Protein AF-A0A350RI62-F1 (afdb_monomer_lite)

Radius of gyration: 26.05 Å; chains: 1; bounding box: 74×53×75 Å

Secondary structure (DSSP, 8-state):
-PPPPPPPEEEEEESS---SS--HHHHHHHHHHHHHHHSSSEEEEEESSSPPS-SEETTEEEEE--S-TTSGGGT---SEEEEESSGGGHHHHHHHHHH-TTSEEEEE-S--STTT-TTS-S-SS-HHHHTTSSHHHHHHHHHHHHHHHT-SEEEESSHHHHHHHHTTT-SSEEEE-PPP----------EEEEE-PPPTTS-S--HHHHHHIIIIIGGGS--SS---EEEESS--GGGGGG-TTSEEEETTS-HHHHHHTEEEEEE---SSSSHHHHHHHHHHTT--EEE-HHHHTT-S-GGGTTEEE--GGGHHHHHHHHHT-S-PPPPPPPPP-SHHHHHHTTT----SSPPPS-GGGG-TTTT------GGGTS--HHHHHT-S-SSTTSS-S--PPEEEEEEESS--HHHHHHHHHHHHT-S---EEEEEEE---SSSHHHHHHHHHHHH-TTEEEEE-SS--HHHHHHHHHHHT---SEEEE--TT----TT--

Structure (mmCIF, N/CA/C/O backbone):
data_AF-A0A350RI62-F1
#
_entry.id   AF-A0A350RI62-F1
#
loop_
_atom_site.group_PDB
_atom_site.id
_atom_site.type_symbol
_atom_site.label_atom_id
_atom_site.label_alt_id
_atom_site.label_comp_id
_atom_site.label_asym_id
_atom_site.label_entity_id
_atom_site.label_seq_id
_atom_site.pdbx_PDB_ins_code
_atom_site.Cartn_x
_atom_site.Cartn_y
_atom_site.Cartn_z
_atom_site.occupancy
_atom_site.B_iso_or_equiv
_atom_site.auth_seq_id
_atom_site.auth_comp_id
_atom_site.auth_asym_id
_atom_site.auth_atom_id
_atom_site.pdbx_PDB_model_num
ATOM 1 N N . MET A 1 1 ? -40.902 -0.404 29.987 1.00 43.38 1 MET A N 1
ATOM 2 C CA . MET A 1 1 ? -39.547 -0.801 29.553 1.00 43.38 1 MET A CA 1
ATOM 3 C C . MET A 1 1 ? -39.194 0.066 28.359 1.00 43.38 1 MET A C 1
ATOM 5 O O . MET A 1 1 ? -39.909 -0.013 27.371 1.00 43.38 1 MET A O 1
ATOM 9 N N . LYS A 1 2 ? -38.207 0.967 28.465 1.00 44.22 2 LYS A N 1
ATOM 10 C CA . LYS A 1 2 ? -37.702 1.674 27.276 1.00 44.22 2 LYS A CA 1
ATOM 11 C C . LYS A 1 2 ? -37.053 0.614 26.380 1.00 44.22 2 LYS A C 1
ATOM 13 O O . LYS A 1 2 ? -36.238 -0.154 26.888 1.00 44.22 2 LYS A O 1
ATOM 18 N N . GLN A 1 3 ? -37.478 0.512 25.119 1.00 44.66 3 GLN A N 1
ATOM 19 C CA . GLN A 1 3 ? -36.797 -0.325 24.130 1.00 44.66 3 GLN A CA 1
ATOM 20 C C . GLN A 1 3 ? -35.326 0.090 24.118 1.00 44.66 3 GLN A C 1
ATOM 22 O O . GLN A 1 3 ? -35.023 1.276 23.991 1.00 44.66 3 GLN A O 1
ATOM 27 N N . LYS A 1 4 ? -34.430 -0.877 24.336 1.00 56.59 4 LYS A N 1
ATOM 28 C CA . LYS A 1 4 ? -32.999 -0.665 24.124 1.00 56.59 4 LYS A CA 1
ATOM 29 C C . LYS A 1 4 ? -32.844 -0.287 22.639 1.00 56.59 4 LYS A C 1
ATOM 31 O O . LYS A 1 4 ? -33.477 -0.963 21.823 1.00 56.59 4 LYS A O 1
ATOM 36 N N . PRO A 1 5 ? -32.130 0.797 22.290 1.00 63.69 5 PRO A N 1
ATOM 37 C CA . PRO A 1 5 ? -31.902 1.139 20.890 1.00 63.69 5 PRO A CA 1
ATOM 38 C C . PRO A 1 5 ? -31.286 -0.060 20.162 1.00 63.69 5 PRO A C 1
ATOM 40 O O . PRO A 1 5 ? -30.570 -0.857 20.775 1.00 63.69 5 PRO A O 1
ATOM 43 N N . SER A 1 6 ? -31.633 -0.221 18.883 1.00 74.06 6 SER A N 1
ATOM 44 C CA . SER A 1 6 ? -31.012 -1.262 18.057 1.00 74.06 6 SER A CA 1
ATOM 45 C C . SER A 1 6 ? -29.513 -0.964 17.950 1.00 74.06 6 SER A C 1
ATOM 47 O O . SER A 1 6 ? -29.160 0.215 17.886 1.00 74.06 6 SER A O 1
ATOM 49 N N . PRO A 1 7 ? -28.643 -1.986 17.994 1.00 83.25 7 PRO A N 1
ATOM 50 C CA . PRO A 1 7 ? -27.206 -1.773 17.872 1.00 83.25 7 PRO A CA 1
ATOM 51 C C . PRO A 1 7 ? -26.883 -1.140 16.513 1.00 83.25 7 PRO A C 1
ATOM 53 O O . PRO A 1 7 ? -27.514 -1.479 15.513 1.00 83.25 7 PRO A O 1
ATOM 56 N N . ILE A 1 8 ? -25.915 -0.221 16.493 1.00 93.00 8 ILE A N 1
ATOM 57 C CA . ILE A 1 8 ? -25.417 0.404 15.260 1.00 93.00 8 ILE A CA 1
ATOM 58 C C . ILE A 1 8 ? -24.718 -0.674 14.432 1.00 93.00 8 ILE A C 1
ATOM 60 O O . ILE A 1 8 ? -23.841 -1.378 14.939 1.00 93.00 8 ILE A O 1
ATOM 64 N N . GLY A 1 9 ? -25.106 -0.818 13.167 1.00 94.38 9 GLY A N 1
ATOM 65 C CA . GLY A 1 9 ? -24.475 -1.749 12.243 1.00 94.38 9 GLY A CA 1
ATOM 66 C C . GLY A 1 9 ? -23.185 -1.166 11.678 1.00 94.38 9 GLY A C 1
ATOM 67 O O . GLY A 1 9 ? -23.210 -0.119 11.031 1.00 94.38 9 GLY A O 1
ATOM 68 N N . VAL A 1 10 ? -22.069 -1.876 11.850 1.00 95.25 10 VAL A N 1
ATOM 69 C CA . VAL A 1 10 ? -20.741 -1.448 11.384 1.00 95.25 10 VAL A CA 1
ATOM 70 C C . VAL A 1 10 ? -20.152 -2.488 10.432 1.00 95.25 10 VAL A C 1
ATOM 72 O O . VAL A 1 10 ? -20.121 -3.681 10.739 1.00 95.25 10 VAL A O 1
ATOM 75 N N . ALA A 1 11 ? -19.651 -2.044 9.280 1.00 93.50 11 ALA A N 1
ATOM 76 C CA . ALA A 1 11 ? -18.796 -2.846 8.405 1.00 93.50 11 ALA A CA 1
ATOM 77 C C . ALA A 1 11 ? -17.351 -2.354 8.498 1.00 93.50 11 ALA A C 1
ATOM 79 O O . ALA A 1 11 ? -17.054 -1.224 8.116 1.00 93.50 11 ALA A O 1
ATOM 80 N N . VAL A 1 12 ? -16.449 -3.220 8.955 1.00 93.06 12 VAL A N 1
ATOM 81 C CA . VAL A 1 12 ? -15.005 -2.984 8.873 1.00 93.06 12 VAL A CA 1
ATOM 82 C C . VAL A 1 12 ? -14.502 -3.624 7.583 1.00 93.06 12 VAL A C 1
ATOM 84 O O . VAL A 1 12 ? -14.560 -4.844 7.425 1.00 93.06 12 VAL A O 1
ATOM 87 N N . VAL A 1 13 ? -14.049 -2.792 6.649 1.00 89.88 13 VAL A N 1
ATOM 88 C CA . VAL A 1 13 ? -13.582 -3.197 5.322 1.00 89.88 13 VAL A CA 1
ATOM 89 C C . VAL A 1 13 ? -12.058 -3.189 5.303 1.00 89.88 13 VAL A C 1
ATOM 91 O O . VAL A 1 13 ? -11.425 -2.147 5.439 1.00 89.88 13 VAL A O 1
ATOM 94 N N . LEU A 1 14 ? -11.473 -4.363 5.114 1.00 84.19 14 LEU A N 1
ATOM 95 C CA . LEU A 1 14 ? -10.046 -4.639 5.140 1.00 84.19 14 LEU A CA 1
ATOM 96 C C . LEU A 1 14 ? -9.532 -4.789 3.708 1.00 84.19 14 LEU A C 1
ATOM 98 O O . LEU A 1 14 ? -10.102 -5.537 2.922 1.00 84.19 14 LEU A O 1
ATOM 102 N N . THR A 1 15 ? -8.446 -4.115 3.351 1.00 76.12 15 THR A N 1
ATOM 103 C CA . THR A 1 15 ? -7.758 -4.327 2.055 1.00 76.12 15 THR A CA 1
ATOM 104 C C . THR A 1 15 ? -6.896 -5.587 2.053 1.00 76.12 15 THR A C 1
ATOM 106 O O . THR A 1 15 ? -6.727 -6.247 1.030 1.00 76.12 15 THR A O 1
ATOM 109 N N . THR A 1 16 ? -6.403 -5.964 3.228 1.00 70.88 16 THR A N 1
ATOM 110 C CA . THR A 1 16 ? -5.644 -7.185 3.471 1.00 70.88 16 THR A CA 1
ATOM 111 C C . THR A 1 16 ? -6.107 -7.800 4.782 1.00 70.88 16 THR A C 1
ATOM 113 O O . THR A 1 16 ? -6.466 -7.085 5.718 1.00 70.88 16 THR A O 1
ATOM 116 N N . ILE A 1 17 ? -6.113 -9.133 4.873 1.00 70.75 17 ILE A N 1
ATOM 117 C CA . ILE A 1 17 ? -6.322 -9.783 6.169 1.00 70.75 17 ILE A CA 1
ATOM 118 C C . ILE A 1 17 ? -5.132 -9.420 7.063 1.00 70.75 17 ILE A C 1
ATOM 120 O O . ILE A 1 17 ? -3.993 -9.674 6.655 1.00 70.75 17 ILE A O 1
ATOM 124 N N . PRO A 1 18 ? -5.359 -8.890 8.279 1.00 62.97 18 PRO A N 1
ATOM 125 C CA . PRO A 1 18 ? -4.322 -8.790 9.291 1.00 62.97 18 PRO A CA 1
ATOM 126 C C . PRO A 1 18 ? -3.806 -10.200 9.597 1.00 62.97 18 PRO A C 1
ATOM 128 O O . PRO A 1 18 ? -4.453 -10.994 10.280 1.00 62.97 18 PRO A O 1
ATOM 131 N N . ARG A 1 19 ? -2.672 -10.563 8.996 1.00 56.66 19 ARG A N 1
ATOM 132 C CA . ARG A 1 19 ? -2.064 -11.885 9.156 1.00 56.66 19 ARG A CA 1
ATOM 133 C C . ARG A 1 19 ? -0.994 -11.854 10.242 1.00 56.66 19 ARG A C 1
ATOM 135 O O . ARG A 1 19 ? -0.380 -10.808 10.459 1.00 56.66 19 ARG A O 1
ATOM 142 N N . PRO A 1 20 ? -0.699 -13.005 10.868 1.00 43.06 20 PRO A N 1
ATOM 143 C CA . PRO A 1 20 ? 0.367 -13.063 11.842 1.00 43.06 20 PRO A CA 1
ATOM 144 C C . PRO A 1 20 ? 1.743 -12.814 11.215 1.00 43.06 20 PRO A C 1
ATOM 146 O O . PRO A 1 20 ? 2.054 -13.322 10.138 1.00 43.06 20 PRO A O 1
ATOM 149 N N . GLY A 1 21 ? 2.555 -11.997 11.887 1.00 49.38 21 GLY A N 1
ATOM 150 C CA . GLY A 1 21 ? 3.813 -11.454 11.371 1.00 49.38 21 GLY A CA 1
ATOM 151 C C . GLY A 1 21 ? 3.848 -9.929 11.479 1.00 49.38 21 GLY A C 1
ATOM 152 O O . GLY A 1 21 ? 2.842 -9.285 11.767 1.00 49.38 21 GLY A O 1
ATOM 153 N N . ILE A 1 22 ? 5.021 -9.323 11.288 1.00 50.91 22 ILE A N 1
ATOM 154 C CA . ILE A 1 22 ? 5.149 -7.865 11.411 1.00 50.91 22 ILE A CA 1
ATOM 155 C C . ILE A 1 22 ? 4.744 -7.230 10.092 1.00 50.91 22 ILE A C 1
ATOM 157 O O . ILE A 1 22 ? 5.572 -6.996 9.212 1.00 50.91 22 ILE A O 1
ATOM 161 N N . ASP A 1 23 ? 3.447 -6.992 9.945 1.00 60.94 23 ASP A N 1
ATOM 162 C CA . ASP A 1 23 ? 2.947 -5.887 9.150 1.00 60.94 23 ASP A CA 1
ATOM 163 C C . ASP A 1 23 ? 2.322 -4.832 10.067 1.00 60.94 23 ASP A C 1
ATOM 165 O O . ASP A 1 23 ? 1.217 -5.036 10.563 1.00 60.94 23 ASP A O 1
ATOM 169 N N . PRO A 1 24 ? 3.024 -3.721 10.354 1.00 61.19 24 PRO A N 1
ATOM 170 C CA . PRO A 1 24 ? 2.532 -2.729 11.308 1.00 61.19 24 PRO A CA 1
ATOM 171 C C . PRO A 1 24 ? 1.213 -2.069 10.879 1.00 61.19 24 PRO A C 1
ATOM 173 O O . PRO A 1 24 ? 0.459 -1.609 11.735 1.00 61.19 24 PRO A O 1
ATOM 176 N N . THR A 1 25 ? 0.905 -2.072 9.578 1.00 64.44 25 THR A N 1
ATOM 177 C CA . THR A 1 25 ? -0.415 -1.712 9.037 1.00 64.44 25 THR A CA 1
ATOM 178 C C . THR A 1 25 ? -1.489 -2.724 9.458 1.00 64.44 25 THR A C 1
ATOM 180 O O . THR A 1 25 ? -2.553 -2.341 9.954 1.00 64.44 25 THR A O 1
ATOM 183 N N . GLY A 1 26 ? -1.182 -4.019 9.362 1.00 71.31 26 GLY A N 1
ATOM 184 C CA . GLY A 1 26 ? -1.998 -5.102 9.912 1.00 71.31 26 GLY A CA 1
ATOM 185 C C . GLY A 1 26 ? -2.267 -4.972 11.416 1.00 71.31 26 GLY A C 1
ATOM 186 O O . GLY A 1 26 ? -3.402 -5.168 11.833 1.00 71.31 26 GLY A O 1
ATOM 187 N N . TRP A 1 27 ? -1.288 -4.564 12.234 1.00 73.62 27 TRP A N 1
ATOM 188 C CA . TRP A 1 27 ? -1.491 -4.371 13.684 1.00 73.62 27 TRP A CA 1
ATOM 189 C C . TRP A 1 27 ? -2.542 -3.315 14.012 1.00 73.62 27 TRP A C 1
ATOM 191 O O . TRP A 1 27 ? -3.352 -3.487 14.922 1.00 73.62 27 TRP A O 1
ATOM 201 N N . ARG A 1 28 ? -2.534 -2.214 13.263 1.00 79.38 28 ARG A N 1
ATOM 202 C CA . ARG A 1 28 ? -3.539 -1.166 13.413 1.00 79.38 28 ARG A CA 1
ATOM 203 C C . ARG A 1 28 ? -4.922 -1.673 13.012 1.00 79.38 28 ARG A C 1
ATOM 205 O O . ARG A 1 28 ? -5.877 -1.486 13.758 1.00 79.38 28 ARG A O 1
ATOM 212 N N . SER A 1 29 ? -5.007 -2.374 11.884 1.00 81.69 29 SER A N 1
ATOM 213 C CA . SER A 1 29 ? -6.257 -2.981 11.418 1.00 81.69 29 SER A CA 1
ATOM 214 C C . SER A 1 29 ? -6.795 -4.024 12.409 1.00 81.69 29 SER A C 1
ATOM 216 O O . SER A 1 29 ? -7.999 -4.063 12.654 1.00 81.69 29 SER A O 1
ATOM 218 N N . GLU A 1 30 ? -5.918 -4.823 13.030 1.00 81.62 30 GLU A N 1
ATOM 219 C CA . GLU A 1 30 ? -6.263 -5.754 14.114 1.00 81.62 30 GLU A CA 1
ATOM 220 C C . GLU A 1 30 ? -6.849 -5.014 15.316 1.00 81.62 30 GLU A C 1
ATOM 222 O O . GLU A 1 30 ? -7.907 -5.410 15.806 1.00 81.62 30 GLU A O 1
ATOM 227 N N . GLN A 1 31 ? -6.198 -3.936 15.772 1.00 83.62 31 GLN A N 1
ATOM 228 C CA . GLN A 1 31 ? -6.711 -3.136 16.883 1.00 83.62 31 GLN A CA 1
ATOM 229 C C . GLN A 1 31 ? -8.112 -2.615 16.569 1.00 83.62 31 GLN A C 1
ATOM 231 O O . GLN A 1 31 ? -9.028 -2.814 17.358 1.00 83.62 31 GLN A O 1
ATOM 236 N N . ILE A 1 32 ? -8.302 -2.028 15.385 1.00 88.56 32 ILE A N 1
ATOM 237 C CA . ILE A 1 32 ? -9.604 -1.508 14.959 1.00 88.56 32 ILE A CA 1
ATOM 238 C C . ILE A 1 32 ? -10.662 -2.609 14.961 1.00 88.56 32 ILE A C 1
ATOM 240 O O . ILE A 1 32 ? -11.746 -2.414 15.508 1.00 88.56 32 ILE A O 1
ATOM 244 N N . CYS A 1 33 ? -10.348 -3.784 14.410 1.00 88.94 33 CYS A N 1
ATOM 245 C CA . CYS A 1 33 ? -11.273 -4.913 14.412 1.00 88.94 33 CYS A CA 1
ATOM 246 C C . CYS A 1 33 ? -11.640 -5.344 15.835 1.00 88.94 33 CYS A C 1
ATOM 248 O O . CYS A 1 33 ? -12.822 -5.500 16.132 1.00 88.94 33 CYS A O 1
ATOM 250 N N . LYS A 1 34 ? -10.652 -5.537 16.716 1.00 87.50 34 LYS A N 1
ATOM 251 C CA . LYS A 1 34 ? -10.878 -6.008 18.089 1.00 87.50 34 LYS A CA 1
ATOM 252 C C . LYS A 1 34 ? -11.692 -5.018 18.913 1.00 87.50 34 LYS A C 1
ATOM 254 O O . LYS A 1 34 ? -12.640 -5.431 19.573 1.00 87.50 34 LYS A O 1
ATOM 259 N N . GLU A 1 35 ? -11.380 -3.730 18.824 1.00 90.44 35 GLU A N 1
ATOM 260 C CA . GLU A 1 35 ? -12.105 -2.676 19.541 1.00 90.44 35 GLU A CA 1
ATOM 261 C C . GLU A 1 35 ? -13.542 -2.534 19.043 1.00 90.44 35 GLU A C 1
ATOM 263 O O . GLU A 1 35 ? -14.472 -2.462 19.844 1.00 90.44 35 GLU A O 1
ATOM 268 N N . MET A 1 36 ? -13.749 -2.597 17.725 1.00 92.25 36 MET A N 1
ATOM 269 C CA . MET A 1 36 ? -15.091 -2.632 17.147 1.00 92.25 36 MET A CA 1
ATOM 270 C C . MET A 1 36 ? -15.868 -3.857 17.631 1.00 92.25 36 MET A C 1
ATOM 272 O O . MET A 1 36 ? -17.007 -3.728 18.069 1.00 92.25 36 MET A O 1
ATOM 276 N N . ILE A 1 37 ? -15.271 -5.051 17.585 1.00 91.81 37 ILE A N 1
ATOM 277 C CA . ILE A 1 37 ? -15.924 -6.299 18.010 1.00 91.81 37 ILE A CA 1
ATOM 278 C C . ILE A 1 37 ? -16.256 -6.287 19.507 1.00 91.81 37 ILE A C 1
ATOM 280 O O . ILE A 1 37 ? -17.278 -6.850 19.900 1.00 91.81 37 ILE A O 1
ATOM 284 N N . ALA A 1 38 ? -15.404 -5.670 20.326 1.00 91.00 38 ALA A N 1
ATOM 285 C CA . ALA A 1 38 ? -15.595 -5.549 21.767 1.00 91.00 38 ALA A CA 1
ATOM 286 C C . ALA A 1 38 ? -16.604 -4.451 22.161 1.00 91.00 38 ALA A C 1
ATOM 288 O O . ALA A 1 38 ? -17.072 -4.444 23.302 1.00 91.00 38 ALA A O 1
ATOM 289 N N . SER A 1 39 ? -16.935 -3.539 21.242 1.00 93.00 39 SER A N 1
ATOM 290 C CA . SER A 1 39 ? -17.917 -2.469 21.445 1.00 93.00 39 SER A CA 1
ATOM 291 C C . SER A 1 39 ? -19.365 -2.980 21.505 1.00 93.00 39 SER A C 1
ATOM 293 O O . SER A 1 39 ? -19.652 -4.171 21.358 1.00 93.00 39 SER A O 1
ATOM 295 N N . ASN A 1 40 ? -20.314 -2.061 21.696 1.00 93.44 40 ASN A N 1
ATOM 296 C CA . ASN A 1 40 ? -21.745 -2.368 21.638 1.00 93.44 40 ASN A CA 1
ATOM 297 C C . ASN A 1 40 ? -22.331 -2.474 20.207 1.00 93.44 40 ASN A C 1
ATOM 299 O O . ASN A 1 40 ? -23.540 -2.695 20.074 1.00 93.44 40 ASN A O 1
ATOM 303 N N . ALA A 1 41 ? -21.515 -2.319 19.159 1.00 93.69 41 ALA A N 1
ATOM 304 C CA . ALA A 1 41 ? -21.950 -2.323 17.763 1.00 93.69 41 ALA A CA 1
ATOM 305 C C . ALA A 1 41 ? -22.176 -3.734 17.179 1.00 93.69 41 ALA A C 1
ATOM 307 O O . ALA A 1 41 ? -21.579 -4.731 17.596 1.00 93.69 41 ALA A O 1
ATOM 308 N N . GLU A 1 42 ? -23.011 -3.825 16.140 1.00 93.94 42 GLU A N 1
ATOM 309 C CA . GLU A 1 42 ? -23.160 -5.034 15.327 1.00 93.94 42 GLU A CA 1
ATOM 310 C C . GLU A 1 42 ? -22.131 -5.034 14.187 1.00 93.94 42 GLU A C 1
ATOM 312 O O . GLU A 1 42 ? -22.337 -4.447 13.125 1.00 93.94 42 GLU A O 1
ATOM 317 N N . VAL A 1 43 ? -20.999 -5.703 14.418 1.00 93.62 43 VAL A N 1
ATOM 318 C CA . VAL A 1 43 ? -19.842 -5.669 13.507 1.00 93.62 43 VAL A CA 1
ATOM 319 C C . VAL A 1 43 ? -19.846 -6.804 12.486 1.00 93.62 43 VAL A C 1
ATOM 321 O O . VAL A 1 43 ? -19.970 -7.980 12.847 1.00 93.62 43 VAL A O 1
ATOM 324 N N . SER A 1 44 ? -19.620 -6.441 11.222 1.00 92.06 44 SER A N 1
ATOM 325 C CA . SER A 1 44 ? -19.285 -7.326 10.098 1.00 92.06 44 SER A CA 1
ATOM 326 C C . SER A 1 44 ? -17.865 -7.039 9.604 1.00 92.06 44 SER A C 1
ATOM 328 O O . SER A 1 44 ? -17.489 -5.875 9.473 1.00 92.06 44 SER A O 1
ATOM 330 N N . LEU A 1 45 ? -17.087 -8.085 9.319 1.00 91.00 45 LEU A N 1
ATOM 331 C CA . LEU A 1 45 ? -15.744 -7.961 8.747 1.00 91.00 45 LEU A CA 1
ATOM 332 C C . LEU A 1 45 ? -15.789 -8.319 7.264 1.00 91.00 45 LEU A C 1
ATOM 334 O O . LEU A 1 45 ? -16.345 -9.355 6.898 1.00 91.00 45 LEU A O 1
ATOM 338 N N . ILE A 1 46 ? -15.195 -7.476 6.423 1.00 88.19 46 ILE A N 1
ATOM 339 C CA . ILE A 1 46 ? -15.250 -7.612 4.967 1.00 88.19 46 ILE A CA 1
ATOM 340 C C . ILE A 1 46 ? -13.847 -7.450 4.395 1.00 88.19 46 ILE A C 1
ATOM 342 O O . ILE A 1 46 ? -13.200 -6.439 4.629 1.00 88.19 46 ILE A O 1
ATOM 346 N N . LEU A 1 47 ? -13.387 -8.409 3.605 1.00 85.44 47 LEU A N 1
ATOM 347 C CA . LEU A 1 47 ? -12.169 -8.318 2.815 1.00 85.44 47 LEU A CA 1
ATOM 348 C C . LEU A 1 47 ? -12.490 -7.725 1.435 1.00 85.44 47 LEU A C 1
ATOM 350 O O . LEU A 1 47 ? -13.293 -8.271 0.676 1.00 85.44 47 LEU A O 1
ATOM 354 N N . ASN A 1 48 ? -11.856 -6.607 1.093 1.00 81.38 48 ASN A N 1
ATOM 355 C CA . ASN A 1 48 ? -11.922 -5.990 -0.225 1.00 81.38 48 ASN A CA 1
ATOM 356 C C . ASN A 1 48 ? -11.007 -6.737 -1.205 1.00 81.38 48 ASN A C 1
ATOM 358 O O . ASN A 1 48 ? -9.869 -6.339 -1.446 1.00 81.38 48 ASN A O 1
ATOM 362 N N . GLY A 1 49 ? -11.509 -7.835 -1.758 1.00 76.06 49 GLY A N 1
ATOM 363 C CA . GLY A 1 49 ? -10.752 -8.700 -2.649 1.00 76.06 49 GLY A CA 1
ATOM 364 C C . GLY A 1 49 ? -11.389 -10.079 -2.814 1.00 76.06 49 GLY A C 1
ATOM 365 O O . GLY A 1 49 ? -12.535 -10.294 -2.399 1.00 76.06 49 GLY A O 1
ATOM 366 N N . PRO A 1 50 ? -10.668 -11.026 -3.440 1.00 68.12 50 PRO A N 1
ATOM 367 C CA . PRO A 1 50 ? -11.108 -12.412 -3.491 1.00 68.12 50 PRO A CA 1
ATOM 368 C C . PRO A 1 50 ? -11.191 -13.006 -2.073 1.00 68.12 50 PRO A C 1
ATOM 370 O O . PRO A 1 50 ? -10.465 -12.556 -1.184 1.00 68.12 50 PRO A O 1
ATOM 373 N N . PRO A 1 51 ? -12.057 -14.012 -1.854 1.00 66.62 51 PRO A N 1
ATOM 374 C CA . PRO A 1 51 ? -12.093 -14.737 -0.589 1.00 66.62 51 PRO A CA 1
ATOM 375 C C . PRO A 1 51 ? -10.728 -15.368 -0.293 1.00 66.62 51 PRO A C 1
ATOM 377 O O . PRO A 1 51 ? -10.054 -15.866 -1.195 1.00 66.62 51 PRO A O 1
ATOM 380 N N . ASP A 1 52 ? -10.332 -15.312 0.974 1.00 65.44 52 ASP A N 1
ATOM 381 C CA . ASP A 1 52 ? -9.144 -15.983 1.505 1.00 65.44 52 ASP A CA 1
ATOM 382 C C . ASP A 1 52 ? -9.563 -17.325 2.129 1.00 65.44 52 ASP A C 1
ATOM 384 O O . ASP A 1 52 ? -10.743 -17.530 2.409 1.00 65.44 52 ASP A O 1
ATOM 388 N N . ASP A 1 53 ? -8.609 -18.211 2.418 1.00 64.31 53 ASP A N 1
ATOM 389 C CA . ASP A 1 53 ? -8.890 -19.505 3.073 1.00 64.31 53 ASP A CA 1
ATOM 390 C C . ASP A 1 53 ? -9.428 -19.334 4.513 1.00 64.31 53 ASP A C 1
ATOM 392 O O . ASP A 1 53 ? -9.919 -20.277 5.136 1.00 64.31 53 ASP A O 1
ATOM 396 N N . ALA A 1 54 ? -9.303 -18.129 5.076 1.00 64.88 54 ALA A N 1
ATOM 397 C CA . ALA A 1 54 ? -9.798 -17.788 6.399 1.00 64.88 54 ALA A CA 1
ATOM 398 C C . ALA A 1 54 ? -11.290 -17.413 6.358 1.00 64.88 54 ALA A C 1
ATOM 400 O O . ALA A 1 54 ? -11.650 -16.275 6.062 1.00 64.88 54 ALA A O 1
ATOM 401 N N . ASP A 1 55 ? -12.155 -18.343 6.767 1.00 72.06 55 ASP A N 1
ATOM 402 C CA . ASP A 1 55 ? -13.603 -18.102 6.899 1.00 72.06 55 ASP A CA 1
ATOM 403 C C . ASP A 1 55 ? -13.973 -17.233 8.119 1.00 72.06 55 ASP A C 1
ATOM 405 O O . ASP A 1 55 ? -15.100 -16.734 8.240 1.00 72.06 55 ASP A O 1
ATOM 409 N N . THR A 1 56 ? -13.036 -17.060 9.056 1.00 77.50 56 THR A N 1
ATOM 410 C CA . THR A 1 56 ? -13.236 -16.293 10.289 1.00 77.50 56 THR A CA 1
ATOM 411 C C . THR A 1 56 ? -12.005 -15.487 10.679 1.00 77.50 56 THR A C 1
ATOM 413 O O . THR A 1 56 ? -10.884 -15.979 10.566 1.00 77.50 56 THR A O 1
ATOM 416 N N . LEU A 1 57 ? -12.224 -14.299 11.240 1.00 78.62 57 LEU A N 1
ATOM 417 C CA . LEU A 1 57 ? -11.200 -13.437 11.820 1.00 78.62 57 LEU A CA 1
ATOM 418 C C . LEU A 1 57 ? -11.700 -12.910 13.177 1.00 78.62 57 LEU A C 1
ATOM 420 O O . LEU A 1 57 ? -12.829 -12.430 13.274 1.00 78.62 57 LEU A O 1
ATOM 424 N N . TYR A 1 58 ? -10.900 -13.058 14.240 1.00 81.25 58 TYR A N 1
ATOM 425 C CA . TYR A 1 58 ? -11.252 -12.659 15.619 1.00 81.25 58 TYR A CA 1
ATOM 426 C C . TYR A 1 58 ? -12.611 -13.205 16.104 1.00 81.25 58 TYR A C 1
ATOM 428 O O . TYR A 1 58 ? -13.396 -12.518 16.757 1.00 81.25 58 TYR A O 1
ATOM 436 N N . GLY A 1 59 ? -12.939 -14.445 15.721 1.00 79.25 59 GLY A N 1
ATOM 437 C CA . GLY A 1 59 ? -14.213 -15.090 16.064 1.00 79.25 59 GLY A CA 1
ATOM 438 C C . GLY A 1 59 ? -15.440 -14.565 15.304 1.00 79.25 59 GLY A C 1
ATOM 439 O O . GLY A 1 59 ? -16.560 -14.991 15.593 1.00 79.25 59 GLY A O 1
ATOM 440 N N . LYS A 1 60 ? -15.262 -13.672 14.323 1.00 83.75 60 LYS A N 1
ATOM 441 C CA . LYS A 1 60 ? -16.307 -13.211 13.398 1.00 83.75 60 LYS A CA 1
ATOM 442 C C . LYS A 1 60 ? -16.133 -13.863 12.035 1.00 83.75 60 LYS A C 1
ATOM 444 O O . LYS A 1 60 ? -15.013 -14.124 11.612 1.00 83.75 60 LYS A O 1
ATOM 449 N N . ARG A 1 61 ? -17.241 -14.102 11.333 1.00 85.69 61 ARG A N 1
ATOM 450 C CA . ARG A 1 61 ? -17.199 -14.526 9.931 1.00 85.69 61 ARG A CA 1
ATOM 451 C C . ARG A 1 61 ? -16.571 -13.414 9.092 1.00 85.69 61 ARG A C 1
ATOM 453 O O . ARG A 1 61 ? -16.957 -12.256 9.251 1.00 85.69 61 ARG A O 1
ATOM 460 N N . LEU A 1 62 ? -15.629 -13.779 8.230 1.00 85.56 62 LEU A N 1
ATOM 461 C CA . LEU A 1 62 ? -15.039 -12.863 7.264 1.00 85.56 62 LEU A CA 1
ATOM 462 C C . LEU A 1 62 ? -15.776 -13.009 5.931 1.00 85.56 62 LEU A C 1
ATOM 464 O O . LEU A 1 62 ? -15.854 -14.098 5.367 1.00 85.56 62 LEU A O 1
ATOM 468 N N . GLU A 1 63 ? -16.352 -11.917 5.445 1.00 86.75 63 GLU A N 1
ATOM 469 C CA . GLU A 1 63 ? -16.945 -11.852 4.109 1.00 86.75 63 GLU A CA 1
ATOM 470 C C . GLU A 1 63 ? -15.928 -11.298 3.110 1.00 86.75 63 GLU A C 1
ATOM 472 O O . GLU A 1 63 ? -14.961 -10.653 3.502 1.00 86.75 63 GLU A O 1
ATOM 477 N N . ALA A 1 64 ? -16.138 -11.519 1.815 1.00 82.12 64 ALA A N 1
ATOM 478 C CA . ALA A 1 64 ? -15.290 -10.965 0.765 1.00 82.12 64 ALA A CA 1
ATOM 479 C C . ALA A 1 64 ? -16.146 -10.245 -0.278 1.00 82.12 64 ALA A C 1
ATOM 481 O O . ALA A 1 64 ? -17.230 -10.717 -0.626 1.00 82.12 64 ALA A O 1
ATOM 482 N N . THR A 1 65 ? -15.660 -9.117 -0.798 1.00 74.94 65 THR A N 1
ATOM 483 C CA . THR A 1 65 ? -16.346 -8.387 -1.878 1.00 74.94 65 THR A CA 1
ATOM 484 C C . THR A 1 65 ? -16.322 -9.153 -3.202 1.00 74.94 65 THR A C 1
ATOM 486 O O . THR A 1 65 ? -17.184 -8.923 -4.051 1.00 74.94 65 THR A O 1
ATOM 489 N N . GLY A 1 66 ? -15.374 -10.084 -3.368 1.00 68.38 66 GLY A N 1
ATOM 490 C CA . GLY A 1 66 ? -15.183 -10.863 -4.587 1.00 68.38 66 GLY A CA 1
ATOM 491 C C . GLY A 1 66 ? -14.485 -10.068 -5.695 1.00 68.38 66 GLY A C 1
ATOM 492 O O . GLY A 1 66 ? -14.044 -8.936 -5.509 1.00 68.38 66 GLY A O 1
ATOM 493 N N . LEU A 1 67 ? -14.367 -10.679 -6.878 1.00 57.25 67 LEU A N 1
ATOM 494 C CA . LEU A 1 67 ? -13.737 -10.042 -8.045 1.00 57.25 67 LEU A CA 1
ATOM 495 C C . LEU A 1 67 ? -14.637 -8.972 -8.691 1.00 57.25 67 LEU A C 1
ATOM 497 O O . LEU A 1 67 ? -14.128 -8.028 -9.297 1.00 57.25 67 LEU A O 1
ATOM 501 N N . ASP A 1 68 ? -15.959 -9.084 -8.524 1.00 59.81 68 ASP A N 1
ATOM 502 C CA . ASP A 1 68 ? -16.930 -8.104 -9.008 1.00 59.81 68 ASP A CA 1
ATOM 503 C C . ASP A 1 68 ? -17.649 -7.408 -7.846 1.00 59.81 68 ASP A C 1
ATOM 505 O O . ASP A 1 68 ? -18.645 -7.877 -7.296 1.00 59.81 68 ASP A O 1
ATOM 509 N N . SER A 1 69 ? -17.129 -6.240 -7.480 1.00 60.72 69 SER A N 1
ATOM 510 C CA . SER A 1 69 ? -17.673 -5.409 -6.408 1.00 60.72 69 SER A CA 1
ATOM 511 C C . SER A 1 69 ? -18.974 -4.679 -6.780 1.00 60.72 69 SER A C 1
ATOM 513 O O . SER A 1 69 ? -19.508 -3.948 -5.951 1.00 60.72 69 SER A O 1
ATOM 515 N N . ALA A 1 70 ? -19.536 -4.839 -7.982 1.00 65.94 70 ALA A N 1
ATOM 516 C CA . ALA A 1 70 ? -20.739 -4.091 -8.368 1.00 65.94 70 ALA A CA 1
ATOM 517 C C . ALA A 1 70 ? -21.968 -4.383 -7.480 1.00 65.94 70 ALA A C 1
ATOM 519 O O . ALA A 1 70 ? -22.834 -3.520 -7.323 1.00 65.94 70 ALA A O 1
ATOM 520 N N . GLU A 1 71 ? -22.028 -5.568 -6.866 1.00 67.69 71 GLU A N 1
ATOM 521 C CA . GLU A 1 71 ? -23.229 -6.073 -6.192 1.00 67.69 71 GLU A CA 1
ATOM 522 C C . GLU A 1 71 ? -23.067 -6.272 -4.673 1.00 67.69 71 GLU A C 1
ATOM 524 O O . GLU A 1 71 ? -24.075 -6.350 -3.968 1.00 67.69 71 GLU A O 1
ATOM 529 N N . TRP A 1 72 ? -21.835 -6.296 -4.137 1.00 75.25 72 TRP A N 1
ATOM 530 C CA . TRP A 1 72 ? -21.574 -6.641 -2.723 1.00 75.25 72 TRP A CA 1
ATOM 531 C C . TRP A 1 72 ? -22.281 -5.710 -1.724 1.00 75.25 72 TRP A C 1
ATOM 533 O O . TRP A 1 72 ? -22.691 -6.138 -0.644 1.00 75.25 72 TRP A O 1
ATOM 543 N N . TRP A 1 73 ? -22.458 -4.437 -2.089 1.00 72.31 73 TRP A N 1
ATOM 544 C CA . TRP A 1 73 ? -23.096 -3.429 -1.241 1.00 72.31 73 TRP A CA 1
ATOM 545 C C . TRP A 1 73 ? -24.566 -3.763 -0.941 1.00 72.31 73 TRP A C 1
ATOM 547 O O . TRP A 1 73 ? -25.087 -3.350 0.096 1.00 72.31 73 TRP A O 1
ATOM 557 N N . LYS A 1 74 ? -25.244 -4.532 -1.811 1.00 72.69 74 LYS A N 1
ATOM 558 C CA . LYS A 1 74 ? -26.670 -4.875 -1.659 1.00 72.69 74 LYS A CA 1
ATOM 559 C C . LYS A 1 74 ? -26.931 -5.747 -0.436 1.00 72.69 74 LYS A C 1
ATOM 561 O O . LYS A 1 74 ? -27.987 -5.631 0.180 1.00 72.69 74 LYS A O 1
ATOM 566 N N . THR A 1 75 ? -25.979 -6.605 -0.081 1.00 73.94 75 THR A N 1
ATOM 567 C CA . THR A 1 75 ? -26.077 -7.513 1.070 1.00 73.94 75 THR A CA 1
ATOM 568 C C . THR A 1 75 ? -25.424 -6.947 2.329 1.00 73.94 75 THR A C 1
ATOM 570 O O . THR A 1 75 ? -25.638 -7.478 3.413 1.00 73.94 75 THR A O 1
ATOM 573 N N . ASN A 1 76 ? -24.674 -5.850 2.203 1.00 75.69 76 ASN A N 1
ATOM 574 C CA . ASN A 1 76 ? -23.804 -5.312 3.248 1.00 75.69 76 ASN A CA 1
ATOM 575 C C . ASN A 1 76 ? -24.148 -3.875 3.649 1.00 75.69 76 ASN A C 1
ATOM 577 O O . ASN A 1 76 ? -23.274 -3.087 4.000 1.00 75.69 76 ASN A O 1
ATOM 581 N N . ARG A 1 77 ? -25.434 -3.514 3.617 1.00 83.94 77 ARG A N 1
ATOM 582 C CA . ARG A 1 77 ? -25.871 -2.198 4.088 1.00 83.94 77 ARG A CA 1
ATOM 583 C C . ARG A 1 77 ? -25.642 -2.075 5.599 1.00 83.94 77 ARG A C 1
ATOM 585 O O . ARG A 1 77 ? -26.115 -2.914 6.370 1.00 83.94 77 ARG A O 1
ATOM 592 N N . ARG A 1 78 ? -24.913 -1.035 5.998 1.00 90.69 78 ARG A N 1
ATOM 593 C CA . ARG A 1 78 ? -24.563 -0.702 7.385 1.00 90.69 78 ARG A CA 1
ATOM 594 C C . ARG A 1 78 ? -24.728 0.796 7.619 1.00 90.69 78 ARG A C 1
ATOM 596 O O . ARG A 1 78 ? -24.783 1.559 6.650 1.00 90.69 78 ARG A O 1
ATOM 603 N N . ASP A 1 79 ? -24.829 1.180 8.885 1.00 94.19 79 ASP A N 1
ATOM 604 C CA . ASP A 1 79 ? -24.902 2.580 9.304 1.00 94.19 79 ASP A CA 1
ATOM 605 C C . ASP A 1 79 ? -23.524 3.242 9.175 1.00 94.19 79 ASP A C 1
ATOM 607 O O . ASP A 1 79 ? -23.420 4.397 8.768 1.00 94.19 79 ASP A O 1
ATOM 611 N N . ILE A 1 80 ? -22.462 2.479 9.458 1.00 95.81 80 ILE A N 1
ATOM 612 C CA . ILE A 1 80 ? -21.077 2.953 9.436 1.00 95.81 80 ILE A CA 1
ATOM 613 C C . ILE A 1 80 ? -20.196 1.976 8.657 1.00 95.81 80 ILE A C 1
ATOM 615 O O . ILE A 1 80 ? -20.273 0.757 8.840 1.00 95.81 80 ILE A O 1
ATOM 619 N N . PHE A 1 81 ? -19.324 2.517 7.810 1.00 94.31 81 PHE A N 1
ATOM 620 C CA . PHE A 1 81 ? -18.248 1.781 7.154 1.00 94.31 81 PHE A CA 1
ATOM 621 C C . PHE A 1 81 ? -16.903 2.322 7.614 1.00 94.31 81 PHE A C 1
ATOM 623 O O . PHE A 1 81 ? -16.641 3.514 7.482 1.00 94.31 81 PHE A O 1
ATOM 630 N N . VAL A 1 82 ? -16.038 1.438 8.101 1.00 94.00 82 VAL A N 1
ATOM 631 C CA . VAL A 1 82 ? -14.656 1.765 8.459 1.00 94.00 82 VAL A CA 1
ATOM 632 C C . VAL A 1 82 ? -13.727 1.064 7.485 1.00 94.00 82 VAL A C 1
ATOM 634 O O . VAL A 1 82 ? -13.633 -0.161 7.485 1.00 94.00 82 VAL A O 1
ATOM 637 N N . PHE A 1 83 ? -13.069 1.834 6.626 1.00 90.88 83 PHE A N 1
ATOM 638 C CA . PHE A 1 83 ? -12.138 1.324 5.626 1.00 90.88 83 PHE A CA 1
ATOM 639 C C . PHE A 1 83 ? -10.712 1.355 6.173 1.00 90.88 83 PHE A C 1
ATOM 641 O O . PHE A 1 83 ? -10.137 2.429 6.350 1.00 90.88 83 PHE A O 1
ATOM 648 N N . CYS A 1 84 ? -10.142 0.174 6.409 1.00 85.56 84 CYS A N 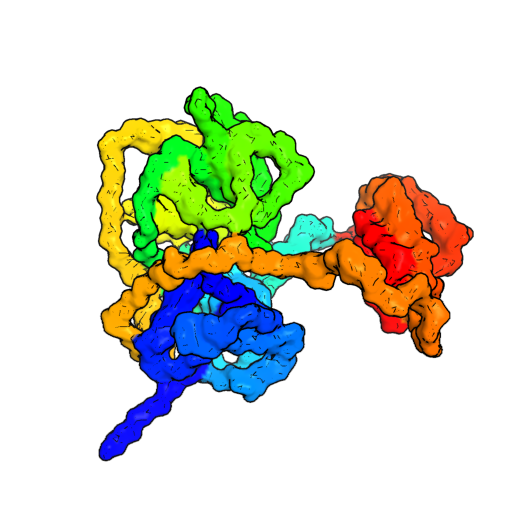1
ATOM 649 C CA . CYS A 1 84 ? -8.761 -0.015 6.839 1.00 85.56 84 CYS A CA 1
ATOM 650 C C . CYS A 1 84 ? -7.886 -0.356 5.625 1.00 85.56 84 CYS A C 1
ATOM 652 O O . CYS A 1 84 ? -7.922 -1.482 5.106 1.00 85.56 84 CYS A O 1
ATOM 654 N N . GLY A 1 85 ? -7.102 0.612 5.148 1.00 71.44 85 GLY A N 1
ATOM 655 C CA . GLY A 1 85 ? -6.137 0.363 4.081 1.00 71.44 85 GLY A CA 1
ATOM 656 C C . GLY A 1 85 ? -5.833 1.547 3.175 1.00 71.44 85 GLY A C 1
ATOM 657 O O . GLY A 1 85 ? -5.943 2.708 3.560 1.00 71.44 85 GLY A O 1
ATOM 658 N N . ASP A 1 86 ? -5.398 1.218 1.962 1.00 68.44 86 ASP A N 1
ATOM 659 C CA . ASP A 1 86 ? -4.886 2.158 0.970 1.00 68.44 86 ASP A CA 1
ATOM 660 C C . ASP A 1 86 ? -5.891 2.456 -0.159 1.00 68.44 86 ASP A C 1
ATOM 662 O O . ASP A 1 86 ? -7.027 1.971 -0.175 1.00 68.44 86 ASP A O 1
ATOM 666 N N . SER A 1 87 ? -5.427 3.211 -1.162 1.00 68.06 87 SER A N 1
ATOM 667 C CA . SER A 1 87 ? -6.113 3.521 -2.426 1.00 68.06 87 SER A CA 1
ATOM 668 C C . SER A 1 87 ? -6.859 2.359 -3.110 1.00 68.06 87 SER A C 1
ATOM 670 O O . SER A 1 87 ? -7.757 2.615 -3.919 1.00 68.06 87 SER A O 1
ATOM 672 N N . SER A 1 88 ? -6.541 1.089 -2.825 1.00 72.19 88 SER A N 1
ATOM 673 C CA . SER A 1 88 ? -7.264 -0.072 -3.363 1.00 72.19 88 SER A CA 1
ATOM 674 C C . SER A 1 88 ? -8.716 -0.160 -2.872 1.00 72.19 88 SER A C 1
ATOM 676 O O . SER A 1 88 ? -9.574 -0.687 -3.587 1.00 72.19 88 SER A O 1
ATOM 678 N N . ALA A 1 89 ? -9.030 0.423 -1.710 1.00 77.81 89 ALA A N 1
ATOM 679 C CA . ALA A 1 89 ? -10.389 0.507 -1.174 1.00 77.81 89 ALA A CA 1
ATOM 680 C C . ALA A 1 89 ? -11.281 1.525 -1.905 1.00 77.81 89 ALA A C 1
ATOM 682 O O . ALA A 1 89 ? -12.501 1.496 -1.737 1.00 77.81 89 ALA A O 1
ATOM 683 N N . TYR A 1 90 ? -10.712 2.392 -2.755 1.00 84.56 90 TYR A N 1
ATOM 684 C CA . TYR A 1 90 ? -11.428 3.503 -3.396 1.00 84.56 90 TYR A CA 1
ATOM 685 C C . TYR A 1 90 ? -12.736 3.073 -4.073 1.00 84.56 90 TYR A C 1
ATOM 687 O O . TYR A 1 90 ? -13.778 3.700 -3.877 1.00 84.56 90 TYR A O 1
ATOM 695 N N . ARG A 1 91 ? -12.714 1.972 -4.838 1.00 83.62 91 ARG A N 1
ATOM 696 C CA . ARG A 1 91 ? -13.912 1.486 -5.540 1.00 83.62 91 ARG A CA 1
ATOM 697 C C . ARG A 1 91 ? -15.021 1.101 -4.557 1.00 83.62 91 ARG A C 1
ATOM 699 O O . ARG A 1 91 ? -16.181 1.412 -4.810 1.00 83.62 91 ARG A O 1
ATOM 706 N N . ALA A 1 92 ? -14.674 0.457 -3.443 1.00 85.31 92 ALA A N 1
ATOM 707 C CA . ALA A 1 92 ? -15.634 0.081 -2.411 1.00 85.31 92 ALA A CA 1
ATOM 708 C C . ALA A 1 92 ? -16.213 1.321 -1.709 1.00 85.31 92 ALA A C 1
ATOM 710 O O . ALA A 1 92 ? -17.429 1.409 -1.559 1.00 85.31 92 ALA A O 1
ATOM 711 N N . VAL A 1 93 ? -15.377 2.315 -1.386 1.00 88.88 93 VAL A N 1
ATOM 712 C CA . VAL A 1 93 ? -15.810 3.605 -0.813 1.00 88.88 93 VAL A CA 1
ATOM 713 C C . VAL A 1 93 ? -16.777 4.336 -1.751 1.00 88.88 93 VAL A C 1
ATOM 715 O O . VAL A 1 93 ? -17.863 4.740 -1.335 1.00 88.88 93 VAL A O 1
ATOM 718 N N . SER A 1 94 ? -16.422 4.447 -3.035 1.00 88.94 94 SER A N 1
ATOM 719 C CA . SER A 1 94 ? -17.245 5.091 -4.066 1.00 88.94 94 SER A CA 1
ATOM 720 C C . SER A 1 94 ? -18.612 4.415 -4.220 1.00 88.94 94 SER A C 1
ATOM 722 O O . SER A 1 94 ? -19.648 5.085 -4.257 1.00 88.94 94 SER A O 1
ATOM 724 N N . LEU A 1 95 ? -18.644 3.079 -4.234 1.00 87.62 95 LEU A N 1
ATOM 725 C CA . LEU A 1 95 ? -19.891 2.315 -4.290 1.00 87.62 95 LEU A CA 1
ATOM 726 C C . LEU A 1 95 ? -20.738 2.494 -3.025 1.00 87.62 95 LEU A C 1
ATOM 728 O O . LEU A 1 95 ? -21.947 2.700 -3.146 1.00 87.62 95 LEU A O 1
ATOM 732 N N . CYS A 1 96 ? -20.123 2.473 -1.837 1.00 89.00 96 CYS A N 1
ATOM 733 C CA . CYS A 1 96 ? -20.821 2.736 -0.580 1.00 89.00 96 CYS A CA 1
ATOM 734 C C . CYS A 1 96 ? -21.468 4.120 -0.587 1.00 89.00 96 CYS A C 1
ATOM 736 O O . CYS A 1 96 ? -22.673 4.213 -0.367 1.00 89.00 96 CYS A O 1
ATOM 738 N N . ARG A 1 97 ? -20.724 5.181 -0.929 1.00 90.56 97 ARG A N 1
ATOM 739 C CA . ARG A 1 97 ? -21.286 6.539 -0.979 1.00 90.56 97 ARG A CA 1
ATOM 740 C C . ARG A 1 97 ? -22.411 6.660 -2.008 1.00 90.56 97 ARG A C 1
ATOM 742 O O . ARG A 1 97 ? -23.429 7.287 -1.734 1.00 90.56 97 ARG A O 1
ATOM 749 N N . LYS A 1 98 ? -22.257 6.040 -3.183 1.00 90.31 98 LYS A N 1
ATOM 750 C CA . LYS A 1 98 ? -23.264 6.078 -4.256 1.00 90.31 98 LYS A CA 1
ATOM 751 C C . LYS A 1 98 ? -24.572 5.386 -3.869 1.00 90.31 98 LYS A C 1
ATOM 753 O O . LYS A 1 98 ? -25.644 5.867 -4.229 1.00 90.31 98 LYS A O 1
ATOM 758 N N . HIS A 1 99 ? -24.492 4.238 -3.199 1.00 88.62 99 HIS A N 1
ATOM 759 C CA . HIS A 1 99 ? -25.651 3.379 -2.946 1.00 88.62 99 HIS A CA 1
ATOM 760 C C . HIS A 1 99 ? -26.197 3.459 -1.515 1.00 88.62 99 HIS A C 1
ATOM 762 O O . HIS A 1 99 ? -27.321 3.022 -1.264 1.00 88.62 99 HIS A O 1
ATOM 768 N N . ASN A 1 100 ? -25.439 4.042 -0.589 1.00 90.56 100 ASN A N 1
ATOM 769 C CA . ASN A 1 100 ? -25.833 4.279 0.794 1.00 90.56 100 ASN A CA 1
ATOM 770 C C . ASN A 1 100 ? -25.330 5.661 1.262 1.00 90.56 100 ASN A C 1
ATOM 772 O O . ASN A 1 100 ? -24.446 5.733 2.112 1.00 90.56 100 ASN A O 1
ATOM 776 N N . PRO A 1 101 ? -25.865 6.763 0.700 1.00 91.56 101 PRO A N 1
ATOM 777 C CA . PRO A 1 101 ? -25.341 8.113 0.927 1.00 91.56 101 PRO A CA 1
ATOM 778 C C . PRO A 1 101 ? -25.417 8.579 2.385 1.00 91.56 101 PRO A C 1
ATOM 780 O O . PRO A 1 101 ? -24.620 9.424 2.773 1.00 91.56 101 PRO A O 1
ATOM 783 N N . GLU A 1 102 ? -26.331 8.005 3.172 1.00 92.38 102 GLU A N 1
ATOM 784 C CA . GLU A 1 102 ? -26.537 8.309 4.595 1.00 92.38 102 GLU A CA 1
ATOM 785 C C . GLU A 1 102 ? -25.553 7.586 5.527 1.00 92.38 102 GLU A C 1
ATOM 787 O O . GLU A 1 102 ? -25.523 7.876 6.719 1.00 92.38 102 GLU A O 1
ATOM 792 N N . ALA A 1 103 ? -24.794 6.606 5.024 1.00 93.50 103 ALA A N 1
ATOM 793 C CA . ALA A 1 103 ? -23.835 5.905 5.865 1.00 93.50 103 ALA A CA 1
ATOM 794 C C . ALA A 1 103 ? -22.633 6.789 6.182 1.00 93.50 103 ALA A C 1
ATOM 796 O O . ALA A 1 103 ? -22.115 7.483 5.304 1.00 93.50 103 ALA A O 1
ATOM 797 N N . VAL A 1 104 ? -22.157 6.684 7.421 1.00 96.38 104 VAL A N 1
ATOM 798 C CA . VAL A 1 104 ? -20.923 7.337 7.849 1.00 96.38 104 VAL A CA 1
ATOM 799 C C . VAL A 1 104 ? -19.742 6.547 7.300 1.00 96.38 104 VAL A C 1
ATOM 801 O O . VAL A 1 104 ? -19.595 5.351 7.565 1.00 96.38 104 VAL A O 1
ATOM 804 N N . ILE A 1 105 ? -18.897 7.210 6.521 1.00 94.62 105 ILE A N 1
ATOM 805 C CA . ILE A 1 105 ? -17.673 6.645 5.963 1.00 94.62 105 ILE A CA 1
ATOM 806 C C . ILE A 1 105 ? -16.490 7.146 6.781 1.00 94.62 105 ILE A C 1
ATOM 808 O O . ILE A 1 105 ? -16.153 8.333 6.765 1.00 94.62 105 ILE A O 1
ATOM 812 N N . VAL A 1 106 ? -15.835 6.205 7.448 1.00 94.56 106 VAL A N 1
ATOM 813 C CA . VAL A 1 106 ? -14.586 6.410 8.168 1.00 94.56 106 VAL A CA 1
ATOM 814 C C . VAL A 1 106 ? -13.442 5.806 7.367 1.00 94.56 106 VAL A C 1
ATOM 816 O O . VAL A 1 106 ? -13.503 4.646 6.957 1.00 94.56 106 VAL A O 1
ATOM 819 N N . ILE A 1 107 ? -12.383 6.583 7.159 1.00 90.81 107 ILE A N 1
ATOM 820 C CA . ILE A 1 107 ? -11.147 6.102 6.536 1.00 90.81 107 ILE A CA 1
ATOM 821 C C . ILE A 1 107 ? -10.044 6.054 7.583 1.00 90.81 107 ILE A C 1
ATOM 823 O O . ILE A 1 107 ? -9.670 7.089 8.141 1.00 90.81 107 ILE A O 1
ATOM 827 N N . ASP A 1 108 ? -9.483 4.866 7.792 1.00 86.88 108 ASP A N 1
ATOM 828 C CA . ASP A 1 108 ? -8.277 4.688 8.586 1.00 86.88 108 ASP A CA 1
ATOM 829 C C . ASP A 1 108 ? -7.019 4.885 7.736 1.00 86.88 108 ASP A C 1
ATOM 831 O O . ASP A 1 108 ? -6.816 4.236 6.709 1.00 86.88 108 ASP A O 1
ATOM 835 N N . ARG A 1 109 ? -6.168 5.823 8.151 1.00 71.25 109 ARG A N 1
ATOM 836 C CA . ARG A 1 109 ? -5.059 6.339 7.345 1.00 71.25 109 ARG A CA 1
ATOM 837 C C . ARG A 1 109 ? -3.723 5.683 7.698 1.00 71.25 109 ARG A C 1
ATOM 839 O O . ARG A 1 109 ? -2.751 6.341 8.041 1.00 71.25 109 ARG A O 1
ATOM 846 N N . SER A 1 110 ? -3.614 4.369 7.561 1.00 57.94 110 SER A N 1
ATOM 847 C CA . SER A 1 110 ? -2.327 3.697 7.782 1.00 57.94 110 SER A CA 1
ATOM 848 C C . SER A 1 110 ? -1.318 3.870 6.629 1.00 57.94 110 SER A C 1
ATOM 850 O O . SER A 1 110 ? -0.188 3.390 6.743 1.00 57.94 110 SER A O 1
ATOM 852 N N . SER A 1 111 ? -1.725 4.391 5.455 1.00 58.44 111 SER A N 1
ATOM 853 C CA . SER A 1 111 ? -1.154 3.897 4.181 1.00 58.44 111 SER A CA 1
ATOM 854 C C . SER A 1 111 ? -1.408 4.752 2.924 1.00 58.44 111 SER A C 1
ATOM 856 O O . SER A 1 111 ? -1.880 4.274 1.898 1.00 58.44 111 SER A O 1
ATOM 858 N N . LEU A 1 112 ? -1.108 6.043 2.980 1.00 65.06 112 LEU A N 1
ATOM 859 C CA . LEU A 1 112 ? -1.580 7.001 1.976 1.00 65.06 112 LEU A CA 1
ATOM 860 C C . LEU A 1 112 ? -0.426 7.534 1.191 1.00 65.06 112 LEU A C 1
ATOM 862 O O . LEU A 1 112 ? 0.476 8.121 1.779 1.00 65.06 112 LEU A O 1
ATOM 866 N N . LEU A 1 113 ? -0.480 7.397 -0.118 1.00 63.00 113 LEU A N 1
ATOM 867 C CA . LEU A 1 113 ? 0.554 7.868 -1.014 1.00 63.00 113 LEU A CA 1
ATOM 868 C C . LEU A 1 113 ? 0.503 9.386 -1.192 1.00 63.00 113 LEU A C 1
ATOM 870 O O . LEU A 1 113 ? 1.550 9.997 -1.403 1.00 63.00 113 LEU A O 1
ATOM 874 N N . THR A 1 114 ? -0.672 10.021 -1.064 1.00 65.19 114 THR A N 1
ATOM 875 C CA . THR A 1 114 ? -0.804 11.488 -1.206 1.00 65.19 114 THR A CA 1
ATOM 876 C C . THR A 1 114 ? 0.046 12.260 -0.199 1.00 65.19 114 THR A C 1
ATOM 878 O O . THR A 1 114 ? 0.563 13.316 -0.542 1.00 65.19 114 THR A O 1
ATOM 881 N N . LEU A 1 115 ? 0.233 11.733 1.015 1.00 62.97 115 LEU A N 1
ATOM 882 C CA . LEU A 1 115 ? 1.014 12.400 2.064 1.00 62.97 115 LEU A CA 1
ATOM 883 C C . LEU A 1 115 ? 2.528 12.108 1.972 1.00 62.97 115 LEU A C 1
ATOM 885 O O . LEU A 1 115 ? 3.317 12.670 2.722 1.00 62.97 115 LEU A O 1
ATOM 889 N N . GLN A 1 116 ? 2.965 11.233 1.057 1.00 60.12 116 GLN A N 1
ATOM 890 C CA . GLN A 1 116 ? 4.361 10.752 0.996 1.00 60.12 116 GLN A CA 1
ATOM 891 C C . GLN A 1 116 ? 5.284 11.615 0.144 1.00 60.12 116 GLN A C 1
ATOM 893 O O . GLN A 1 116 ? 6.505 11.555 0.300 1.00 60.12 116 GLN A O 1
ATOM 898 N N . ARG A 1 117 ? 4.711 12.396 -0.774 1.00 55.22 117 ARG A N 1
ATOM 899 C CA . ARG A 1 117 ? 5.429 13.249 -1.728 1.00 55.22 117 ARG A CA 1
ATOM 900 C C . ARG A 1 117 ? 4.838 14.663 -1.737 1.00 55.22 117 ARG A C 1
ATOM 902 O O . ARG A 1 117 ? 4.246 15.060 -2.739 1.00 55.22 117 ARG A O 1
ATOM 909 N N . PRO A 1 118 ? 4.961 15.421 -0.629 1.00 50.31 118 PRO A N 1
ATOM 910 C CA . PRO A 1 118 ? 4.474 16.802 -0.565 1.00 50.31 118 PRO A CA 1
ATOM 911 C C . PRO A 1 118 ? 5.240 17.743 -1.514 1.00 50.31 118 PRO A C 1
ATOM 913 O O . PRO A 1 118 ? 4.799 18.856 -1.774 1.00 50.31 118 PRO A O 1
ATOM 916 N N . ASP A 1 119 ? 6.392 17.300 -2.027 1.00 47.31 119 ASP A N 1
ATOM 917 C CA . ASP A 1 119 ? 7.216 17.984 -3.024 1.00 47.31 119 ASP A CA 1
ATOM 918 C C . ASP A 1 119 ? 6.607 17.987 -4.436 1.00 47.31 119 ASP A C 1
ATOM 920 O O . ASP A 1 119 ? 6.981 18.824 -5.259 1.00 47.31 119 ASP A O 1
ATOM 924 N N . LEU A 1 120 ? 5.664 17.084 -4.727 1.00 50.19 120 LEU A N 1
ATOM 925 C CA . LEU A 1 120 ? 4.940 17.061 -5.995 1.00 50.19 120 LEU A CA 1
ATOM 926 C C . LEU A 1 120 ? 3.746 18.023 -5.908 1.00 50.19 120 LEU A C 1
ATOM 928 O O . LEU A 1 120 ? 2.775 17.759 -5.202 1.00 50.19 120 LEU A O 1
ATOM 932 N N . THR A 1 121 ? 3.832 19.158 -6.608 1.00 43.91 121 THR A N 1
ATOM 933 C CA . THR A 1 121 ? 2.795 20.202 -6.609 1.00 43.91 121 THR A CA 1
ATOM 934 C C . THR A 1 121 ? 1.467 19.720 -7.201 1.00 43.91 121 THR A C 1
ATOM 936 O O . THR A 1 121 ? 1.437 18.864 -8.082 1.00 43.91 121 THR A O 1
ATOM 939 N N . ASP A 1 122 ? 0.366 20.325 -6.734 1.00 45.25 122 ASP A N 1
ATOM 940 C CA . ASP A 1 122 ? -1.056 19.989 -6.967 1.00 45.25 122 ASP A CA 1
ATOM 941 C C . ASP A 1 122 ? -1.569 20.033 -8.422 1.00 45.25 122 ASP A C 1
ATOM 943 O O . ASP A 1 122 ? -2.778 20.016 -8.669 1.00 45.25 122 ASP A O 1
ATOM 947 N N . GLY A 1 123 ? -0.682 20.068 -9.415 1.00 42.62 123 GLY A N 1
ATOM 948 C CA . GLY A 1 123 ? -1.082 19.764 -10.779 1.00 42.62 123 GLY A CA 1
ATOM 949 C C . GLY A 1 123 ? -1.471 18.292 -10.850 1.00 42.62 123 GLY A C 1
ATOM 950 O O . GLY A 1 123 ? -0.614 17.427 -10.703 1.00 42.62 123 GLY A O 1
ATOM 951 N N . LEU A 1 124 ? -2.756 17.999 -11.076 1.00 43.81 124 LEU A N 1
ATOM 952 C CA . LEU A 1 124 ? -3.168 16.721 -11.658 1.00 43.81 124 LEU A CA 1
ATOM 953 C C . LEU A 1 124 ? -2.247 16.474 -12.857 1.00 43.81 124 LEU A C 1
ATOM 955 O O . LEU A 1 124 ? -2.349 17.176 -13.861 1.00 43.81 124 LEU A O 1
ATOM 959 N N . VAL A 1 125 ? -1.333 15.516 -12.717 1.00 46.41 125 VAL A N 1
ATOM 960 C CA . 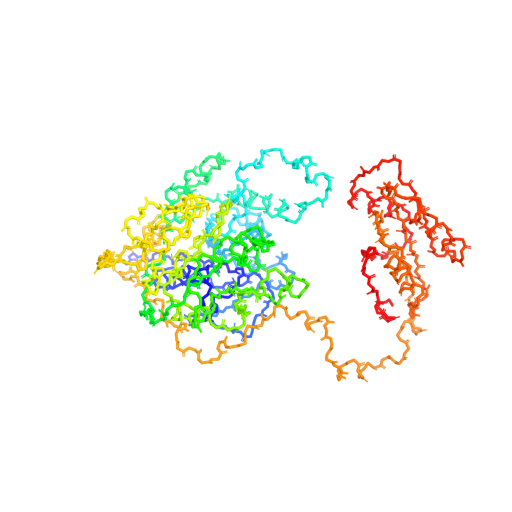VAL A 1 125 ? -0.262 15.237 -13.672 1.00 46.41 125 VAL A CA 1
ATOM 961 C C . VAL A 1 125 ? 0.864 16.283 -13.655 1.00 46.41 125 VAL A C 1
ATOM 963 O O . VAL A 1 125 ? 0.889 17.232 -14.441 1.00 46.41 125 VAL A O 1
ATOM 966 N N . ALA A 1 126 ? 1.860 16.088 -12.781 1.00 46.44 126 ALA A N 1
ATOM 967 C CA . ALA A 1 126 ? 3.145 16.779 -12.918 1.00 46.44 126 ALA A CA 1
ATOM 968 C C . ALA A 1 126 ? 3.735 16.504 -14.318 1.00 46.44 126 ALA A C 1
ATOM 970 O O . ALA A 1 126 ? 3.484 15.460 -14.917 1.00 46.44 126 ALA A O 1
ATOM 971 N N . HIS A 1 127 ? 4.565 17.400 -14.859 1.00 45.12 127 HIS A N 1
ATOM 972 C CA . HIS A 1 127 ? 5.209 17.194 -16.173 1.00 45.12 127 HIS A CA 1
ATOM 973 C C . HIS A 1 127 ? 6.001 15.867 -16.258 1.00 45.12 127 HIS A C 1
ATOM 975 O O . HIS A 1 127 ? 6.186 15.305 -17.333 1.00 45.12 127 HIS A O 1
ATOM 981 N N . GLU A 1 128 ? 6.434 15.338 -15.112 1.00 43.47 128 GLU A N 1
ATOM 982 C CA . GLU A 1 128 ? 7.080 14.030 -14.965 1.00 43.47 128 GLU A CA 1
ATOM 983 C C . GLU A 1 128 ? 6.099 12.849 -15.094 1.00 43.47 128 GLU A C 1
ATOM 985 O O . GLU A 1 128 ? 6.471 11.800 -15.622 1.00 43.47 128 GLU A O 1
ATOM 990 N N . GLU A 1 129 ? 4.843 13.038 -14.678 1.00 43.84 129 GLU A N 1
ATOM 991 C CA . GLU A 1 129 ? 3.739 12.083 -14.833 1.00 43.84 129 GLU A CA 1
ATOM 992 C C . GLU A 1 129 ? 3.239 12.051 -16.294 1.00 43.84 129 GLU A C 1
ATOM 994 O O . GLU A 1 129 ? 2.946 10.972 -16.806 1.00 43.84 129 GLU A O 1
ATOM 999 N N . LEU A 1 130 ? 3.266 13.187 -17.015 1.00 42.00 130 LEU A N 1
ATOM 1000 C CA . LEU A 1 130 ? 3.042 13.238 -18.476 1.00 42.00 130 LEU A CA 1
ATOM 1001 C C . LEU A 1 130 ? 4.133 12.490 -19.259 1.00 42.00 130 LEU A C 1
ATOM 1003 O O . LEU A 1 130 ? 3.873 11.965 -20.335 1.00 42.00 130 LEU A O 1
ATOM 1007 N N . ALA A 1 131 ? 5.346 12.413 -18.708 1.00 46.03 131 ALA A N 1
ATOM 1008 C CA . ALA A 1 131 ? 6.479 11.729 -19.324 1.00 46.03 131 ALA A CA 1
ATOM 1009 C C . ALA A 1 131 ? 6.554 10.222 -18.996 1.00 46.03 131 ALA A C 1
ATOM 1011 O O . ALA A 1 131 ? 7.575 9.593 -19.272 1.00 46.03 131 ALA A O 1
ATOM 1012 N N . GLY A 1 132 ? 5.517 9.645 -18.371 1.00 40.53 132 GLY A N 1
ATOM 1013 C CA . GLY A 1 132 ? 5.403 8.200 -18.144 1.00 40.53 132 GLY A CA 1
ATOM 1014 C C . GLY A 1 132 ? 6.306 7.615 -17.049 1.00 40.53 132 GLY A C 1
ATOM 1015 O O . GLY A 1 132 ? 6.385 6.397 -16.937 1.00 40.53 132 GLY A O 1
ATOM 1016 N N . ARG A 1 133 ? 6.983 8.442 -16.237 1.00 44.72 133 ARG A N 1
ATOM 1017 C CA . ARG A 1 133 ? 7.986 7.976 -15.254 1.00 44.72 133 ARG A CA 1
ATOM 1018 C C . ARG A 1 133 ? 7.439 7.648 -13.854 1.00 44.72 133 ARG A C 1
ATOM 1020 O O . ARG A 1 133 ? 8.164 7.043 -13.078 1.00 44.72 133 ARG A O 1
ATOM 1027 N N . ASP A 1 134 ? 6.198 8.030 -13.525 1.00 51.16 134 ASP A N 1
ATOM 1028 C CA . ASP A 1 134 ? 5.585 7.815 -12.190 1.00 51.16 134 ASP A CA 1
ATOM 1029 C C . ASP A 1 134 ? 4.053 7.570 -12.249 1.00 51.16 134 ASP A C 1
ATOM 1031 O O . ASP A 1 134 ? 3.263 8.098 -11.464 1.00 51.16 134 ASP A O 1
ATOM 1035 N N . THR A 1 135 ? 3.583 6.802 -13.235 1.00 55.38 135 THR A N 1
ATOM 1036 C CA . THR A 1 135 ? 2.142 6.670 -13.543 1.00 55.38 135 THR A CA 1
ATOM 1037 C C . THR A 1 135 ? 1.349 5.915 -12.471 1.00 55.38 135 THR A C 1
ATOM 1039 O O . THR A 1 135 ? 0.237 6.314 -12.122 1.00 55.38 135 THR A O 1
ATOM 1042 N N . VAL A 1 136 ? 1.906 4.844 -11.895 1.00 58.31 136 VAL A N 1
ATOM 1043 C CA . VAL A 1 136 ? 1.196 4.019 -10.899 1.00 58.31 136 VAL A CA 1
ATOM 1044 C C . VAL A 1 136 ? 1.041 4.749 -9.566 1.00 58.31 136 VAL A C 1
ATOM 1046 O O . VAL A 1 136 ? -0.047 4.727 -8.986 1.00 58.31 136 VAL A O 1
ATOM 1049 N N . ALA A 1 137 ? 2.095 5.399 -9.063 1.00 59.66 137 ALA A N 1
ATOM 1050 C CA . ALA A 1 137 ? 1.998 6.119 -7.798 1.00 59.66 137 ALA A CA 1
ATOM 1051 C C . ALA A 1 137 ? 1.119 7.370 -7.942 1.00 59.66 137 ALA A C 1
ATOM 1053 O O . ALA A 1 137 ? 0.339 7.650 -7.034 1.00 59.66 137 ALA A O 1
ATOM 1054 N N . SER A 1 138 ? 1.156 8.054 -9.095 1.00 61.97 138 SER A N 1
ATOM 1055 C CA . SER A 1 138 ? 0.233 9.151 -9.425 1.00 61.97 138 SER A CA 1
ATOM 1056 C C . SER A 1 138 ? -1.235 8.730 -9.327 1.00 61.97 138 SER A C 1
ATOM 1058 O O . SER A 1 138 ? -2.005 9.318 -8.563 1.00 61.97 138 SER A O 1
ATOM 1060 N N . LEU A 1 139 ? -1.618 7.644 -10.010 1.00 66.56 139 LEU A N 1
ATOM 1061 C CA . LEU A 1 139 ? -2.994 7.136 -9.985 1.00 66.56 139 LEU A CA 1
ATOM 1062 C C . LEU A 1 139 ? -3.448 6.758 -8.573 1.00 66.56 139 LEU A C 1
ATOM 1064 O O . LEU A 1 139 ? -4.595 7.000 -8.195 1.00 66.56 139 LEU A O 1
ATOM 1068 N N . ARG A 1 140 ? -2.557 6.177 -7.766 1.00 72.44 140 ARG A N 1
ATOM 1069 C CA . ARG A 1 140 ? -2.874 5.854 -6.371 1.00 72.44 140 ARG A CA 1
ATOM 1070 C C . ARG A 1 140 ? -3.033 7.112 -5.511 1.00 72.44 140 ARG A C 1
ATOM 1072 O O . ARG A 1 140 ? -3.991 7.182 -4.748 1.00 72.44 140 ARG A O 1
ATOM 1079 N N . ARG A 1 141 ? -2.179 8.131 -5.686 1.00 75.62 141 ARG A N 1
ATOM 1080 C CA . ARG A 1 141 ? -2.328 9.447 -5.029 1.00 75.62 141 ARG A CA 1
ATOM 1081 C C . ARG A 1 141 ? -3.637 10.131 -5.412 1.00 75.62 141 ARG A C 1
ATOM 1083 O O . ARG A 1 141 ? -4.255 10.781 -4.573 1.00 75.62 141 ARG A O 1
ATOM 1090 N N . GLN A 1 142 ? -4.064 10.011 -6.667 1.00 75.31 142 GLN A N 1
ATOM 1091 C CA . GLN A 1 142 ? -5.364 10.514 -7.103 1.00 75.31 142 GLN A CA 1
ATOM 1092 C C . GLN A 1 142 ? -6.501 9.777 -6.384 1.00 75.31 142 GLN A C 1
ATOM 1094 O O . GLN A 1 142 ? -7.352 10.421 -5.775 1.00 75.31 142 GLN A O 1
ATOM 1099 N N . ARG A 1 143 ? -6.482 8.440 -6.382 1.00 79.50 143 ARG A N 1
ATOM 1100 C CA . ARG A 1 143 ? -7.490 7.622 -5.686 1.00 79.50 143 ARG A CA 1
ATOM 1101 C C . ARG A 1 143 ? -7.555 7.907 -4.191 1.00 79.50 143 ARG A C 1
ATOM 1103 O O . ARG A 1 143 ? -8.647 7.955 -3.643 1.00 79.50 143 ARG A O 1
ATOM 1110 N N . ASP A 1 144 ? -6.418 8.134 -3.541 1.00 80.31 144 ASP A N 1
ATOM 1111 C CA . ASP A 1 144 ? -6.372 8.534 -2.134 1.00 80.31 144 ASP A CA 1
ATOM 1112 C C . ASP A 1 144 ? -7.107 9.856 -1.894 1.00 80.31 144 ASP A C 1
ATOM 1114 O O . ASP A 1 144 ? -7.872 9.953 -0.937 1.00 80.31 144 ASP A O 1
ATOM 1118 N N . ARG A 1 145 ? -6.909 10.862 -2.758 1.00 80.12 145 ARG A N 1
ATOM 1119 C CA . ARG A 1 145 ? -7.608 12.157 -2.665 1.00 80.12 145 ARG A CA 1
ATOM 1120 C C . ARG A 1 145 ? -9.109 12.009 -2.890 1.00 80.12 145 ARG A C 1
ATOM 1122 O O . ARG A 1 145 ? -9.895 12.577 -2.140 1.00 80.12 145 ARG A O 1
ATOM 1129 N N . GLU A 1 146 ? -9.505 11.232 -3.893 1.00 84.50 146 GLU A N 1
ATOM 1130 C CA . GLU A 1 146 ? -10.920 10.962 -4.161 1.00 84.50 146 GLU A CA 1
ATOM 1131 C C . GLU A 1 146 ? -11.568 10.157 -3.030 1.00 84.50 146 GLU A C 1
ATOM 1133 O O . GLU A 1 146 ? -12.734 10.344 -2.720 1.00 84.50 146 GLU A O 1
ATOM 1138 N N . MET A 1 147 ? -10.821 9.276 -2.370 1.00 86.62 147 MET A N 1
ATOM 1139 C CA . MET A 1 147 ? -11.316 8.578 -1.190 1.00 86.62 147 MET A CA 1
ATOM 1140 C C . MET A 1 147 ? -11.508 9.546 -0.014 1.00 86.62 147 MET A C 1
ATOM 1142 O O . MET A 1 147 ? -12.562 9.535 0.613 1.00 86.62 147 MET A O 1
ATOM 1146 N N . ILE A 1 148 ? -10.525 10.419 0.246 1.00 85.94 148 ILE A N 1
ATOM 1147 C CA . ILE A 1 148 ? -10.588 11.464 1.285 1.00 85.94 148 ILE A CA 1
ATOM 1148 C C . ILE A 1 148 ? -11.806 12.370 1.099 1.00 85.94 148 ILE A C 1
ATOM 1150 O O . ILE A 1 148 ? -12.441 12.725 2.089 1.00 85.94 148 ILE A O 1
ATOM 1154 N N . SER A 1 149 ? -12.135 12.745 -0.140 1.00 87.12 149 SER A N 1
ATOM 1155 C CA . SER A 1 149 ? -13.285 13.611 -0.420 1.00 87.12 149 SER A CA 1
ATOM 1156 C C . SER A 1 149 ? -14.638 12.916 -0.242 1.00 87.12 149 SER A C 1
ATOM 1158 O O . SER A 1 149 ? -15.662 13.590 -0.184 1.00 87.12 149 SER A O 1
ATOM 1160 N N . LEU A 1 150 ? -14.661 11.583 -0.151 1.00 91.12 150 LEU A N 1
ATOM 1161 C CA . LEU A 1 150 ? -15.870 10.793 0.089 1.00 91.12 150 LEU A CA 1
ATOM 1162 C C . LEU A 1 150 ? -16.075 10.442 1.571 1.00 91.12 150 LEU A C 1
ATOM 1164 O O . LEU A 1 150 ? -17.117 9.871 1.905 1.00 91.12 150 LEU A O 1
ATOM 1168 N N . ALA A 1 151 ? -15.104 10.737 2.439 1.00 92.19 151 ALA A N 1
ATOM 1169 C CA . ALA A 1 151 ? -15.143 10.414 3.863 1.00 92.19 151 ALA A CA 1
ATOM 1170 C C . ALA A 1 151 ? -15.928 11.444 4.679 1.00 92.19 151 ALA A C 1
ATOM 1172 O O . ALA A 1 151 ? -15.852 12.638 4.410 1.00 92.19 151 ALA A O 1
ATOM 1173 N N . ASP A 1 152 ? -16.599 10.984 5.733 1.00 95.31 152 ASP A N 1
ATOM 1174 C CA . ASP A 1 152 ? -17.164 11.861 6.767 1.00 95.31 152 ASP A CA 1
ATOM 1175 C C . ASP A 1 152 ? -16.170 12.056 7.918 1.00 95.31 152 ASP A C 1
ATOM 1177 O O . ASP A 1 152 ? -16.073 13.137 8.504 1.00 95.31 152 ASP A O 1
ATOM 1181 N N . GLN A 1 153 ? -15.398 11.009 8.226 1.00 93.88 153 GLN A N 1
ATOM 1182 C CA . GLN A 1 153 ? -14.369 11.027 9.259 1.00 93.88 153 GLN A CA 1
ATOM 1183 C C . GLN A 1 153 ? -13.080 10.371 8.757 1.00 93.88 153 GLN A C 1
ATOM 1185 O O . GLN A 1 153 ? -13.095 9.387 8.016 1.00 93.88 153 GLN A O 1
ATOM 1190 N N . ILE A 1 154 ? -11.941 10.908 9.179 1.00 91.81 154 ILE A N 1
ATOM 1191 C CA . ILE A 1 154 ? -10.619 10.399 8.825 1.00 91.81 154 ILE A CA 1
ATOM 1192 C C . ILE A 1 154 ? -9.813 10.185 10.101 1.00 91.81 154 ILE A C 1
ATOM 1194 O O . ILE A 1 154 ? -9.661 11.107 10.902 1.00 91.81 154 ILE A O 1
ATOM 1198 N N . TRP A 1 155 ? -9.277 8.983 10.292 1.00 91.06 155 TRP A N 1
ATOM 1199 C CA . TRP A 1 155 ? -8.458 8.635 11.452 1.00 91.06 155 TRP A CA 1
ATOM 1200 C C . TRP A 1 155 ? -6.971 8.731 11.108 1.00 91.06 155 TRP A C 1
ATOM 1202 O O . TRP A 1 155 ? -6.419 7.837 10.474 1.00 91.06 155 TRP A O 1
ATOM 1212 N N . ALA A 1 156 ? -6.334 9.821 11.532 1.00 86.62 156 ALA A N 1
ATOM 1213 C CA . ALA A 1 156 ? -4.905 10.094 11.401 1.00 86.62 156 ALA A CA 1
ATOM 1214 C C . ALA A 1 156 ? -4.101 9.480 12.560 1.00 86.62 156 ALA A C 1
ATOM 1216 O O . ALA A 1 156 ? -4.566 9.452 13.700 1.00 86.62 156 ALA A O 1
ATOM 1217 N N . CYS A 1 157 ? -2.868 9.046 12.305 1.00 81.50 157 CYS A N 1
ATOM 1218 C CA . CYS A 1 157 ? -2.000 8.415 13.301 1.00 81.50 157 CYS A CA 1
ATOM 1219 C C . CYS A 1 157 ? -1.283 9.421 14.219 1.00 81.50 157 CYS A C 1
ATOM 1221 O O . CYS A 1 157 ? -0.775 9.033 15.275 1.00 81.50 157 CYS A O 1
ATOM 1223 N N . SER A 1 158 ? -1.219 10.699 13.832 1.00 81.12 158 SER A N 1
ATOM 1224 C CA . SER A 1 158 ? -0.505 11.759 14.555 1.00 81.12 158 SER A CA 1
ATOM 1225 C C . SER A 1 158 ? -1.119 13.144 14.318 1.00 81.12 158 SER A C 1
ATOM 1227 O O . SER A 1 158 ? -1.937 13.335 13.414 1.00 81.12 158 SER A O 1
ATOM 1229 N N . ASN A 1 159 ? -0.733 14.134 15.126 1.00 84.88 159 ASN A N 1
ATOM 1230 C CA . ASN A 1 159 ? -1.139 15.527 14.920 1.00 84.88 159 ASN A CA 1
ATOM 1231 C C . ASN A 1 159 ? -0.491 16.136 13.671 1.00 84.88 159 ASN A C 1
ATOM 1233 O O . ASN A 1 159 ? -1.121 16.956 12.999 1.00 84.88 159 ASN A O 1
ATOM 1237 N N . THR A 1 160 ? 0.738 15.726 13.339 1.00 80.50 160 THR A N 1
ATOM 1238 C CA . THR A 1 160 ? 1.370 16.114 12.070 1.00 80.50 160 THR A CA 1
ATOM 1239 C C . THR A 1 160 ? 0.526 15.638 10.893 1.00 80.50 160 THR A C 1
ATOM 1241 O O . THR A 1 160 ? 0.130 16.447 10.060 1.00 80.50 160 THR A O 1
ATOM 1244 N N . GLU A 1 161 ? 0.170 14.351 10.865 1.00 80.38 161 GLU A N 1
ATOM 1245 C CA . GLU A 1 161 ? -0.634 13.784 9.779 1.00 80.38 161 GLU A CA 1
ATOM 1246 C C . GLU A 1 161 ? -2.023 14.428 9.708 1.00 80.38 161 GLU A C 1
ATOM 1248 O O . GLU A 1 161 ? -2.518 14.735 8.626 1.00 80.38 161 GLU A O 1
ATOM 1253 N N . ARG A 1 162 ? -2.636 14.713 10.862 1.00 85.94 162 ARG A N 1
ATOM 1254 C CA . ARG A 1 162 ? -3.880 15.482 10.909 1.00 85.94 162 ARG A CA 1
ATOM 1255 C C . ARG A 1 162 ? -3.739 16.831 10.201 1.00 85.94 162 ARG A C 1
ATOM 1257 O O . ARG A 1 162 ? -4.591 17.164 9.385 1.00 85.94 162 ARG A O 1
ATOM 1264 N N . THR A 1 163 ?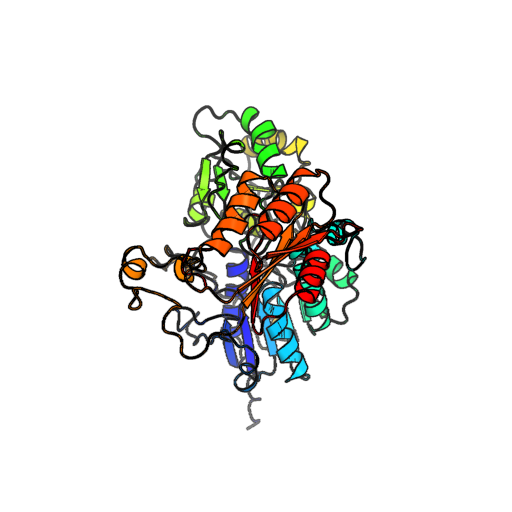 -2.678 17.578 10.499 1.00 85.31 163 THR A N 1
ATOM 1265 C CA . THR A 1 163 ? -2.426 18.899 9.900 1.00 85.31 163 THR A CA 1
ATOM 1266 C C . THR A 1 163 ? -2.249 18.790 8.383 1.00 85.31 163 THR A C 1
ATOM 1268 O O . THR A 1 163 ? -2.781 19.609 7.637 1.00 85.31 163 THR A O 1
ATOM 1271 N N . GLU A 1 164 ? -1.541 17.760 7.912 1.00 81.00 164 GLU A N 1
ATOM 1272 C CA . GLU A 1 164 ? -1.347 17.494 6.482 1.00 81.00 164 GLU A CA 1
ATOM 1273 C C . GLU A 1 164 ? -2.664 17.150 5.771 1.00 81.00 164 GLU A C 1
ATOM 1275 O O . GLU A 1 164 ? -2.903 17.617 4.661 1.00 81.00 164 GLU A O 1
ATOM 1280 N N . ILE A 1 165 ? -3.546 16.374 6.409 1.00 81.38 165 ILE A N 1
ATOM 1281 C CA . ILE A 1 165 ? -4.861 16.026 5.853 1.00 81.38 165 ILE A CA 1
ATOM 1282 C C . ILE A 1 165 ? -5.795 17.238 5.849 1.00 81.38 165 ILE A C 1
ATOM 1284 O O . ILE A 1 165 ? -6.475 17.476 4.854 1.00 81.38 165 ILE A O 1
ATOM 1288 N N . GLU A 1 166 ? -5.817 18.023 6.927 1.00 85.88 166 GLU A N 1
ATOM 1289 C CA . GLU A 1 166 ? -6.603 19.262 7.003 1.00 85.88 166 GLU A CA 1
ATOM 1290 C C . GLU A 1 166 ? -6.165 20.261 5.914 1.00 85.88 166 GLU A C 1
ATOM 1292 O O . GLU A 1 166 ? -7.005 20.941 5.325 1.00 85.88 166 GLU A O 1
ATOM 1297 N N . ALA A 1 167 ? -4.875 20.285 5.557 1.00 84.62 167 ALA A N 1
ATOM 1298 C CA . ALA A 1 167 ? -4.356 21.106 4.462 1.00 84.62 167 ALA A CA 1
ATOM 1299 C C . ALA A 1 167 ? -4.869 20.690 3.067 1.00 84.62 167 ALA A C 1
ATOM 1301 O O . ALA A 1 167 ? -4.853 21.512 2.149 1.00 84.62 167 ALA A O 1
ATOM 1302 N N . LEU A 1 168 ? -5.379 19.462 2.898 1.00 81.25 168 LEU A N 1
ATOM 1303 C CA . LEU A 1 168 ? -6.029 19.021 1.656 1.00 81.25 168 LEU A CA 1
ATOM 1304 C C . LEU A 1 168 ? -7.429 19.636 1.460 1.00 81.25 168 LEU A C 1
ATOM 1306 O O . LEU A 1 168 ? -8.050 19.390 0.429 1.00 81.25 168 LEU A O 1
ATOM 1310 N N . ASN A 1 169 ? -7.920 20.440 2.416 1.00 76.12 169 ASN A N 1
ATOM 1311 C CA . ASN A 1 169 ? -9.235 21.093 2.397 1.00 76.12 169 ASN A CA 1
ATOM 1312 C C . ASN A 1 169 ? -10.410 20.109 2.218 1.00 76.12 169 ASN A C 1
ATOM 1314 O O . ASN A 1 169 ? -11.375 20.409 1.516 1.00 76.12 169 ASN A O 1
ATOM 1318 N N . SER A 1 170 ? -10.326 18.929 2.841 1.00 78.75 170 SER A N 1
ATOM 1319 C CA . SER A 1 170 ? -11.463 18.003 2.918 1.00 78.75 170 SER A CA 1
ATOM 1320 C C . SER A 1 170 ? -12.528 18.524 3.888 1.00 78.75 170 SER A C 1
ATOM 1322 O O . SER A 1 170 ? -12.200 19.139 4.902 1.00 78.75 170 SER A O 1
ATOM 1324 N N . GLU A 1 171 ? -13.801 18.241 3.605 1.00 87.25 171 GLU A N 1
ATOM 1325 C CA . GLU A 1 171 ? -14.912 18.483 4.540 1.00 87.25 171 GLU A CA 1
ATOM 1326 C C . GLU A 1 171 ? -14.963 17.436 5.669 1.00 87.25 171 GLU A C 1
ATOM 1328 O O . GLU A 1 171 ? -15.669 17.621 6.662 1.00 87.25 171 GLU A O 1
ATOM 1333 N N . ALA A 1 172 ? -14.200 16.345 5.537 1.00 90.31 172 ALA A N 1
ATOM 1334 C CA . ALA A 1 172 ? -14.162 15.266 6.509 1.00 90.31 172 ALA A CA 1
ATOM 1335 C C . ALA A 1 172 ? -13.578 15.717 7.856 1.00 90.31 172 ALA A C 1
ATOM 1337 O O . ALA A 1 172 ? -12.570 16.424 7.935 1.00 90.31 172 ALA A O 1
ATOM 1338 N N . THR A 1 173 ? -14.158 15.218 8.944 1.00 93.50 173 THR A N 1
ATOM 1339 C CA . THR A 1 173 ? -13.632 15.453 10.290 1.00 93.50 173 THR A CA 1
ATOM 1340 C C . THR A 1 173 ? -12.387 14.603 10.528 1.00 93.50 173 THR A C 1
ATOM 1342 O O . THR A 1 173 ? -12.450 13.375 10.495 1.00 93.50 173 THR A O 1
ATOM 1345 N N . VAL A 1 174 ? -11.251 15.230 10.839 1.00 92.12 174 VAL A N 1
ATOM 1346 C CA . VAL A 1 174 ? -10.000 14.504 11.111 1.00 92.12 174 VAL A CA 1
ATOM 1347 C C . VAL A 1 174 ? -9.826 14.245 12.610 1.00 92.12 174 VAL A C 1
ATOM 1349 O O . VAL A 1 174 ? -9.886 15.164 13.432 1.00 92.12 174 VAL A O 1
ATOM 1352 N N . LYS A 1 175 ? -9.584 12.984 12.978 1.00 91.94 175 LYS A N 1
ATOM 1353 C CA . LYS A 1 175 ? -9.346 12.533 14.355 1.00 91.94 175 LYS A CA 1
ATOM 1354 C C . LYS A 1 175 ? -7.994 11.871 14.490 1.00 91.94 175 LYS A C 1
ATOM 1356 O O . LYS A 1 175 ? -7.577 11.120 13.620 1.00 91.94 175 LYS A O 1
ATOM 1361 N N . VAL A 1 176 ? -7.317 12.146 15.600 1.00 88.94 176 VAL A N 1
ATOM 1362 C CA . VAL A 1 176 ? -6.029 11.519 15.904 1.00 88.94 176 VAL A CA 1
ATOM 1363 C C . VAL A 1 176 ? -6.294 10.214 16.644 1.00 88.94 176 VAL A C 1
ATOM 1365 O O . VAL A 1 176 ? -6.521 10.223 17.852 1.00 88.94 176 VAL A O 1
ATOM 1368 N N . VAL A 1 177 ? -6.251 9.108 15.910 1.00 88.62 177 VAL A N 1
ATOM 1369 C CA . VAL A 1 177 ? -6.274 7.746 16.445 1.00 88.62 177 VAL A CA 1
ATOM 1370 C C . VAL A 1 177 ? -4.859 7.207 16.322 1.00 88.62 177 VAL A C 1
ATOM 1372 O O . VAL A 1 177 ? -4.430 6.773 15.254 1.00 88.62 177 VAL A O 1
ATOM 1375 N N . ARG A 1 178 ? -4.104 7.274 17.414 1.00 83.06 178 ARG A N 1
ATOM 1376 C CA . ARG A 1 178 ? -2.729 6.792 17.496 1.00 83.06 178 ARG A CA 1
ATOM 1377 C C . ARG A 1 178 ? -2.672 5.276 17.323 1.00 83.06 178 ARG A C 1
ATOM 1379 O O . ARG A 1 178 ? -3.599 4.570 17.700 1.00 83.06 178 ARG A O 1
ATOM 1386 N N . PRO A 1 179 ? -1.584 4.750 16.767 1.00 76.31 179 PRO A N 1
ATOM 1387 C CA . PRO A 1 179 ? -1.428 3.308 16.623 1.00 76.31 179 PRO A CA 1
ATOM 1388 C C . PRO A 1 179 ? -1.224 2.616 17.972 1.00 76.31 179 PRO A C 1
ATOM 1390 O O . PRO A 1 179 ? -0.844 3.272 18.948 1.00 76.31 179 PRO A O 1
ATOM 1393 N N . PRO A 1 180 ? -1.455 1.297 18.027 1.00 73.62 180 PRO A N 1
ATOM 1394 C CA . PRO A 1 180 ? -1.391 0.560 19.277 1.00 73.62 180 PRO A CA 1
ATOM 1395 C C . PRO A 1 180 ? 0.005 0.611 19.885 1.00 73.62 180 PRO A C 1
ATOM 1397 O O . PRO A 1 180 ? 1.009 0.434 19.185 1.00 73.62 180 PRO A O 1
ATOM 1400 N N . ASP A 1 181 ? 0.081 0.772 21.207 1.00 73.19 181 ASP A N 1
ATOM 1401 C CA . ASP A 1 181 ? 1.350 0.623 21.910 1.00 73.19 181 ASP A CA 1
ATOM 1402 C C . ASP A 1 181 ? 1.616 -0.843 22.265 1.00 73.19 181 ASP A C 1
ATOM 1404 O O . ASP A 1 181 ? 1.287 -1.330 23.346 1.00 73.19 181 ASP A O 1
ATOM 1408 N N . ILE A 1 182 ? 2.235 -1.554 21.326 1.00 72.38 182 ILE A N 1
ATOM 1409 C CA . ILE A 1 182 ? 2.532 -2.979 21.460 1.00 72.38 182 ILE A CA 1
ATOM 1410 C C . ILE A 1 182 ? 3.889 -3.177 22.156 1.00 72.38 182 ILE A C 1
ATOM 1412 O O . ILE A 1 182 ? 4.864 -2.456 21.906 1.00 72.38 182 ILE A O 1
ATOM 1416 N N . LYS A 1 183 ? 3.975 -4.188 23.027 1.00 73.81 183 LYS A N 1
ATOM 1417 C CA . LYS A 1 183 ? 5.227 -4.711 23.599 1.00 73.81 183 LYS A CA 1
ATOM 1418 C C . LYS A 1 183 ? 5.304 -6.207 23.303 1.00 73.81 183 LYS A C 1
ATOM 1420 O O . LYS A 1 183 ? 4.497 -6.967 23.819 1.00 73.81 183 LYS A O 1
ATOM 1425 N N . LEU A 1 184 ? 6.258 -6.622 22.472 1.00 69.06 184 LEU A N 1
ATOM 1426 C CA . LEU A 1 184 ? 6.356 -8.012 21.996 1.00 69.06 184 LEU A CA 1
ATOM 1427 C C . LEU A 1 184 ? 7.502 -8.786 22.638 1.00 69.06 184 LEU A C 1
ATOM 1429 O O . LEU A 1 184 ? 7.416 -9.994 22.829 1.00 69.06 184 LEU A O 1
ATOM 1433 N N . GLY A 1 185 ? 8.582 -8.091 22.978 1.00 66.81 185 GLY A N 1
ATOM 1434 C CA . GLY A 1 185 ? 9.768 -8.680 23.578 1.00 66.81 185 GLY A CA 1
ATOM 1435 C C . GLY A 1 185 ? 10.937 -7.710 23.529 1.00 66.81 185 GLY A C 1
ATOM 1436 O O . GLY A 1 185 ? 10.819 -6.607 23.000 1.00 66.81 185 GLY A O 1
ATOM 1437 N N . THR A 1 186 ? 12.070 -8.122 24.083 1.00 72.12 186 THR A N 1
ATOM 1438 C CA . THR A 1 186 ? 13.303 -7.334 24.035 1.00 72.12 186 THR A CA 1
ATOM 1439 C C . THR A 1 186 ? 14.170 -7.861 22.906 1.00 72.12 186 THR A C 1
ATOM 1441 O O . THR A 1 186 ? 14.429 -9.063 22.845 1.00 72.12 186 THR A O 1
ATOM 1444 N N . ALA A 1 187 ? 14.636 -6.983 22.024 1.00 82.38 187 ALA A N 1
ATOM 1445 C CA . ALA A 1 187 ? 15.672 -7.358 21.075 1.00 82.38 187 ALA A CA 1
ATOM 1446 C C . ALA A 1 187 ? 16.973 -7.734 21.805 1.00 82.38 187 ALA A C 1
ATOM 1448 O O . ALA A 1 187 ? 17.381 -7.068 22.759 1.00 82.38 187 ALA A O 1
ATOM 1449 N N . THR A 1 188 ? 17.622 -8.809 21.364 1.00 82.25 188 THR A N 1
ATOM 1450 C CA . THR A 1 188 ? 18.858 -9.333 21.976 1.00 82.25 188 THR A CA 1
ATOM 1451 C C . THR A 1 188 ? 20.035 -9.346 21.009 1.00 82.25 188 THR A C 1
ATOM 1453 O O . THR A 1 188 ? 21.124 -9.791 21.368 1.00 82.25 188 THR A O 1
ATOM 1456 N N . GLY A 1 189 ? 19.819 -8.910 19.771 1.00 84.25 189 GLY A N 1
ATOM 1457 C CA . GLY A 1 189 ? 20.840 -8.896 18.743 1.00 84.25 189 GLY A CA 1
ATOM 1458 C C . GLY A 1 189 ? 21.821 -7.732 18.849 1.00 84.25 189 GLY A C 1
ATOM 1459 O O . GLY A 1 189 ? 21.662 -6.792 19.624 1.00 84.25 189 GLY A O 1
ATOM 1460 N N . ASN A 1 190 ? 22.870 -7.810 18.038 1.00 83.25 190 ASN A N 1
ATOM 1461 C CA . ASN A 1 190 ? 23.988 -6.864 18.011 1.00 83.25 190 ASN A CA 1
ATOM 1462 C C . ASN A 1 190 ? 24.112 -6.117 16.669 1.00 83.25 190 ASN A C 1
ATOM 1464 O O . ASN A 1 190 ? 24.932 -5.207 16.548 1.00 83.25 190 ASN A O 1
ATOM 1468 N N . ARG A 1 191 ? 23.280 -6.440 15.676 1.00 84.94 191 ARG A N 1
ATOM 1469 C CA . ARG A 1 191 ? 23.416 -5.956 14.297 1.00 84.94 191 ARG A CA 1
ATOM 1470 C C . ARG A 1 191 ? 22.402 -4.862 13.961 1.00 84.94 191 ARG A C 1
ATOM 1472 O O . ARG A 1 191 ? 21.235 -4.999 14.314 1.00 84.94 191 ARG A O 1
ATOM 1479 N N . PRO A 1 192 ? 22.792 -3.793 13.254 1.00 87.88 192 PRO A N 1
ATOM 1480 C CA . PRO A 1 192 ? 21.828 -2.807 12.781 1.00 87.88 192 PRO A CA 1
ATOM 1481 C C . PRO A 1 192 ? 20.886 -3.398 11.722 1.00 87.88 192 PRO A C 1
ATOM 1483 O O . PRO A 1 192 ? 21.343 -4.077 10.798 1.00 87.88 192 PRO A O 1
ATOM 1486 N N . LEU A 1 193 ? 19.591 -3.091 11.840 1.00 86.31 193 LEU A N 1
ATOM 1487 C CA . LEU A 1 193 ? 18.556 -3.436 10.867 1.00 86.31 193 LEU A CA 1
ATOM 1488 C C . LEU A 1 193 ? 18.203 -2.208 10.021 1.00 86.31 193 LEU A C 1
ATOM 1490 O O . LEU A 1 193 ? 17.693 -1.210 10.537 1.00 86.31 193 LEU A O 1
ATOM 1494 N N . LEU A 1 194 ? 18.434 -2.298 8.713 1.00 82.00 194 LEU A N 1
ATOM 1495 C CA . LEU A 1 194 ? 17.931 -1.337 7.740 1.00 82.00 194 LEU A CA 1
ATOM 1496 C C . LEU A 1 194 ? 16.534 -1.758 7.280 1.00 82.00 194 LEU A C 1
ATOM 1498 O O . LEU A 1 194 ? 16.340 -2.858 6.762 1.00 82.00 194 LEU A O 1
ATOM 1502 N N . LEU A 1 195 ? 15.569 -0.852 7.410 1.00 74.69 195 LEU A N 1
ATOM 1503 C CA . LEU A 1 195 ? 14.259 -1.004 6.792 1.00 74.69 195 LEU A CA 1
ATOM 1504 C C . LEU A 1 195 ? 14.186 -0.052 5.597 1.00 74.69 195 LEU A C 1
ATOM 1506 O O . LEU A 1 195 ? 13.952 1.145 5.749 1.00 74.69 195 LEU A O 1
ATOM 1510 N N . ALA A 1 196 ? 14.454 -0.582 4.403 1.00 63.34 196 ALA A N 1
ATOM 1511 C CA . ALA A 1 196 ? 14.386 0.173 3.147 1.00 63.34 196 ALA A CA 1
ATOM 1512 C C . ALA A 1 196 ? 13.389 -0.420 2.138 1.00 63.34 196 ALA A C 1
ATOM 1514 O O . ALA A 1 196 ? 13.210 0.119 1.045 1.00 63.34 196 ALA A O 1
ATOM 1515 N N . ALA A 1 197 ? 12.713 -1.513 2.505 1.00 54.72 197 ALA A N 1
ATOM 1516 C CA . ALA A 1 197 ? 11.662 -2.087 1.686 1.00 54.72 197 ALA A CA 1
ATOM 1517 C C . ALA A 1 197 ? 10.393 -1.229 1.739 1.00 54.72 197 ALA A C 1
ATOM 1519 O O . ALA A 1 197 ? 10.016 -0.746 2.812 1.00 54.72 197 ALA A O 1
ATOM 1520 N N . PRO A 1 198 ? 9.707 -1.046 0.607 1.00 49.03 198 PRO A N 1
ATOM 1521 C CA . PRO A 1 198 ? 8.339 -0.569 0.611 1.00 49.03 198 PRO A CA 1
ATOM 1522 C C . PRO A 1 198 ? 7.462 -1.709 1.124 1.00 49.03 198 PRO A C 1
ATOM 1524 O O . PRO A 1 198 ? 7.705 -2.866 0.806 1.00 49.03 198 PRO A O 1
ATOM 1527 N N . HIS A 1 199 ? 6.420 -1.413 1.894 1.00 48.22 199 HIS A N 1
ATOM 1528 C CA . HIS A 1 199 ? 5.332 -2.380 2.015 1.00 48.22 199 HIS A CA 1
ATOM 1529 C C . HIS A 1 199 ? 4.793 -2.669 0.603 1.00 48.22 199 HIS A C 1
ATOM 1531 O O . HIS A 1 199 ? 4.841 -1.794 -0.263 1.00 48.22 199 HIS A O 1
ATOM 1537 N N . ARG A 1 200 ? 4.300 -3.889 0.365 1.00 43.44 200 ARG A N 1
ATOM 1538 C CA . ARG A 1 200 ? 3.830 -4.417 -0.933 1.00 43.44 200 ARG A CA 1
ATOM 1539 C C . ARG A 1 200 ? 2.938 -3.460 -1.745 1.00 43.44 200 ARG A C 1
ATOM 1541 O O . ARG A 1 200 ? 2.839 -3.599 -2.963 1.00 43.44 200 ARG A O 1
ATOM 1548 N N . GLU A 1 201 ? 2.294 -2.521 -1.068 1.00 44.31 201 GLU A N 1
ATOM 1549 C CA . GLU A 1 201 ? 1.349 -1.549 -1.611 1.00 44.31 201 GLU A CA 1
ATOM 1550 C C . GLU A 1 201 ? 1.952 -0.161 -1.924 1.00 44.31 201 GLU A C 1
ATOM 1552 O O . GLU A 1 201 ? 1.315 0.620 -2.627 1.00 44.31 201 GLU A O 1
ATOM 1557 N N . PHE A 1 202 ? 3.179 0.161 -1.485 1.00 46.38 202 PHE A N 1
ATOM 1558 C CA . PHE A 1 202 ? 3.715 1.540 -1.501 1.00 46.38 202 PHE A CA 1
ATOM 1559 C C . PHE A 1 202 ? 4.957 1.772 -2.378 1.00 46.38 202 PHE A C 1
ATOM 1561 O O . PHE A 1 202 ? 5.812 2.583 -2.036 1.00 46.38 202 PHE A O 1
ATOM 1568 N N . GLY A 1 203 ? 5.031 1.131 -3.545 1.00 47.78 203 GLY A N 1
ATOM 1569 C CA . GLY A 1 203 ? 5.969 1.531 -4.606 1.00 47.78 203 GLY A CA 1
ATOM 1570 C C . GLY A 1 203 ? 7.345 0.864 -4.551 1.00 47.78 203 GLY A C 1
ATOM 1571 O O . GLY A 1 203 ? 7.505 -0.188 -3.944 1.00 47.78 203 GLY A O 1
ATOM 1572 N N . GLU A 1 204 ? 8.306 1.432 -5.280 1.00 48.97 204 GLU A N 1
ATOM 1573 C CA . GLU A 1 204 ? 9.666 0.910 -5.461 1.00 48.97 204 GLU A CA 1
ATOM 1574 C C . GLU A 1 204 ? 10.489 0.959 -4.158 1.00 48.97 204 GLU A C 1
ATOM 1576 O O . GLU A 1 204 ? 10.231 1.802 -3.291 1.00 48.97 204 GLU A O 1
ATOM 1581 N N . PRO A 1 205 ? 11.469 0.053 -3.960 1.00 55.91 205 PRO A N 1
ATOM 1582 C CA . PRO A 1 205 ? 12.378 0.150 -2.823 1.00 55.91 205 PRO A CA 1
ATOM 1583 C C . PRO A 1 205 ? 13.085 1.498 -2.799 1.00 55.91 205 PRO A C 1
ATOM 1585 O O . PRO A 1 205 ? 13.387 2.056 -3.851 1.00 55.91 205 PRO A O 1
ATOM 1588 N N . ASP A 1 206 ? 13.380 2.012 -1.599 1.00 65.75 206 ASP A N 1
ATOM 1589 C CA . ASP A 1 206 ? 14.185 3.227 -1.455 1.00 65.75 206 ASP A CA 1
ATOM 1590 C C . ASP A 1 206 ? 15.645 2.901 -1.806 1.00 65.75 206 ASP A C 1
ATOM 1592 O O . ASP A 1 206 ? 16.509 2.715 -0.943 1.00 65.75 206 ASP A O 1
ATOM 1596 N N . LEU A 1 207 ? 15.892 2.749 -3.110 1.00 67.25 207 LEU A N 1
ATOM 1597 C CA . LEU A 1 207 ? 17.172 2.375 -3.692 1.00 67.25 207 LEU A CA 1
ATOM 1598 C C . LEU A 1 207 ? 18.250 3.375 -3.299 1.00 67.25 207 LEU A C 1
ATOM 1600 O O . LEU A 1 207 ? 19.386 2.978 -3.059 1.00 67.25 207 LEU A O 1
ATOM 1604 N N . GLU A 1 208 ? 17.892 4.650 -3.171 1.00 69.50 208 GLU A N 1
ATOM 1605 C CA . GLU A 1 208 ? 18.813 5.699 -2.760 1.00 69.50 208 GLU A CA 1
ATOM 1606 C C . GLU A 1 208 ? 19.266 5.492 -1.309 1.00 69.50 208 GLU A C 1
ATOM 1608 O O . GLU A 1 208 ? 20.459 5.562 -1.017 1.00 69.50 208 GLU A O 1
ATOM 1613 N N . SER A 1 209 ? 18.344 5.159 -0.398 1.00 72.94 209 SER A N 1
ATOM 1614 C CA . SER A 1 209 ? 18.681 4.804 0.985 1.00 72.94 209 SER A CA 1
ATOM 1615 C C . SER A 1 209 ? 19.511 3.525 1.068 1.00 72.94 209 SER A C 1
ATOM 1617 O O . SER A 1 209 ? 20.444 3.467 1.869 1.00 72.94 209 SER A O 1
ATOM 1619 N N . ILE A 1 210 ? 19.217 2.516 0.242 1.00 75.50 210 ILE A N 1
ATOM 1620 C CA . ILE A 1 210 ? 19.989 1.262 0.177 1.00 75.50 210 ILE A CA 1
ATOM 1621 C C . ILE A 1 210 ? 21.412 1.533 -0.320 1.00 75.50 210 ILE A C 1
ATOM 1623 O O . ILE A 1 210 ? 22.377 1.108 0.314 1.00 75.50 210 ILE A O 1
ATOM 1627 N N . GLN A 1 211 ? 21.555 2.280 -1.415 1.00 75.69 211 GLN A N 1
ATOM 1628 C CA . GLN A 1 211 ? 22.848 2.667 -1.980 1.00 75.69 211 GLN A CA 1
ATOM 1629 C C . GLN A 1 211 ? 23.643 3.532 -1.005 1.00 75.69 211 GLN A C 1
ATOM 1631 O O . GLN A 1 211 ? 24.826 3.277 -0.777 1.00 75.69 211 GLN A O 1
ATOM 1636 N N . TYR A 1 212 ? 22.995 4.525 -0.392 1.00 76.44 212 TYR A N 1
ATOM 1637 C CA . TYR A 1 212 ? 23.608 5.360 0.633 1.00 76.44 212 TYR A CA 1
ATOM 1638 C C . TYR A 1 212 ? 24.121 4.503 1.790 1.00 76.44 212 TYR A C 1
ATOM 1640 O O . TYR A 1 212 ? 25.272 4.637 2.200 1.00 76.44 212 TYR A O 1
ATOM 1648 N N . PHE A 1 213 ? 23.299 3.579 2.283 1.00 76.81 213 PHE A N 1
ATOM 1649 C CA . PHE A 1 213 ? 23.683 2.699 3.373 1.00 76.81 213 PHE A CA 1
ATOM 1650 C C . PHE A 1 213 ? 24.880 1.819 3.002 1.00 76.81 213 PHE A C 1
ATOM 1652 O O . PHE A 1 213 ? 25.875 1.805 3.727 1.00 76.81 213 PHE A O 1
ATOM 1659 N N . ASN A 1 214 ? 24.826 1.152 1.847 1.00 77.88 214 ASN A N 1
ATOM 1660 C CA . ASN A 1 214 ? 25.895 0.281 1.366 1.00 77.88 214 ASN A CA 1
ATOM 1661 C C . ASN A 1 214 ? 27.219 1.035 1.144 1.00 77.88 214 ASN A C 1
ATOM 1663 O O . ASN A 1 214 ? 28.283 0.504 1.449 1.00 77.88 214 ASN A O 1
ATOM 1667 N N . HIS A 1 215 ? 27.173 2.271 0.635 1.00 77.00 215 HIS A N 1
ATOM 1668 C CA . HIS A 1 215 ? 28.378 3.035 0.290 1.00 77.00 215 HIS A CA 1
ATOM 1669 C C . HIS A 1 215 ? 28.935 3.894 1.428 1.00 77.00 215 HIS A C 1
ATOM 1671 O O . HIS A 1 215 ? 30.136 4.142 1.455 1.00 77.00 215 HIS A O 1
ATOM 1677 N N . GLN A 1 216 ? 28.088 4.399 2.326 1.00 75.12 216 GLN A N 1
ATOM 1678 C CA . GLN A 1 216 ? 28.479 5.417 3.310 1.00 75.12 216 GLN A CA 1
ATOM 1679 C C . GLN A 1 216 ? 28.393 4.915 4.750 1.00 75.12 216 GLN A C 1
ATOM 1681 O O . GLN A 1 216 ? 29.183 5.343 5.587 1.00 75.12 216 GLN A O 1
ATOM 1686 N N . ILE A 1 217 ? 27.455 4.011 5.051 1.00 74.88 217 ILE A N 1
ATOM 1687 C CA . ILE A 1 217 ? 27.265 3.506 6.415 1.00 74.88 217 ILE A CA 1
ATOM 1688 C C . ILE A 1 217 ? 28.059 2.222 6.622 1.00 74.88 217 ILE A C 1
ATOM 1690 O O . ILE A 1 217 ? 28.849 2.170 7.557 1.00 74.88 217 ILE A O 1
ATOM 1694 N N . VAL A 1 218 ? 27.915 1.216 5.752 1.00 77.50 218 VAL A N 1
ATOM 1695 C CA . VAL A 1 218 ? 28.602 -0.079 5.920 1.00 77.50 218 VAL A CA 1
ATOM 1696 C C . VAL A 1 218 ? 30.121 0.071 6.091 1.00 77.50 218 VAL A C 1
ATOM 1698 O O . VAL A 1 218 ? 30.642 -0.512 7.038 1.00 77.50 218 VAL A O 1
ATOM 1701 N N . PRO A 1 219 ? 30.843 0.893 5.297 1.00 76.38 219 PRO A N 1
ATOM 1702 C CA . PRO A 1 219 ? 32.287 1.070 5.485 1.00 76.38 219 PRO A CA 1
ATOM 1703 C C . PRO A 1 219 ? 32.676 1.765 6.797 1.00 76.38 219 PRO A C 1
ATOM 1705 O O . PRO A 1 219 ? 33.823 1.671 7.223 1.00 76.38 219 PRO A O 1
ATOM 1708 N N . ALA A 1 220 ? 31.744 2.494 7.417 1.00 68.56 220 ALA A N 1
ATOM 1709 C CA . ALA A 1 220 ? 31.942 3.164 8.698 1.00 68.56 220 ALA A CA 1
ATOM 1710 C C . ALA A 1 220 ? 31.593 2.268 9.900 1.00 68.56 220 ALA A C 1
ATOM 1712 O O . ALA A 1 220 ? 31.858 2.649 11.042 1.00 68.56 220 ALA A O 1
ATOM 1713 N N . LEU A 1 221 ? 30.992 1.096 9.667 1.00 70.75 221 LEU A N 1
ATOM 1714 C CA . LEU A 1 221 ? 30.728 0.107 10.705 1.00 70.75 221 LEU A CA 1
ATOM 1715 C C . LEU A 1 221 ? 31.964 -0.771 10.910 1.00 70.75 221 LEU A C 1
ATOM 1717 O O . LEU A 1 221 ? 32.583 -1.235 9.957 1.00 70.75 221 LEU A O 1
ATOM 1721 N N . ASP A 1 222 ? 32.297 -1.045 12.170 1.00 64.81 222 ASP A N 1
ATOM 1722 C CA . ASP A 1 222 ? 33.284 -2.065 12.526 1.00 64.81 222 ASP A CA 1
ATOM 1723 C C . ASP A 1 222 ? 32.653 -3.457 12.331 1.00 64.81 222 ASP A C 1
ATOM 1725 O O . ASP A 1 222 ? 32.157 -4.085 13.266 1.00 64.81 222 ASP A O 1
ATOM 1729 N N . THR A 1 223 ? 32.560 -3.913 11.077 1.00 58.50 223 THR A N 1
ATOM 1730 C CA . THR A 1 223 ? 31.855 -5.150 10.689 1.00 58.50 223 THR A CA 1
ATOM 1731 C C . THR A 1 223 ? 32.683 -6.418 10.915 1.00 58.50 223 THR A C 1
ATOM 1733 O O . THR A 1 223 ? 32.467 -7.422 10.240 1.00 58.50 223 THR A O 1
ATOM 1736 N N . ALA A 1 224 ? 33.644 -6.409 11.843 1.00 53.69 224 ALA A N 1
ATOM 1737 C CA . ALA A 1 224 ? 34.601 -7.502 12.035 1.00 53.69 224 ALA A CA 1
ATOM 1738 C C . ALA A 1 224 ? 33.974 -8.855 12.450 1.00 53.69 224 ALA A C 1
ATOM 1740 O O . ALA A 1 224 ? 34.685 -9.857 12.486 1.00 53.69 224 ALA A O 1
ATOM 1741 N N . SER A 1 225 ? 32.670 -8.909 12.759 1.00 57.25 225 SER A N 1
ATOM 1742 C CA . SER A 1 225 ? 31.970 -10.151 13.128 1.00 57.25 225 SER A CA 1
ATOM 1743 C C . SER A 1 225 ? 30.742 -10.469 12.266 1.00 57.25 225 SER A C 1
ATOM 1745 O O . SER A 1 225 ? 30.659 -11.598 11.793 1.00 57.25 225 SER A O 1
ATOM 1747 N N . GLU A 1 226 ? 29.828 -9.524 12.000 1.00 67.56 226 GLU A N 1
ATOM 1748 C CA . GLU A 1 226 ? 28.653 -9.757 11.137 1.00 67.56 226 GLU A CA 1
ATOM 1749 C C . GLU A 1 226 ? 28.199 -8.474 10.400 1.00 67.56 226 GLU A C 1
ATOM 1751 O O . GLU A 1 226 ? 28.220 -7.391 10.995 1.00 67.56 226 GLU A O 1
ATOM 1756 N N . PRO A 1 227 ? 27.765 -8.557 9.123 1.00 74.31 227 PRO A N 1
ATOM 1757 C CA . PRO A 1 227 ? 27.290 -7.398 8.363 1.00 74.31 227 PRO A CA 1
ATOM 1758 C C . PRO A 1 227 ? 25.927 -6.903 8.880 1.00 74.31 227 PRO A C 1
ATOM 1760 O O . PRO A 1 227 ? 25.165 -7.685 9.447 1.00 74.31 227 PRO A O 1
ATOM 1763 N N . PRO A 1 228 ? 25.537 -5.636 8.670 1.00 81.88 228 PRO A N 1
ATOM 1764 C CA . PRO A 1 228 ? 24.148 -5.221 8.884 1.00 81.88 228 PRO A CA 1
ATOM 1765 C C . PRO A 1 228 ? 23.200 -6.015 7.976 1.00 81.88 228 PRO A C 1
ATOM 1767 O O . PRO A 1 228 ? 23.628 -6.626 6.990 1.00 81.88 228 PRO A O 1
ATOM 1770 N N . PHE A 1 229 ? 21.911 -6.016 8.306 1.00 81.31 229 PHE A N 1
ATOM 1771 C CA . PHE A 1 229 ? 20.912 -6.698 7.488 1.00 81.31 229 PHE A CA 1
ATOM 1772 C C . PHE A 1 229 ? 19.778 -5.774 7.064 1.00 81.31 229 PHE A C 1
ATOM 1774 O O . PHE A 1 229 ? 19.429 -4.813 7.749 1.00 81.31 229 PHE A O 1
ATOM 1781 N N . LEU A 1 230 ? 19.229 -6.081 5.895 1.00 78.56 230 LEU A N 1
ATOM 1782 C CA . LEU A 1 230 ? 18.163 -5.359 5.226 1.00 78.56 230 LEU A CA 1
ATOM 1783 C C . LEU A 1 230 ? 16.994 -6.319 5.022 1.00 78.56 230 LEU A C 1
ATOM 1785 O O . LEU A 1 230 ? 17.146 -7.355 4.378 1.00 78.56 230 LEU A O 1
ATOM 1789 N N . VAL A 1 231 ? 15.824 -5.958 5.542 1.00 72.19 231 VAL A N 1
ATOM 1790 C CA . VAL A 1 231 ? 14.582 -6.680 5.234 1.00 72.19 231 VAL A CA 1
ATOM 1791 C C . VAL A 1 231 ? 14.004 -6.132 3.932 1.00 72.19 231 VAL A C 1
ATOM 1793 O O . VAL A 1 231 ? 13.926 -4.917 3.752 1.00 72.19 231 VAL A O 1
ATOM 1796 N N . THR A 1 232 ? 13.610 -7.033 3.034 1.00 64.56 232 THR A N 1
ATOM 1797 C CA . THR A 1 232 ? 13.125 -6.775 1.667 1.00 64.56 232 THR A CA 1
ATOM 1798 C C . THR A 1 232 ? 11.824 -7.523 1.413 1.00 64.56 232 THR A C 1
ATOM 1800 O O . THR A 1 232 ? 11.714 -8.661 1.831 1.00 64.56 232 THR A O 1
ATOM 1803 N N . GLU A 1 233 ? 10.821 -6.953 0.735 1.00 54.91 233 GLU A N 1
ATOM 1804 C CA . GLU A 1 233 ? 9.578 -7.706 0.437 1.00 54.91 233 GLU A CA 1
ATOM 1805 C C . GLU A 1 233 ? 9.772 -8.851 -0.558 1.00 54.91 233 GLU A C 1
ATOM 1807 O O . GLU A 1 233 ? 8.999 -9.805 -0.564 1.00 54.91 233 GLU A O 1
ATOM 1812 N N . ARG A 1 234 ? 10.739 -8.696 -1.464 1.00 55.59 234 ARG A N 1
ATOM 1813 C CA . ARG A 1 234 ? 11.008 -9.590 -2.591 1.00 55.59 234 ARG A CA 1
ATOM 1814 C C . ARG A 1 234 ? 12.512 -9.688 -2.787 1.00 55.59 234 ARG A C 1
ATOM 1816 O O . ARG A 1 234 ? 13.223 -8.732 -2.475 1.00 55.59 234 ARG A O 1
ATOM 1823 N N . ASP A 1 235 ? 12.972 -10.791 -3.371 1.00 57.38 235 ASP A N 1
ATOM 1824 C CA . ASP A 1 235 ? 14.348 -10.889 -3.860 1.00 57.38 235 ASP A CA 1
ATOM 1825 C C . ASP A 1 235 ? 14.667 -9.717 -4.805 1.00 57.38 235 ASP A C 1
ATOM 1827 O O . ASP A 1 235 ? 13.962 -9.458 -5.782 1.00 57.38 235 ASP A O 1
ATOM 1831 N N . PHE A 1 236 ? 15.744 -9.000 -4.491 1.00 57.12 236 PHE A N 1
ATOM 1832 C CA . PHE A 1 236 ? 16.212 -7.834 -5.234 1.00 57.12 236 PHE A CA 1
ATOM 1833 C C . PHE A 1 236 ? 16.747 -8.201 -6.627 1.00 57.12 236 PHE A C 1
ATOM 1835 O O . PHE A 1 236 ? 16.949 -7.306 -7.445 1.00 57.12 236 PHE A O 1
ATOM 1842 N N . GLY A 1 237 ? 16.965 -9.488 -6.931 1.00 61.59 237 GLY A N 1
ATOM 1843 C CA . GLY A 1 237 ? 17.338 -9.954 -8.270 1.00 61.59 237 GLY A CA 1
ATOM 1844 C C . GLY A 1 237 ? 18.540 -9.187 -8.838 1.00 61.59 237 GLY A C 1
ATOM 1845 O O . GLY A 1 237 ? 19.641 -9.257 -8.286 1.00 61.59 237 GLY A O 1
ATOM 1846 N N . LEU A 1 238 ? 18.308 -8.413 -9.908 1.00 48.50 238 LEU A N 1
ATOM 1847 C CA . LEU A 1 238 ? 19.297 -7.555 -10.587 1.00 48.50 238 LEU A CA 1
ATOM 1848 C C . LEU A 1 238 ? 19.963 -6.518 -9.661 1.00 48.50 238 LEU A C 1
ATOM 1850 O O . LEU A 1 238 ? 21.098 -6.109 -9.896 1.00 48.50 238 LEU A O 1
ATOM 1854 N N . TRP A 1 239 ? 19.298 -6.121 -8.576 1.00 57.09 239 TRP A N 1
ATOM 1855 C CA . TRP A 1 239 ? 19.790 -5.110 -7.643 1.00 57.09 239 TRP A CA 1
ATOM 1856 C C . TRP A 1 239 ? 20.728 -5.663 -6.559 1.00 57.09 239 TRP A C 1
ATOM 1858 O O . TRP A 1 239 ? 21.279 -4.873 -5.793 1.00 57.09 239 TRP A O 1
ATOM 1868 N N . ARG A 1 240 ? 20.984 -6.985 -6.504 1.00 65.56 240 ARG A N 1
ATOM 1869 C CA . ARG A 1 240 ? 21.946 -7.593 -5.550 1.00 65.56 240 ARG A CA 1
ATOM 1870 C C . ARG A 1 240 ? 23.342 -6.973 -5.617 1.00 65.56 240 ARG A C 1
ATOM 1872 O O . ARG A 1 240 ? 24.065 -6.961 -4.625 1.00 65.56 240 ARG A O 1
ATOM 1879 N N . GLN A 1 241 ? 23.724 -6.421 -6.768 1.00 62.97 241 GLN A N 1
ATOM 1880 C CA . GLN A 1 241 ? 24.986 -5.695 -6.916 1.00 62.97 241 GLN A CA 1
ATOM 1881 C C . GLN A 1 241 ? 25.101 -4.481 -5.974 1.00 62.97 241 GLN A C 1
ATOM 1883 O O . GLN A 1 241 ? 26.209 -4.093 -5.617 1.00 62.97 241 GLN A O 1
ATOM 1888 N N . HIS A 1 242 ? 23.977 -3.914 -5.523 1.00 64.38 242 HIS A N 1
ATOM 1889 C CA . HIS A 1 242 ? 23.933 -2.764 -4.616 1.00 64.38 242 HIS A CA 1
ATOM 1890 C C . HIS A 1 242 ? 23.851 -3.147 -3.129 1.00 64.38 242 HIS A C 1
ATOM 1892 O O . HIS A 1 242 ? 23.873 -2.257 -2.282 1.00 64.38 242 HIS A O 1
ATOM 1898 N N . THR A 1 243 ? 23.776 -4.441 -2.794 1.00 69.19 243 THR A N 1
ATOM 1899 C CA . THR A 1 243 ? 23.643 -4.942 -1.412 1.00 69.19 243 THR A CA 1
ATOM 1900 C C . THR A 1 243 ? 24.752 -5.920 -1.010 1.00 69.19 243 THR A C 1
ATOM 1902 O O . THR A 1 243 ? 24.616 -6.625 -0.018 1.00 69.19 243 THR A O 1
ATOM 1905 N N . GLN A 1 244 ? 25.877 -5.960 -1.735 1.00 67.81 244 GLN A N 1
ATOM 1906 C CA . GLN A 1 244 ? 26.937 -6.973 -1.563 1.00 67.81 244 GLN A CA 1
ATOM 1907 C C . GLN A 1 244 ? 27.503 -7.095 -0.136 1.00 67.81 244 GLN A C 1
ATOM 1909 O O . GLN A 1 244 ? 27.950 -8.175 0.242 1.00 67.81 244 GLN A O 1
ATOM 1914 N N . ASN A 1 245 ? 27.464 -6.021 0.659 1.00 73.12 245 ASN A N 1
ATOM 1915 C CA . ASN A 1 245 ? 27.968 -6.004 2.037 1.00 73.12 245 ASN A CA 1
ATOM 1916 C C . ASN A 1 245 ? 26.847 -6.010 3.094 1.00 73.12 245 ASN A C 1
ATOM 1918 O O . ASN A 1 245 ? 27.075 -5.650 4.250 1.00 73.12 245 ASN A O 1
ATOM 1922 N N . ILE A 1 246 ? 25.625 -6.370 2.696 1.00 77.81 246 ILE A N 1
ATOM 1923 C CA . ILE A 1 246 ? 24.426 -6.355 3.534 1.00 77.81 246 ILE A CA 1
ATOM 1924 C C . ILE A 1 246 ? 23.732 -7.714 3.407 1.00 77.81 246 ILE A C 1
ATOM 1926 O O . ILE A 1 246 ? 23.425 -8.168 2.304 1.00 77.81 246 ILE A O 1
ATOM 1930 N N . GLU A 1 247 ? 23.432 -8.364 4.532 1.00 79.75 247 GLU A N 1
ATOM 1931 C CA . GLU A 1 247 ? 22.589 -9.566 4.507 1.00 79.75 247 GLU A CA 1
ATOM 1932 C C . GLU A 1 247 ? 21.163 -9.155 4.126 1.00 79.75 247 GLU A C 1
ATOM 1934 O O . GLU A 1 247 ? 20.532 -8.350 4.808 1.00 79.75 247 GLU A O 1
ATOM 1939 N N . THR A 1 248 ? 20.659 -9.687 3.017 1.00 75.81 248 THR A N 1
ATOM 1940 C CA . THR A 1 248 ? 19.295 -9.415 2.561 1.00 75.81 248 THR A CA 1
ATOM 1941 C C . THR A 1 248 ? 18.372 -10.514 3.070 1.00 75.81 248 THR A C 1
ATOM 1943 O O . THR A 1 248 ? 18.590 -11.685 2.771 1.00 75.81 248 THR A O 1
ATOM 1946 N N . ILE A 1 249 ? 17.345 -10.134 3.826 1.00 69.81 249 ILE A N 1
ATOM 1947 C CA . ILE A 1 249 ? 16.300 -11.032 4.322 1.00 69.81 249 ILE A CA 1
ATOM 1948 C C . ILE A 1 249 ? 15.042 -10.760 3.495 1.00 69.81 249 ILE A C 1
ATOM 1950 O O . ILE A 1 249 ? 14.532 -9.637 3.493 1.00 69.81 249 ILE A O 1
ATOM 1954 N N . GLU A 1 250 ? 14.549 -11.756 2.760 1.00 66.00 250 GLU A N 1
ATOM 1955 C CA . GLU A 1 250 ? 13.259 -11.657 2.067 1.00 66.00 250 GLU A CA 1
ATOM 1956 C C . GLU A 1 250 ? 12.121 -11.832 3.091 1.00 66.00 250 GLU A C 1
ATOM 1958 O O . GLU A 1 250 ? 12.147 -12.743 3.916 1.00 66.00 250 GLU A O 1
ATOM 1963 N N . ARG A 1 251 ? 11.098 -10.970 3.051 1.00 58.56 251 ARG A N 1
ATOM 1964 C CA . ARG A 1 251 ? 9.964 -10.890 3.995 1.00 58.56 251 ARG A CA 1
ATOM 1965 C C . ARG A 1 251 ? 8.943 -12.016 3.761 1.00 58.56 251 ARG A C 1
ATOM 1967 O O . ARG A 1 251 ? 7.731 -11.793 3.790 1.00 58.56 251 ARG A O 1
ATOM 1974 N N . ASN A 1 252 ? 9.437 -13.221 3.499 1.00 50.28 252 ASN A N 1
ATOM 1975 C CA . ASN A 1 252 ? 8.714 -14.468 3.734 1.00 50.28 252 ASN A CA 1
ATOM 1976 C C . ASN A 1 252 ? 8.955 -14.971 5.170 1.00 50.28 252 ASN A C 1
ATOM 1978 O O . ASN A 1 252 ? 8.109 -15.686 5.698 1.00 50.28 252 ASN A O 1
ATOM 1982 N N . ASP A 1 253 ? 10.040 -14.519 5.813 1.00 50.12 253 ASP A N 1
ATOM 1983 C CA . ASP A 1 253 ? 10.334 -14.758 7.228 1.00 50.12 253 ASP A CA 1
ATOM 1984 C C . ASP A 1 253 ? 9.736 -13.661 8.132 1.00 50.12 253 ASP A C 1
ATOM 1986 O O . ASP A 1 253 ? 9.374 -12.562 7.689 1.00 50.12 253 ASP A O 1
ATOM 1990 N N . SER A 1 254 ? 9.611 -13.947 9.430 1.00 60.03 254 SER A N 1
ATOM 1991 C CA . SER A 1 254 ? 9.035 -13.013 10.400 1.00 60.03 254 SER A CA 1
ATOM 1992 C C . SER A 1 254 ? 9.944 -11.791 10.585 1.00 60.03 254 SER A C 1
ATOM 1994 O O . SER A 1 254 ? 11.037 -11.896 11.138 1.00 60.03 254 SER A O 1
ATOM 1996 N N . LEU A 1 255 ? 9.473 -10.583 10.235 1.00 67.56 255 LEU A N 1
ATOM 1997 C CA . LEU A 1 255 ? 10.174 -9.332 10.587 1.00 67.56 255 LEU A CA 1
ATOM 1998 C C . LEU A 1 255 ? 10.362 -9.199 12.122 1.00 67.56 255 LEU A C 1
ATOM 2000 O O . LEU A 1 255 ? 11.221 -8.448 12.570 1.00 67.56 255 LEU A O 1
ATOM 2004 N N . GLY A 1 256 ? 9.661 -9.995 12.940 1.00 70.25 256 GLY A N 1
ATOM 2005 C CA . GLY A 1 256 ? 9.908 -10.091 14.381 1.00 70.25 256 GLY A CA 1
ATOM 2006 C C . GLY A 1 256 ? 11.215 -10.778 14.724 1.00 70.25 256 GLY A C 1
ATOM 2007 O O . GLY A 1 256 ? 11.922 -10.300 15.603 1.00 70.25 256 GLY A O 1
ATOM 2008 N N . GLU A 1 257 ? 11.594 -11.822 13.993 1.00 73.00 257 GLU A N 1
ATOM 2009 C CA . GLU A 1 257 ? 12.913 -12.445 14.140 1.00 73.00 257 GLU A CA 1
ATOM 2010 C C . GLU A 1 257 ? 14.016 -11.470 13.721 1.00 73.00 257 GLU A C 1
ATOM 2012 O O . GLU A 1 257 ? 15.033 -11.338 14.404 1.00 73.00 257 GLU A O 1
ATOM 2017 N N . ALA A 1 258 ? 13.787 -10.714 12.643 1.00 75.94 258 ALA A N 1
ATOM 2018 C CA . ALA A 1 258 ? 14.688 -9.648 12.220 1.00 75.94 258 ALA A CA 1
ATOM 2019 C C . ALA A 1 258 ? 14.825 -8.561 13.306 1.00 75.94 258 ALA A C 1
ATOM 2021 O O . ALA A 1 258 ? 15.942 -8.184 13.653 1.00 75.94 258 ALA A O 1
ATOM 2022 N N . CYS A 1 259 ? 13.727 -8.099 13.912 1.00 79.56 259 CYS A N 1
ATOM 2023 C CA . CYS A 1 259 ? 13.776 -7.150 15.027 1.00 79.56 259 CYS A CA 1
ATOM 2024 C C . CYS A 1 259 ? 14.439 -7.741 16.285 1.00 79.56 259 CYS A C 1
ATOM 2026 O O . CYS A 1 259 ? 15.213 -7.049 16.939 1.00 79.56 259 CYS A O 1
ATOM 2028 N N . GLN A 1 260 ? 14.220 -9.016 16.616 1.00 81.12 260 GLN A N 1
ATOM 2029 C CA . GLN A 1 260 ? 14.891 -9.678 17.747 1.00 81.12 260 GLN A CA 1
ATOM 2030 C C . GLN A 1 260 ? 16.412 -9.761 17.558 1.00 81.12 260 GLN A C 1
ATOM 2032 O O . GLN A 1 260 ? 17.163 -9.619 18.527 1.00 81.12 260 GLN A O 1
ATOM 2037 N N . ARG A 1 261 ? 16.864 -9.953 16.312 1.00 83.62 261 ARG A N 1
ATOM 2038 C CA . ARG A 1 261 ? 18.279 -9.969 15.900 1.00 83.62 261 ARG A CA 1
ATOM 2039 C C . ARG A 1 261 ? 18.890 -8.573 15.739 1.00 83.62 261 ARG A C 1
ATOM 2041 O O . ARG A 1 261 ? 20.099 -8.467 15.517 1.00 83.62 261 ARG A O 1
ATOM 2048 N N . ALA A 1 262 ? 18.094 -7.512 15.847 1.00 87.75 262 ALA A N 1
ATOM 2049 C CA . ALA A 1 262 ? 18.568 -6.150 15.668 1.00 87.75 262 ALA A CA 1
ATOM 2050 C C . ALA A 1 262 ? 19.136 -5.560 16.971 1.00 87.75 262 ALA A C 1
ATOM 2052 O O . ALA A 1 262 ? 18.684 -5.885 18.064 1.00 87.75 262 ALA A O 1
ATOM 2053 N N . SER A 1 263 ? 20.102 -4.648 16.852 1.00 89.06 263 SER A N 1
ATOM 2054 C CA . SER A 1 263 ? 20.551 -3.760 17.939 1.00 89.06 263 SER A CA 1
ATOM 2055 C C . SER A 1 263 ? 19.954 -2.356 17.845 1.00 89.06 263 SER A C 1
ATOM 2057 O O . SER A 1 263 ? 19.894 -1.630 18.837 1.00 89.06 263 SER A O 1
ATOM 2059 N N . MET A 1 264 ? 19.525 -1.967 16.645 1.00 89.94 264 MET A N 1
ATOM 2060 C CA . MET A 1 264 ? 18.872 -0.701 16.329 1.00 89.94 264 MET A CA 1
ATOM 2061 C C . MET A 1 264 ? 18.152 -0.812 14.986 1.00 89.94 264 MET A C 1
ATOM 2063 O O . MET A 1 264 ? 18.505 -1.661 14.163 1.00 89.94 264 MET A O 1
ATOM 2067 N N . VAL A 1 265 ? 17.189 0.076 14.749 1.00 88.31 265 VAL A N 1
ATOM 2068 C CA . VAL A 1 265 ? 16.508 0.220 13.455 1.00 88.31 265 VAL A CA 1
ATOM 2069 C C . VAL A 1 265 ? 16.951 1.507 12.773 1.00 88.31 265 VAL A C 1
ATOM 2071 O O . VAL A 1 265 ? 17.093 2.548 13.415 1.00 88.31 265 VAL A O 1
ATOM 2074 N N . ILE A 1 266 ? 17.156 1.443 11.460 1.00 87.12 266 ILE A N 1
ATOM 2075 C CA . ILE A 1 266 ? 17.592 2.576 10.646 1.00 87.12 266 ILE A CA 1
ATOM 2076 C C . ILE A 1 266 ? 16.540 2.847 9.579 1.00 87.12 266 ILE A C 1
ATOM 2078 O O . ILE A 1 266 ? 16.227 1.979 8.764 1.00 87.12 266 ILE A O 1
ATOM 2082 N N . SER A 1 267 ? 16.014 4.072 9.589 1.00 83.88 267 SER A N 1
ATOM 2083 C CA . SER A 1 267 ? 15.038 4.570 8.621 1.00 83.88 267 SER A CA 1
ATOM 2084 C C . SER A 1 267 ? 15.619 5.784 7.892 1.00 83.88 267 SER A C 1
ATOM 2086 O O . SER A 1 267 ? 15.450 6.931 8.305 1.00 83.88 267 SER A O 1
ATOM 2088 N N . ALA A 1 268 ? 16.356 5.526 6.808 1.00 78.00 268 ALA A N 1
ATOM 2089 C CA . ALA A 1 268 ? 17.070 6.550 6.034 1.00 78.00 268 ALA A CA 1
ATOM 2090 C C . ALA A 1 268 ? 16.206 7.252 4.959 1.00 78.00 268 ALA A C 1
ATOM 2092 O O . ALA A 1 268 ? 16.741 8.025 4.152 1.00 78.00 268 ALA A O 1
ATOM 2093 N N . ARG A 1 269 ? 14.890 6.986 4.959 1.00 73.88 269 ARG A N 1
ATOM 2094 C CA . ARG A 1 269 ? 13.929 7.491 3.968 1.00 73.88 269 ARG A CA 1
ATOM 2095 C C . ARG A 1 269 ? 13.945 9.011 3.883 1.00 73.88 269 ARG A C 1
ATOM 2097 O O . ARG A 1 269 ? 14.068 9.683 4.897 1.00 73.88 269 ARG A O 1
ATOM 2104 N N . GLN A 1 270 ? 13.801 9.559 2.684 1.00 69.00 270 GLN A N 1
ATOM 2105 C CA . GLN A 1 270 ? 13.677 11.012 2.467 1.00 69.00 270 GLN A CA 1
ATOM 2106 C C . GLN A 1 270 ? 12.280 11.418 1.977 1.00 69.00 270 GLN A C 1
ATOM 2108 O O . GLN A 1 270 ? 12.055 12.581 1.675 1.00 69.00 270 GLN A O 1
ATOM 2113 N N . ASN A 1 271 ? 11.341 10.471 1.934 1.00 61.06 271 ASN A N 1
ATOM 2114 C CA . ASN A 1 271 ? 9.941 10.670 1.570 1.00 61.06 271 ASN A CA 1
ATOM 2115 C C . ASN A 1 271 ? 9.006 10.144 2.681 1.00 61.06 271 ASN A C 1
ATOM 2117 O O . ASN A 1 271 ? 9.361 9.226 3.428 1.00 61.06 271 ASN A O 1
ATOM 2121 N N . GLY A 1 272 ? 7.856 10.807 2.842 1.00 52.31 272 GLY A N 1
ATOM 2122 C CA . GLY A 1 272 ? 6.940 10.663 3.983 1.00 52.31 272 GLY A CA 1
ATOM 2123 C C . GLY A 1 272 ? 6.026 9.433 3.918 1.00 52.31 272 GLY A C 1
ATOM 2124 O O . GLY A 1 272 ? 5.999 8.711 2.932 1.00 52.31 272 GLY A O 1
ATOM 2125 N N . GLY A 1 273 ? 5.288 9.169 4.996 1.00 52.00 273 GLY A N 1
ATOM 2126 C CA . GLY A 1 273 ? 4.122 8.272 5.114 1.00 52.00 273 GLY A CA 1
ATOM 2127 C C . GLY A 1 273 ? 4.316 6.749 5.182 1.00 52.00 273 GLY A C 1
ATOM 2128 O O . GLY A 1 273 ? 3.353 6.052 5.478 1.00 52.00 273 GLY A O 1
ATOM 2129 N N . THR A 1 274 ? 5.522 6.194 5.014 1.00 53.47 274 THR A N 1
ATOM 2130 C CA . THR A 1 274 ? 5.769 4.742 5.254 1.00 53.47 274 THR A CA 1
ATOM 2131 C C . THR A 1 274 ? 6.768 4.435 6.362 1.00 53.47 274 THR A C 1
ATOM 2133 O O . THR A 1 274 ? 6.799 3.309 6.861 1.00 53.47 274 THR A O 1
ATOM 2136 N N . ALA A 1 275 ? 7.546 5.423 6.813 1.00 62.25 275 ALA A N 1
ATOM 2137 C CA . ALA A 1 275 ? 8.501 5.240 7.908 1.00 62.25 275 ALA A CA 1
ATOM 2138 C C . ALA A 1 275 ? 7.820 4.908 9.245 1.00 62.25 275 ALA A C 1
ATOM 2140 O O . ALA A 1 275 ? 8.447 4.345 10.140 1.00 62.25 275 ALA A O 1
ATOM 2141 N N . TRP A 1 276 ? 6.529 5.213 9.371 1.00 66.12 276 TRP A N 1
ATOM 2142 C CA . TRP A 1 276 ? 5.745 4.910 10.557 1.00 66.12 276 TRP A CA 1
ATOM 2143 C C . TRP A 1 276 ? 5.730 3.410 10.898 1.00 66.12 276 TRP A C 1
ATOM 2145 O O . TRP A 1 276 ? 5.884 3.036 12.059 1.00 66.12 276 TRP A O 1
ATOM 2155 N N . THR A 1 277 ? 5.658 2.530 9.895 1.00 68.19 277 THR A N 1
ATOM 2156 C CA . THR A 1 277 ? 5.719 1.077 10.129 1.00 68.19 277 THR A CA 1
ATOM 2157 C C . THR A 1 277 ? 7.062 0.663 10.748 1.00 68.19 277 THR A C 1
ATOM 2159 O O . THR A 1 277 ? 7.100 -0.130 11.690 1.00 68.19 277 THR A O 1
ATOM 2162 N N . HIS A 1 278 ? 8.164 1.279 10.307 1.00 75.19 278 HIS A N 1
ATOM 2163 C CA . HIS A 1 278 ? 9.501 1.067 10.872 1.00 75.19 278 HIS A CA 1
ATOM 2164 C C . HIS A 1 278 ? 9.576 1.524 12.331 1.00 75.19 278 HIS A C 1
ATOM 2166 O O . HIS A 1 278 ? 10.188 0.854 13.165 1.00 75.19 278 HIS A O 1
ATOM 2172 N N . LEU A 1 279 ? 8.931 2.652 12.636 1.00 77.31 279 LEU A N 1
ATOM 2173 C CA . LEU A 1 279 ? 8.860 3.213 13.978 1.00 77.31 279 LEU A CA 1
ATOM 2174 C C . LEU A 1 279 ? 8.104 2.276 14.922 1.00 77.31 279 LEU A C 1
ATOM 2176 O O . LEU A 1 279 ? 8.637 1.958 15.987 1.00 77.31 279 LEU A O 1
ATOM 2180 N N . ILE A 1 280 ? 6.907 1.791 14.553 1.00 75.75 280 ILE A N 1
ATOM 2181 C CA . ILE A 1 280 ? 6.153 0.875 15.430 1.00 75.75 280 ILE A CA 1
ATOM 2182 C C . ILE A 1 280 ? 6.925 -0.430 15.625 1.00 75.75 280 ILE A C 1
ATOM 2184 O O . ILE A 1 280 ? 7.006 -0.916 16.750 1.00 75.75 280 ILE A O 1
ATOM 2188 N N . ALA A 1 281 ? 7.532 -0.982 14.569 1.00 76.19 281 ALA A N 1
ATOM 2189 C CA . ALA A 1 281 ? 8.332 -2.199 14.683 1.00 76.19 281 ALA A CA 1
ATOM 2190 C C . ALA A 1 281 ? 9.497 -2.014 15.672 1.00 76.19 281 ALA A C 1
ATOM 2192 O O . ALA A 1 281 ? 9.665 -2.824 16.582 1.00 76.19 281 ALA A O 1
ATOM 2193 N N . ALA A 1 282 ? 10.249 -0.913 15.573 1.00 80.50 282 ALA A N 1
ATOM 2194 C CA . ALA A 1 282 ? 11.317 -0.603 16.523 1.00 80.50 282 ALA A CA 1
ATOM 2195 C C . ALA A 1 282 ? 10.783 -0.471 17.960 1.00 80.50 282 ALA A C 1
ATOM 2197 O O . ALA A 1 282 ? 11.300 -1.101 18.889 1.00 80.50 282 ALA A O 1
ATOM 2198 N N . ARG A 1 283 ? 9.692 0.287 18.134 1.00 80.38 283 ARG A N 1
ATOM 2199 C CA . ARG A 1 283 ? 9.040 0.502 19.431 1.00 80.38 283 ARG A CA 1
ATOM 2200 C C . ARG A 1 283 ? 8.554 -0.811 20.044 1.00 80.38 283 ARG A C 1
ATOM 2202 O O . ARG A 1 283 ? 8.770 -1.034 21.234 1.00 80.38 283 ARG A O 1
ATOM 2209 N N . ALA A 1 284 ? 7.970 -1.712 19.261 1.00 78.50 284 ALA A N 1
ATOM 2210 C CA . ALA A 1 284 ? 7.420 -2.971 19.756 1.00 78.50 284 ALA A CA 1
ATOM 2211 C C . ALA A 1 284 ? 8.479 -3.908 20.371 1.00 78.50 284 ALA A C 1
ATOM 2213 O O . ALA A 1 284 ? 8.161 -4.649 21.306 1.00 78.50 284 ALA A O 1
ATOM 2214 N N . PHE A 1 285 ? 9.734 -3.808 19.912 1.00 80.38 285 PHE A N 1
ATOM 2215 C CA . PHE A 1 285 ? 10.885 -4.581 20.408 1.00 80.38 285 PHE A CA 1
ATOM 2216 C C . PHE A 1 285 ? 11.830 -3.794 21.332 1.00 80.38 285 PHE A C 1
ATOM 2218 O O . PHE A 1 285 ? 12.857 -4.317 21.770 1.00 80.38 285 PHE A O 1
ATOM 2225 N N . GLY A 1 286 ? 11.503 -2.529 21.626 1.00 82.12 286 GLY A N 1
ATOM 2226 C CA . GLY A 1 286 ? 12.338 -1.654 22.454 1.00 82.12 286 GLY A CA 1
ATOM 2227 C C . GLY A 1 286 ? 13.681 -1.293 21.812 1.00 82.12 286 GLY A C 1
ATOM 2228 O O . GLY A 1 286 ? 14.657 -1.062 22.525 1.00 82.12 286 GLY A O 1
ATOM 2229 N N . LEU A 1 287 ? 13.743 -1.274 20.480 1.00 87.06 287 LEU A N 1
ATOM 2230 C CA . LEU A 1 287 ? 14.939 -0.915 19.726 1.00 87.06 287 LEU A CA 1
ATOM 2231 C C . LEU A 1 287 ? 15.080 0.611 19.636 1.00 87.06 287 LEU A C 1
ATOM 2233 O O . LEU A 1 287 ? 14.091 1.280 19.327 1.00 87.06 287 LEU A O 1
ATOM 2237 N N . PRO A 1 288 ? 16.290 1.175 19.816 1.00 89.88 288 PRO A N 1
ATOM 2238 C CA . PRO A 1 288 ? 16.537 2.549 19.405 1.00 89.88 288 PRO A CA 1
ATOM 2239 C C . PRO A 1 288 ? 16.365 2.665 17.891 1.00 89.88 288 PRO A C 1
ATOM 2241 O O . PRO A 1 288 ? 16.775 1.776 17.133 1.00 89.88 288 PRO A O 1
ATOM 2244 N N . ILE A 1 289 ? 15.803 3.784 17.449 1.00 89.06 289 ILE A N 1
ATOM 2245 C CA . ILE A 1 289 ? 15.606 4.068 16.030 1.00 89.06 289 ILE A CA 1
ATOM 2246 C C . ILE A 1 289 ? 16.348 5.335 15.628 1.00 89.06 289 ILE A C 1
ATOM 2248 O O . ILE A 1 289 ? 16.294 6.359 16.306 1.00 89.06 289 ILE A O 1
ATOM 2252 N N . ILE A 1 290 ? 17.058 5.252 14.508 1.00 89.94 290 ILE A N 1
ATOM 2253 C CA . ILE A 1 290 ? 17.741 6.380 13.884 1.00 89.94 290 ILE A CA 1
ATOM 2254 C C . ILE A 1 290 ? 16.999 6.683 12.593 1.00 89.94 290 ILE A C 1
ATOM 2256 O O . ILE A 1 290 ? 16.905 5.829 11.708 1.00 89.94 290 ILE A O 1
ATOM 2260 N N . ALA A 1 291 ? 16.447 7.886 12.504 1.00 87.81 291 ALA A N 1
ATOM 2261 C CA . ALA A 1 291 ? 15.598 8.286 11.395 1.00 87.81 291 ALA A CA 1
ATOM 2262 C C . ALA A 1 291 ? 16.004 9.658 10.864 1.00 87.81 291 ALA A C 1
ATOM 2264 O O . ALA A 1 291 ? 16.496 10.513 11.601 1.00 87.81 291 ALA A O 1
ATOM 2265 N N . THR A 1 292 ? 15.767 9.884 9.578 1.00 85.56 292 THR A N 1
ATOM 2266 C CA . THR A 1 292 ? 15.833 11.231 9.003 1.00 85.56 292 THR A CA 1
ATOM 2267 C C . THR A 1 292 ? 14.700 12.107 9.552 1.00 85.56 292 THR A C 1
ATOM 2269 O O . THR A 1 292 ? 13.698 11.576 10.042 1.00 85.56 292 THR A O 1
ATOM 2272 N N . PRO A 1 293 ? 14.791 13.445 9.433 1.00 84.62 293 PRO A N 1
ATOM 2273 C CA . PRO A 1 293 ? 13.672 14.325 9.767 1.00 84.62 293 PRO A CA 1
ATOM 2274 C C . PRO A 1 293 ? 12.374 13.954 9.037 1.00 84.62 293 PRO A C 1
ATOM 2276 O O . PRO A 1 293 ? 11.321 13.934 9.661 1.00 84.62 293 PRO A O 1
ATOM 2279 N N . HIS A 1 294 ? 12.455 13.577 7.756 1.00 77.44 294 HIS A N 1
ATOM 2280 C CA . HIS A 1 294 ? 11.297 13.135 6.973 1.00 77.44 294 HIS A CA 1
ATOM 2281 C C . HIS A 1 294 ? 10.688 11.838 7.518 1.00 77.44 294 HIS A C 1
ATOM 2283 O O . HIS A 1 294 ? 9.479 11.748 7.704 1.00 77.44 294 HIS A O 1
ATOM 2289 N N . ALA A 1 295 ? 11.517 10.843 7.843 1.00 77.81 295 ALA A N 1
ATOM 2290 C CA . ALA A 1 295 ? 11.044 9.586 8.414 1.00 77.81 295 ALA A CA 1
ATOM 2291 C C . ALA A 1 295 ? 10.451 9.761 9.827 1.00 77.81 295 ALA A C 1
ATOM 2293 O O . ALA A 1 295 ? 9.562 9.008 10.219 1.00 77.81 295 ALA A O 1
ATOM 2294 N N . ALA A 1 296 ? 10.937 10.746 10.584 1.00 81.44 296 ALA A N 1
ATOM 2295 C CA . ALA A 1 296 ? 10.473 11.072 11.928 1.00 81.44 296 ALA A CA 1
ATOM 2296 C C . ALA A 1 296 ? 9.272 12.035 11.964 1.00 81.44 296 ALA A C 1
ATOM 2298 O O . ALA A 1 296 ? 8.690 12.208 13.031 1.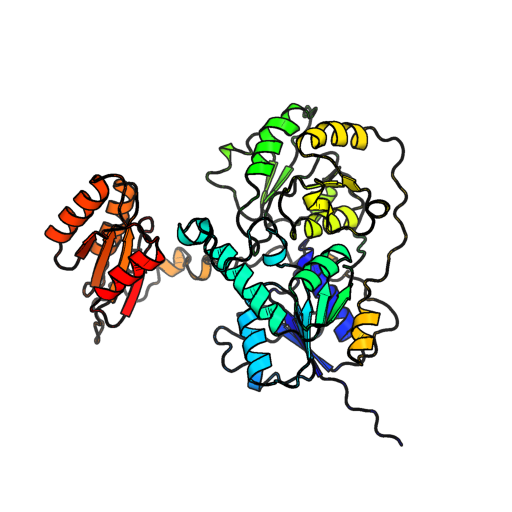00 81.44 296 ALA A O 1
ATOM 2299 N N . ALA A 1 297 ? 8.892 12.649 10.836 1.00 75.81 297 ALA A N 1
ATOM 2300 C CA . ALA A 1 297 ? 7.907 13.736 10.787 1.00 75.81 297 ALA A CA 1
ATOM 2301 C C . ALA A 1 297 ? 6.541 13.360 11.391 1.00 75.81 297 ALA A C 1
ATOM 2303 O O . ALA A 1 297 ? 5.870 14.193 11.997 1.00 75.81 297 ALA A O 1
ATOM 2304 N N . HIS A 1 298 ? 6.158 12.086 11.290 1.00 70.38 298 HIS A N 1
ATOM 2305 C CA . HIS A 1 298 ? 4.875 11.577 11.780 1.00 70.38 298 HIS A CA 1
ATOM 2306 C C . HIS A 1 298 ? 4.884 11.190 13.270 1.00 70.38 298 HIS A C 1
ATOM 2308 O O . HIS A 1 298 ? 3.899 10.644 13.762 1.00 70.38 298 HIS A O 1
ATOM 2314 N N . VAL A 1 299 ? 5.978 11.442 13.998 1.00 76.00 299 VAL A N 1
ATOM 2315 C CA . VAL A 1 299 ? 6.076 11.192 15.441 1.00 76.00 299 VAL A CA 1
ATOM 2316 C C . VAL A 1 299 ? 5.830 12.490 16.206 1.00 76.00 299 VAL A C 1
ATOM 2318 O O . VAL A 1 299 ? 6.689 13.364 16.230 1.00 76.00 299 VAL A O 1
ATOM 2321 N N . ASP A 1 300 ? 4.682 12.580 16.882 1.00 72.69 300 ASP A N 1
ATOM 2322 C CA . ASP A 1 300 ? 4.292 13.765 17.666 1.00 72.69 300 ASP A CA 1
ATOM 2323 C C . ASP A 1 300 ? 5.285 14.109 18.795 1.00 72.69 300 ASP A C 1
ATOM 2325 O O . ASP A 1 300 ? 5.559 15.278 19.053 1.00 72.69 300 ASP A O 1
ATOM 2329 N N . ASP A 1 301 ? 5.817 13.097 19.492 1.00 74.19 301 ASP A N 1
ATOM 2330 C CA . ASP A 1 301 ? 6.771 13.274 20.594 1.00 74.19 301 ASP A CA 1
ATOM 2331 C C . ASP A 1 301 ? 7.913 12.260 20.493 1.00 74.19 301 ASP A C 1
ATOM 2333 O O . ASP A 1 301 ? 7.810 11.111 20.935 1.00 74.19 301 ASP A O 1
ATOM 2337 N N . SER A 1 302 ? 9.037 12.696 19.922 1.00 69.75 302 SER A N 1
ATOM 2338 C CA . SER A 1 302 ? 10.229 11.862 19.730 1.00 69.75 302 SER A CA 1
ATOM 2339 C C . SER A 1 302 ? 10.816 11.330 21.040 1.00 69.75 302 SER A C 1
ATOM 2341 O O . SER A 1 302 ? 11.470 10.285 21.037 1.00 69.75 302 SER A O 1
ATOM 2343 N N . ASN A 1 303 ? 10.570 11.999 22.175 1.00 67.69 303 ASN A N 1
ATOM 2344 C CA . ASN A 1 303 ? 11.094 11.562 23.472 1.00 67.69 303 ASN A CA 1
ATOM 2345 C C . ASN A 1 303 ? 10.468 10.243 23.939 1.00 67.69 303 ASN A C 1
ATOM 2347 O O . ASN A 1 303 ? 11.036 9.566 24.796 1.00 67.69 303 ASN A O 1
ATOM 2351 N N . GLN A 1 304 ? 9.332 9.850 23.359 1.00 70.94 304 GLN A N 1
ATOM 2352 C CA . GLN A 1 304 ? 8.647 8.605 23.699 1.00 70.94 304 GLN A CA 1
ATOM 2353 C C . GLN A 1 304 ? 9.152 7.382 22.920 1.00 70.94 304 GLN A C 1
ATOM 2355 O O . GLN A 1 304 ? 8.763 6.262 23.247 1.00 70.94 304 GLN A O 1
ATOM 2360 N N . TRP A 1 305 ? 10.010 7.571 21.909 1.00 75.12 305 TRP A N 1
ATOM 2361 C CA . TRP A 1 305 ? 10.317 6.541 20.903 1.00 75.12 305 TRP A CA 1
ATOM 2362 C C . TRP A 1 305 ? 11.780 6.077 20.871 1.00 75.12 305 TRP A C 1
ATOM 2364 O O . TRP A 1 305 ? 12.142 5.343 19.959 1.00 75.12 305 TRP A O 1
ATOM 2374 N N . ASP A 1 306 ? 12.629 6.498 21.823 1.00 84.56 306 ASP A N 1
ATOM 2375 C CA . ASP A 1 306 ? 14.099 6.323 21.732 1.00 84.56 306 ASP A CA 1
ATOM 2376 C C . ASP A 1 306 ? 14.609 6.642 20.309 1.00 84.56 306 ASP A C 1
ATOM 2378 O O . ASP A 1 306 ? 15.382 5.902 19.692 1.00 84.56 306 ASP A O 1
ATOM 2382 N N . LEU A 1 307 ? 14.058 7.737 19.775 1.00 87.88 307 LEU A N 1
ATOM 2383 C CA . LEU A 1 307 ? 14.163 8.166 18.392 1.00 87.88 307 LEU A CA 1
ATOM 2384 C C . LEU A 1 307 ? 15.245 9.231 18.266 1.00 87.88 307 LEU A C 1
ATOM 2386 O O . LEU A 1 307 ? 15.178 10.295 18.882 1.00 87.88 307 LEU A O 1
ATOM 2390 N N . HIS A 1 308 ? 16.236 8.942 17.432 1.00 90.31 308 HIS A N 1
ATOM 2391 C CA . HIS A 1 308 ? 17.367 9.814 17.150 1.00 90.31 308 HIS A CA 1
ATOM 2392 C C . HIS A 1 308 ? 17.209 10.364 15.738 1.00 90.31 308 HIS A C 1
ATOM 2394 O O . HIS A 1 308 ? 17.430 9.656 14.756 1.00 90.31 308 HIS A O 1
ATOM 2400 N N . ILE A 1 309 ? 16.810 11.631 15.650 1.00 90.06 309 ILE A N 1
ATOM 2401 C CA . ILE A 1 309 ? 16.651 12.330 14.375 1.00 90.06 309 ILE A CA 1
ATOM 2402 C C . ILE A 1 309 ? 18.028 12.813 13.912 1.00 90.06 309 ILE A C 1
ATOM 2404 O O . ILE A 1 309 ? 18.699 13.543 14.641 1.00 90.06 309 ILE A O 1
ATOM 2408 N N . ALA A 1 310 ? 18.453 12.394 12.722 1.00 90.06 310 ALA A N 1
ATOM 2409 C CA . ALA A 1 310 ? 19.751 12.741 12.147 1.00 90.06 310 ALA A CA 1
ATOM 2410 C C . ALA A 1 310 ? 19.631 12.974 10.640 1.00 90.06 310 ALA A C 1
ATOM 2412 O O . ALA A 1 310 ? 18.873 12.281 9.959 1.00 90.06 310 ALA A O 1
ATOM 2413 N N . GLN A 1 311 ? 20.395 13.920 10.090 1.00 87.94 311 GLN A N 1
ATOM 2414 C CA . GLN A 1 311 ? 20.495 14.032 8.635 1.00 87.94 311 GLN A CA 1
ATOM 2415 C C . GLN A 1 311 ? 21.139 12.772 8.053 1.00 87.94 311 GLN A C 1
ATOM 2417 O O . GLN A 1 311 ? 21.862 12.054 8.744 1.00 87.94 311 GLN A O 1
ATOM 2422 N N . ARG A 1 312 ? 20.894 12.484 6.767 1.00 81.88 312 ARG A N 1
ATOM 2423 C CA . ARG A 1 312 ? 21.369 11.239 6.136 1.00 81.88 312 ARG A CA 1
ATOM 2424 C C . ARG A 1 312 ? 22.882 11.051 6.319 1.00 81.88 312 ARG A C 1
ATOM 2426 O O . ARG A 1 312 ? 23.305 9.988 6.751 1.00 81.88 312 ARG A O 1
ATOM 2433 N N . ASN A 1 313 ? 23.661 12.115 6.112 1.00 84.00 313 ASN A N 1
ATOM 2434 C CA . ASN A 1 313 ? 25.117 12.175 6.310 1.00 84.00 313 ASN A CA 1
ATOM 2435 C C . ASN A 1 313 ? 25.595 12.030 7.772 1.00 84.00 313 ASN A C 1
ATOM 2437 O O . ASN A 1 313 ? 26.786 11.832 8.000 1.00 84.00 313 ASN A O 1
ATOM 2441 N N . GLU A 1 314 ? 24.700 12.108 8.755 1.00 88.19 314 GLU A N 1
ATOM 2442 C CA . GLU A 1 314 ? 24.987 12.008 10.193 1.00 88.19 314 GLU A CA 1
ATOM 2443 C C . GLU A 1 314 ? 24.521 10.675 10.800 1.00 88.19 314 GLU A C 1
ATOM 2445 O O . GLU A 1 314 ? 24.708 10.432 11.997 1.00 88.19 314 GLU A O 1
ATOM 2450 N N . ILE A 1 315 ? 23.910 9.792 10.000 1.00 86.25 315 ILE A N 1
ATOM 2451 C CA . ILE A 1 315 ? 23.387 8.509 10.487 1.00 86.25 315 ILE A CA 1
ATOM 2452 C C . ILE A 1 315 ? 24.513 7.679 11.113 1.00 86.25 315 ILE A C 1
ATOM 2454 O O . ILE A 1 315 ? 24.364 7.220 12.241 1.00 86.25 315 ILE A O 1
ATOM 2458 N N . ALA A 1 316 ? 25.664 7.546 10.447 1.00 82.94 316 ALA A N 1
ATOM 2459 C CA . ALA A 1 316 ? 26.776 6.730 10.944 1.00 82.94 316 ALA A CA 1
ATOM 2460 C C . ALA A 1 316 ? 27.336 7.227 12.294 1.00 82.94 316 ALA A C 1
ATOM 2462 O O . ALA A 1 316 ? 27.544 6.440 13.220 1.00 82.94 316 ALA A O 1
ATOM 2463 N N . SER A 1 317 ? 27.532 8.541 12.454 1.00 86.94 317 SER A N 1
ATOM 2464 C CA . SER A 1 317 ? 28.011 9.112 13.723 1.00 86.94 317 SER A CA 1
ATOM 2465 C C . SER A 1 317 ? 26.964 8.982 14.835 1.00 86.94 317 SER A C 1
ATOM 2467 O O . SER A 1 317 ? 27.303 8.718 15.993 1.00 86.94 317 SER A O 1
ATOM 2469 N N . THR A 1 318 ? 25.681 9.091 14.486 1.00 90.00 318 THR A N 1
ATOM 2470 C CA . THR A 1 318 ? 24.566 8.854 15.407 1.00 90.00 318 THR A CA 1
ATOM 2471 C C . THR A 1 318 ? 24.495 7.393 15.843 1.00 90.00 318 THR A C 1
ATOM 2473 O O . THR A 1 318 ? 24.347 7.140 17.037 1.00 90.00 318 THR A O 1
ATOM 2476 N N . MET A 1 319 ? 24.699 6.435 14.934 1.00 87.38 319 MET A N 1
ATOM 2477 C CA . MET A 1 319 ? 24.782 5.008 15.264 1.00 87.38 319 MET A CA 1
ATOM 2478 C C . MET A 1 319 ? 25.876 4.733 16.292 1.00 87.38 319 MET A C 1
ATOM 2480 O O . MET A 1 319 ? 25.607 4.095 17.308 1.00 87.38 319 MET A O 1
ATOM 2484 N N . ALA A 1 320 ? 27.083 5.265 16.081 1.00 84.75 320 ALA A N 1
ATOM 2485 C CA . ALA A 1 320 ? 28.192 5.095 17.019 1.00 84.75 320 ALA A CA 1
ATOM 2486 C C . ALA A 1 320 ? 27.865 5.671 18.411 1.00 84.75 320 ALA A C 1
ATOM 2488 O O . ALA A 1 320 ? 28.131 5.039 19.436 1.00 84.75 320 ALA A O 1
ATOM 2489 N N . ARG A 1 321 ? 27.226 6.847 18.461 1.00 88.50 321 ARG A N 1
ATOM 2490 C CA . ARG A 1 321 ? 26.777 7.480 19.711 1.00 88.50 321 ARG A CA 1
ATOM 2491 C C . ARG A 1 321 ? 25.708 6.654 20.432 1.00 88.50 321 ARG A C 1
ATOM 2493 O O . ARG A 1 321 ? 25.775 6.518 21.652 1.00 88.50 321 ARG A O 1
ATOM 2500 N N . VAL A 1 322 ? 24.735 6.114 19.696 1.00 89.50 322 VAL A N 1
ATOM 2501 C CA . VAL A 1 322 ? 23.667 5.266 20.246 1.00 89.50 322 VAL A CA 1
ATOM 2502 C C . VAL A 1 322 ? 24.235 3.936 20.741 1.00 89.50 322 VAL A C 1
ATOM 2504 O O . VAL A 1 322 ? 23.905 3.525 21.848 1.00 89.50 322 VAL A O 1
ATOM 2507 N N . ALA A 1 323 ? 25.141 3.306 19.991 1.00 85.81 323 ALA A N 1
ATOM 2508 C CA . ALA A 1 323 ? 25.809 2.071 20.399 1.00 85.81 323 ALA A CA 1
ATOM 2509 C C . ALA A 1 323 ? 26.679 2.260 21.658 1.00 85.81 323 ALA A C 1
ATOM 2511 O O . ALA A 1 323 ? 26.714 1.392 22.525 1.00 85.81 323 ALA A O 1
ATOM 2512 N N . GLY A 1 324 ? 27.344 3.413 21.796 1.00 83.69 324 GLY A N 1
ATOM 2513 C CA . GLY A 1 324 ? 28.202 3.739 22.942 1.00 83.69 324 GLY A CA 1
ATOM 2514 C C . GLY A 1 324 ? 27.474 4.255 24.191 1.00 83.69 324 GLY A C 1
ATOM 2515 O O . GLY A 1 324 ? 28.126 4.632 25.172 1.00 83.69 324 GLY A O 1
ATOM 2516 N N . ARG A 1 325 ? 26.137 4.331 24.185 1.00 84.75 325 ARG A N 1
ATOM 2517 C CA . ARG A 1 325 ? 25.376 4.910 25.300 1.00 84.75 325 ARG A CA 1
ATOM 2518 C C . ARG A 1 325 ? 25.434 4.023 26.544 1.00 84.75 325 ARG A C 1
ATOM 2520 O O . ARG A 1 325 ? 25.250 2.814 26.486 1.00 84.75 325 ARG A O 1
ATOM 2527 N N . ARG A 1 326 ? 25.613 4.647 27.711 1.00 74.62 326 ARG A N 1
ATOM 2528 C CA . ARG A 1 326 ? 25.625 3.940 29.009 1.00 74.62 326 ARG A CA 1
ATOM 2529 C C . ARG A 1 326 ? 24.243 3.766 29.634 1.00 74.62 326 ARG A C 1
ATOM 2531 O O . ARG A 1 326 ? 24.083 2.952 30.534 1.00 74.62 326 ARG A O 1
ATOM 2538 N N . ARG A 1 327 ? 23.264 4.566 29.207 1.00 76.38 327 ARG A N 1
ATOM 2539 C CA . ARG A 1 327 ? 21.905 4.571 29.752 1.00 76.38 327 ARG A CA 1
ATOM 2540 C C . ARG A 1 327 ? 20.904 4.523 28.608 1.00 76.38 327 ARG A C 1
ATOM 2542 O O . ARG A 1 327 ? 20.979 5.343 27.696 1.00 76.38 327 ARG A O 1
ATOM 2549 N N . VAL A 1 328 ? 19.975 3.579 28.695 1.00 74.44 328 VAL A N 1
ATOM 2550 C CA . VAL A 1 328 ? 18.803 3.504 27.821 1.00 74.44 328 VAL A CA 1
ATOM 2551 C C . VAL A 1 328 ? 17.699 4.371 28.443 1.00 74.44 328 VAL A C 1
ATOM 2553 O O . VAL A 1 328 ? 17.502 4.291 29.663 1.00 74.44 328 VAL A O 1
ATOM 2556 N N . PRO A 1 329 ? 17.024 5.243 27.671 1.00 71.81 329 PRO A N 1
ATOM 2557 C CA . PRO A 1 329 ? 15.862 5.981 28.155 1.00 71.81 329 PRO A CA 1
ATOM 2558 C C . PRO A 1 329 ? 14.798 5.024 28.705 1.00 71.81 329 PRO A C 1
ATOM 2560 O O . PRO A 1 329 ? 14.578 3.948 28.154 1.00 71.81 329 PRO A O 1
ATOM 2563 N N . ILE A 1 330 ? 14.138 5.404 29.800 1.00 71.50 330 ILE A N 1
ATOM 2564 C CA . ILE A 1 330 ? 12.999 4.629 30.304 1.00 71.50 330 ILE A CA 1
ATOM 2565 C C . ILE A 1 330 ? 11.839 4.864 29.341 1.00 71.50 330 ILE A C 1
ATOM 2567 O O . ILE A 1 330 ? 11.485 6.014 29.079 1.00 71.50 330 ILE A O 1
ATOM 2571 N N . ARG A 1 331 ? 11.265 3.778 28.816 1.00 68.31 331 ARG A N 1
ATOM 2572 C CA . ARG A 1 331 ? 10.093 3.855 27.943 1.00 68.31 331 ARG A CA 1
ATOM 2573 C C . ARG A 1 331 ? 8.909 4.416 28.743 1.00 68.31 331 ARG A C 1
ATOM 2575 O O . ARG A 1 331 ? 8.661 3.910 29.840 1.00 68.31 331 ARG A O 1
ATOM 2582 N N . PRO A 1 332 ? 8.196 5.431 28.231 1.00 66.50 332 PRO A N 1
ATOM 2583 C CA . PRO A 1 332 ? 6.984 5.913 28.879 1.00 66.50 332 PRO A CA 1
ATOM 2584 C C . PRO A 1 332 ? 5.916 4.815 28.935 1.00 66.50 332 PRO A C 1
ATOM 2586 O O . PRO A 1 332 ? 5.970 3.830 28.191 1.00 66.50 332 PRO A O 1
ATOM 2589 N N . GLU A 1 333 ? 4.949 4.985 29.835 1.00 67.69 333 GLU A N 1
ATOM 2590 C CA . GLU A 1 333 ? 3.801 4.082 29.906 1.00 67.69 333 GLU A CA 1
ATOM 2591 C C . GLU A 1 333 ? 2.982 4.119 28.608 1.00 67.69 333 GLU A C 1
ATOM 2593 O O . GLU A 1 333 ? 2.923 5.172 27.957 1.00 67.69 333 GLU A O 1
ATOM 2598 N N . PRO A 1 334 ? 2.343 2.994 28.234 1.00 65.31 334 PRO A N 1
ATOM 2599 C CA . PRO A 1 334 ? 1.479 2.939 27.073 1.00 65.31 334 PRO A CA 1
ATOM 2600 C C . PRO A 1 334 ? 0.405 4.010 27.079 1.00 65.31 334 PRO A C 1
ATOM 2602 O O . PRO A 1 334 ? -0.365 4.146 28.030 1.00 65.31 334 PRO A O 1
ATOM 2605 N N . GLN A 1 335 ? 0.371 4.781 25.996 1.00 69.94 335 GLN A N 1
ATOM 2606 C CA . GLN A 1 335 ? -0.715 5.713 25.745 1.00 69.94 335 GLN A CA 1
ATOM 2607 C C . GLN A 1 335 ? -1.866 4.962 25.088 1.00 69.94 335 GLN A C 1
ATOM 2609 O O . GLN A 1 335 ? -1.636 4.087 24.253 1.00 69.94 335 GLN A O 1
ATOM 2614 N N . LYS A 1 336 ? -3.095 5.338 25.445 1.00 76.12 336 LYS A N 1
ATOM 2615 C CA . LYS A 1 336 ? -4.285 4.876 24.732 1.00 76.12 336 LYS A CA 1
ATOM 2616 C C . LYS A 1 336 ? -4.198 5.276 23.264 1.00 76.12 336 LYS A C 1
ATOM 2618 O O . LYS A 1 336 ? -3.716 6.368 22.940 1.00 76.12 336 LYS A O 1
ATOM 2623 N N . SER A 1 337 ? -4.701 4.406 22.398 1.00 81.19 337 SER A N 1
ATOM 2624 C CA . SER A 1 337 ? -4.733 4.650 20.956 1.00 81.19 337 SER A CA 1
ATOM 2625 C C . SER A 1 337 ? -5.642 5.828 20.589 1.00 81.19 337 SER A C 1
ATOM 2627 O O . SER A 1 337 ? -5.433 6.478 19.574 1.00 81.19 337 SER A O 1
ATOM 2629 N N . GLY A 1 338 ? -6.621 6.172 21.426 1.00 87.62 338 GLY A N 1
ATOM 2630 C CA . GLY A 1 338 ? -7.636 7.166 21.069 1.00 87.62 338 GLY A CA 1
ATOM 2631 C C . GLY A 1 338 ? -8.811 6.562 20.295 1.00 87.62 338 GLY A C 1
ATOM 2632 O O . GLY A 1 338 ? -9.687 7.294 19.841 1.00 87.62 338 GLY A O 1
ATOM 2633 N N . ILE A 1 339 ? -8.814 5.239 20.086 1.00 89.56 339 ILE A N 1
ATOM 2634 C CA . ILE A 1 339 ? -9.874 4.561 19.343 1.00 89.56 339 ILE A CA 1
ATOM 2635 C C . ILE A 1 339 ? -11.193 4.571 20.107 1.00 89.56 339 ILE A C 1
ATOM 2637 O O . ILE A 1 339 ? -12.226 4.789 19.491 1.00 89.56 339 ILE A O 1
ATOM 2641 N N . SER A 1 340 ? -11.174 4.417 21.435 1.00 89.75 340 SER A N 1
ATOM 2642 C CA . SER A 1 340 ? -12.385 4.485 22.257 1.00 89.75 340 SER A CA 1
ATOM 2643 C C . SER A 1 340 ? -13.072 5.842 22.103 1.00 89.75 340 SER A C 1
ATOM 2645 O O . SER A 1 340 ? -14.271 5.897 21.860 1.00 89.75 340 SER A O 1
ATOM 2647 N N . GLU A 1 341 ? -12.299 6.927 22.144 1.00 91.88 341 GLU A N 1
ATOM 2648 C CA . GLU A 1 341 ? -12.787 8.287 21.923 1.00 91.88 341 GLU A CA 1
ATOM 2649 C C . GLU A 1 341 ? -13.327 8.474 20.494 1.00 91.88 341 GLU A C 1
ATOM 2651 O O . GLU A 1 341 ? -14.343 9.137 20.296 1.00 91.88 341 GLU A O 1
ATOM 2656 N N . ALA A 1 342 ? -12.688 7.866 19.488 1.00 92.94 342 ALA A N 1
ATOM 2657 C CA . ALA A 1 342 ? -13.178 7.903 18.111 1.00 92.94 342 ALA A CA 1
ATOM 2658 C C . ALA A 1 342 ? -14.488 7.115 17.920 1.00 92.94 342 ALA A C 1
ATOM 2660 O O . ALA A 1 342 ? -15.335 7.541 17.139 1.00 92.94 342 ALA A O 1
ATOM 2661 N N . LEU A 1 343 ? -14.671 6.000 18.637 1.00 93.31 343 LEU A N 1
ATOM 2662 C CA . LEU A 1 343 ? -15.922 5.234 18.654 1.00 93.31 343 LEU A CA 1
ATOM 2663 C C . LEU A 1 343 ? -17.053 6.014 19.330 1.00 93.31 343 LEU A C 1
ATOM 2665 O O . LEU A 1 343 ? -18.159 6.055 18.797 1.00 93.31 343 LEU A O 1
ATOM 2669 N N . GLU A 1 344 ? -16.777 6.673 20.457 1.00 92.69 344 GLU A N 1
ATOM 2670 C CA . GLU A 1 344 ? -17.773 7.472 21.182 1.00 92.69 344 GLU A CA 1
ATOM 2671 C C . GLU A 1 344 ? -18.342 8.607 20.317 1.00 92.69 344 GLU A C 1
ATOM 2673 O O . GLU A 1 344 ? -19.534 8.900 20.385 1.00 92.69 344 GLU A O 1
ATOM 2678 N N . GLU A 1 345 ? -17.524 9.214 19.453 1.00 93.12 345 GLU A N 1
ATOM 2679 C CA . GLU A 1 345 ? -17.979 10.224 18.487 1.00 93.12 345 GLU A CA 1
ATOM 2680 C C . GLU A 1 345 ? -18.825 9.662 17.337 1.00 93.12 345 GLU A C 1
ATOM 2682 O O . GLU A 1 345 ? -19.541 10.415 16.680 1.00 93.12 345 GLU A O 1
ATOM 2687 N N . LEU A 1 346 ? -18.743 8.355 17.096 1.00 93.50 346 LEU A N 1
ATOM 2688 C CA . LEU A 1 346 ? -19.591 7.620 16.158 1.00 93.50 346 LEU A CA 1
ATOM 2689 C C . LEU A 1 346 ? -20.855 7.065 16.838 1.00 93.50 346 LEU A C 1
ATOM 2691 O O . LEU A 1 346 ? -21.523 6.200 16.274 1.00 93.50 346 LEU A O 1
ATOM 2695 N N . ASP A 1 347 ? -21.158 7.526 18.057 1.00 93.50 347 ASP A N 1
ATOM 2696 C CA . ASP A 1 347 ? -22.231 7.023 18.920 1.00 93.50 347 ASP A CA 1
ATOM 2697 C C . ASP A 1 347 ? -22.098 5.519 19.262 1.00 93.50 347 ASP A C 1
ATOM 2699 O O . ASP A 1 347 ? -23.072 4.858 19.641 1.00 93.50 347 ASP A O 1
ATOM 2703 N N . ILE A 1 348 ? -20.881 4.970 19.170 1.00 94.00 348 ILE A N 1
ATOM 2704 C CA . ILE A 1 348 ? -20.546 3.593 19.546 1.00 94.00 348 ILE A CA 1
ATOM 2705 C C . ILE A 1 348 ? -19.960 3.592 20.963 1.00 94.00 348 ILE A C 1
ATOM 2707 O O . ILE A 1 348 ? -18.976 4.267 21.257 1.00 94.00 348 ILE A O 1
ATOM 2711 N N . GLU A 1 349 ? -20.533 2.785 21.857 1.00 92.81 349 GLU A N 1
ATOM 2712 C CA . GLU A 1 349 ? -20.001 2.614 23.213 1.00 92.81 349 GLU A CA 1
ATOM 2713 C C . GLU A 1 349 ? -18.803 1.662 23.155 1.00 92.81 349 GLU A C 1
ATOM 2715 O O . GLU A 1 349 ? -18.955 0.461 22.898 1.00 92.81 349 GLU A O 1
ATOM 2720 N N . ALA A 1 350 ? -17.607 2.213 23.365 1.00 89.94 350 ALA A N 1
ATOM 2721 C CA . ALA A 1 350 ? -16.364 1.457 23.391 1.00 89.94 350 ALA A CA 1
ATOM 2722 C C . ALA A 1 350 ? -16.307 0.485 24.583 1.00 89.94 350 ALA A C 1
ATOM 2724 O O . ALA A 1 350 ? -16.950 0.677 25.619 1.00 89.94 350 ALA A O 1
ATOM 2725 N N . ALA A 1 351 ? -15.490 -0.561 24.458 1.00 87.81 351 ALA A N 1
ATOM 2726 C CA . ALA A 1 351 ? -15.198 -1.441 25.581 1.00 87.81 351 ALA A CA 1
ATOM 2727 C C . ALA A 1 351 ? -14.448 -0.688 26.697 1.00 87.81 351 ALA A C 1
ATOM 2729 O O . ALA A 1 351 ? -13.675 0.234 26.452 1.00 87.81 351 ALA A O 1
ATOM 2730 N N . ASN A 1 352 ? -14.615 -1.132 27.948 1.00 82.19 352 ASN A N 1
ATOM 2731 C CA . ASN A 1 352 ? -13.947 -0.513 29.105 1.00 82.19 352 ASN A CA 1
ATOM 2732 C C . ASN A 1 352 ? -12.411 -0.645 29.083 1.00 82.19 352 ASN A C 1
ATOM 2734 O O . ASN A 1 352 ? -11.717 0.059 29.818 1.00 82.19 352 ASN A O 1
ATOM 2738 N N . THR A 1 353 ? -11.883 -1.587 28.302 1.00 78.94 353 THR A N 1
ATOM 2739 C CA . THR A 1 353 ? -10.457 -1.912 28.214 1.00 78.94 353 THR A CA 1
ATOM 2740 C C . THR A 1 353 ? -10.082 -2.165 26.764 1.00 78.94 353 THR A C 1
ATOM 2742 O O . THR A 1 353 ? -10.746 -2.978 26.121 1.00 78.94 353 THR A O 1
ATOM 2745 N N . GLU A 1 354 ? -8.999 -1.538 26.297 1.00 75.44 354 GLU A N 1
ATOM 2746 C CA . GLU A 1 354 ? -8.429 -1.857 24.986 1.00 75.44 354 GLU A CA 1
ATOM 2747 C C . GLU A 1 354 ? -7.889 -3.300 24.989 1.00 75.44 354 GLU A C 1
ATOM 2749 O O . GLU A 1 354 ? -7.247 -3.747 25.946 1.00 75.44 354 GLU A O 1
ATOM 2754 N N . SER A 1 355 ? -8.175 -4.036 23.922 1.00 71.81 355 SER A N 1
ATOM 2755 C CA . SER A 1 355 ? -7.774 -5.420 23.715 1.00 71.81 355 SER A CA 1
ATOM 2756 C C . SER A 1 355 ? -6.290 -5.516 23.384 1.00 71.81 355 SER A C 1
ATOM 2758 O O . SER A 1 355 ? -5.771 -4.799 22.528 1.00 71.81 355 SER A O 1
ATOM 2760 N N . GLU A 1 356 ? -5.599 -6.471 24.005 1.00 69.19 356 GLU A N 1
ATOM 2761 C CA . GLU A 1 356 ? -4.218 -6.756 23.631 1.00 69.19 356 GLU A CA 1
ATOM 2762 C C . GLU A 1 356 ? -4.127 -7.379 22.225 1.00 69.19 356 GLU A C 1
ATOM 2764 O O . GLU A 1 356 ? -4.905 -8.248 21.807 1.00 69.19 356 GLU A O 1
ATOM 2769 N N . ILE A 1 357 ? -3.106 -6.954 21.488 1.00 68.19 357 ILE A N 1
ATOM 2770 C CA . ILE A 1 357 ? -2.793 -7.428 20.137 1.00 68.19 357 ILE A CA 1
ATOM 2771 C C . ILE A 1 357 ? -1.838 -8.620 20.265 1.00 68.19 357 ILE A C 1
ATOM 2773 O O . ILE A 1 357 ? -0.635 -8.504 20.034 1.00 68.19 357 ILE A O 1
ATOM 2777 N N . THR A 1 358 ? -2.365 -9.752 20.742 1.00 55.09 358 THR A N 1
ATOM 2778 C CA . THR A 1 358 ? -1.578 -10.957 21.081 1.00 55.09 358 THR A CA 1
ATOM 2779 C C . THR A 1 358 ? -1.880 -12.176 20.213 1.00 55.09 358 THR A C 1
ATOM 2781 O O . THR A 1 358 ? -1.074 -13.104 20.179 1.00 55.09 358 THR A O 1
ATOM 2784 N N . GLU A 1 359 ? -3.001 -12.198 19.485 1.00 53.09 359 GLU A N 1
ATOM 2785 C CA . GLU A 1 359 ? -3.477 -13.404 18.779 1.00 53.09 359 GLU A CA 1
ATOM 2786 C C . GLU A 1 359 ? -2.532 -13.860 17.661 1.00 53.09 359 GLU A C 1
ATOM 2788 O O . GLU A 1 359 ? -2.428 -15.050 17.368 1.00 53.09 359 GLU A O 1
ATOM 2793 N N . TRP A 1 360 ? -1.758 -12.937 17.097 1.00 55.44 360 TRP A N 1
ATOM 2794 C CA . TRP A 1 360 ? -0.792 -13.241 16.054 1.00 55.44 360 TRP A CA 1
ATOM 2795 C C . TRP A 1 360 ? 0.507 -13.911 16.552 1.00 55.44 360 TRP A C 1
ATOM 2797 O O . TRP A 1 360 ? 1.212 -14.535 15.763 1.00 55.44 360 TRP A O 1
ATOM 2807 N N . LEU A 1 361 ? 0.839 -13.839 17.847 1.00 44.97 361 LEU A N 1
ATOM 2808 C CA . LEU A 1 361 ? 2.023 -14.513 18.413 1.00 44.97 361 LEU A CA 1
ATOM 2809 C C . LEU A 1 361 ? 1.838 -16.034 18.540 1.00 44.97 361 LEU A C 1
ATOM 2811 O O . LEU A 1 361 ? 2.813 -16.762 18.720 1.00 44.97 361 LEU A O 1
ATOM 2815 N N . LEU A 1 362 ? 0.593 -16.512 18.481 1.00 42.25 362 LEU A N 1
ATOM 2816 C CA . LEU A 1 362 ? 0.219 -17.879 18.851 1.00 42.25 362 LEU A CA 1
ATOM 2817 C C . LEU A 1 362 ? -0.165 -18.764 17.661 1.00 42.25 362 LEU A C 1
ATOM 2819 O O . LEU A 1 362 ? -0.522 -19.919 17.876 1.00 42.25 362 LEU A O 1
ATOM 2823 N N . ALA A 1 363 ? -0.096 -18.257 16.427 1.00 43.03 363 ALA A N 1
ATOM 2824 C CA . ALA A 1 363 ? -0.457 -19.008 15.229 1.00 43.03 363 ALA A CA 1
ATOM 2825 C C . ALA A 1 363 ? 0.795 -19.629 14.569 1.00 43.03 363 ALA A C 1
ATOM 2827 O O . ALA A 1 363 ? 1.478 -18.947 13.801 1.00 43.03 363 ALA A O 1
ATOM 2828 N N . PRO A 1 364 ? 1.114 -20.915 14.825 1.00 40.66 364 PRO A N 1
ATOM 2829 C CA . PRO A 1 364 ? 2.260 -21.597 14.213 1.00 40.66 364 PRO A CA 1
ATOM 2830 C C . PRO A 1 364 ? 2.163 -21.724 12.679 1.00 40.66 364 PRO A C 1
ATOM 2832 O O . PRO A 1 364 ? 3.173 -21.970 12.021 1.00 40.66 364 PRO A O 1
ATOM 2835 N N . ASP A 1 365 ? 0.983 -21.497 12.094 1.00 43.69 365 ASP A N 1
ATOM 2836 C CA . ASP A 1 365 ? 0.706 -21.718 10.667 1.00 43.69 365 ASP A CA 1
ATOM 2837 C C . ASP A 1 365 ? 0.908 -20.473 9.775 1.00 43.69 365 ASP A C 1
ATOM 2839 O O . ASP A 1 365 ? 0.674 -20.511 8.566 1.00 43.69 365 ASP A O 1
ATOM 2843 N N . ALA A 1 366 ? 1.392 -19.358 10.331 1.00 42.34 366 ALA A N 1
ATOM 2844 C CA . ALA A 1 366 ? 1.527 -18.081 9.619 1.00 42.34 366 ALA A CA 1
ATOM 2845 C C . ALA A 1 366 ? 2.684 -18.005 8.601 1.00 42.34 366 ALA A C 1
ATOM 2847 O O . ALA A 1 366 ? 2.860 -16.993 7.923 1.00 42.34 366 ALA A O 1
ATOM 2848 N N . THR A 1 367 ? 3.474 -19.071 8.464 1.00 35.75 367 THR A N 1
ATOM 2849 C CA . THR A 1 367 ? 4.667 -19.112 7.598 1.00 35.75 367 THR A CA 1
ATOM 2850 C C . THR A 1 367 ? 4.351 -19.163 6.104 1.00 35.75 367 THR A C 1
ATOM 2852 O O . THR A 1 367 ? 5.247 -19.015 5.276 1.00 35.75 367 THR A O 1
ATOM 2855 N N . LYS A 1 368 ? 3.082 -19.312 5.712 1.00 41.03 368 LYS A N 1
ATOM 2856 C CA . LYS A 1 368 ? 2.673 -19.177 4.312 1.00 41.03 368 LYS A CA 1
ATOM 2857 C C . LYS A 1 368 ? 1.924 -17.870 4.116 1.00 41.03 368 LYS A C 1
ATOM 2859 O O . LYS A 1 368 ? 0.695 -17.828 4.065 1.00 41.03 368 LYS A O 1
ATOM 2864 N N . ARG A 1 369 ? 2.683 -16.788 3.914 1.00 39.38 369 ARG A N 1
ATOM 2865 C CA . ARG A 1 369 ? 2.184 -15.680 3.095 1.00 39.38 369 ARG A CA 1
ATOM 2866 C C . ARG A 1 369 ? 1.739 -16.297 1.773 1.00 39.38 369 ARG A C 1
ATOM 2868 O O . ARG A 1 369 ? 2.572 -16.718 0.971 1.00 39.38 369 ARG A O 1
ATOM 2875 N N . HIS A 1 370 ? 0.430 -16.340 1.534 1.00 38.78 370 HIS A N 1
ATOM 2876 C CA . HIS A 1 370 ? -0.038 -16.359 0.164 1.00 38.78 370 HIS A CA 1
ATOM 2877 C C . HIS A 1 370 ? 0.500 -15.050 -0.423 1.00 38.78 370 HIS A C 1
ATOM 2879 O O . HIS A 1 370 ? -0.025 -13.952 -0.204 1.00 38.78 370 HIS A O 1
ATOM 2885 N N . ARG A 1 371 ? 1.581 -15.157 -1.208 1.00 37.56 371 ARG A N 1
ATOM 2886 C CA . ARG A 1 371 ? 1.687 -14.357 -2.429 1.00 37.56 371 ARG A CA 1
ATOM 2887 C C . ARG A 1 371 ? 0.227 -14.208 -2.923 1.00 37.56 371 ARG A C 1
ATOM 2889 O O . ARG A 1 371 ? -0.495 -15.202 -2.926 1.00 37.56 371 ARG A O 1
ATOM 2896 N N . MET A 1 372 ? -0.295 -13.017 -3.283 1.00 34.72 372 MET A N 1
ATOM 2897 C CA . MET A 1 372 ? -1.013 -13.058 -4.582 1.00 34.72 372 MET A CA 1
ATOM 2898 C C . MET A 1 372 ? -0.131 -13.891 -5.469 1.00 34.72 372 MET A C 1
ATOM 2900 O O . MET A 1 372 ? 0.950 -13.452 -5.876 1.00 34.72 372 MET A O 1
ATOM 2904 N N . ASP A 1 373 ? -0.498 -15.151 -5.537 1.00 37.03 373 ASP A N 1
ATOM 2905 C CA . ASP A 1 373 ? 0.293 -16.135 -6.170 1.00 37.03 373 ASP A CA 1
ATOM 2906 C C . ASP A 1 373 ? 0.111 -15.670 -7.596 1.00 37.03 373 ASP A C 1
ATOM 2908 O O . ASP A 1 373 ? -0.916 -15.878 -8.220 1.00 37.03 373 ASP A O 1
ATOM 2912 N N . LEU A 1 374 ? 1.133 -15.008 -8.123 1.00 35.50 374 LEU A N 1
ATOM 2913 C CA . LEU A 1 374 ? 1.372 -15.055 -9.544 1.00 35.50 374 LEU A CA 1
ATOM 2914 C C . LEU A 1 374 ? 1.530 -16.531 -9.969 1.00 35.50 374 LEU A C 1
ATOM 2916 O O . LEU A 1 374 ? 1.620 -16.775 -11.157 1.00 35.50 374 LEU A O 1
ATOM 2920 N N . LYS A 1 375 ? 1.500 -17.530 -9.057 1.00 31.83 375 LYS A N 1
ATOM 2921 C CA . LYS A 1 375 ? 1.110 -18.913 -9.378 1.00 31.83 375 LYS A CA 1
ATOM 2922 C C . LYS A 1 375 ? -0.320 -19.085 -9.900 1.00 31.83 375 LYS A C 1
ATOM 2924 O O . LYS A 1 375 ? -0.515 -20.021 -10.654 1.00 31.83 375 LYS A O 1
ATOM 2929 N N . GLN A 1 376 ? -1.285 -18.198 -9.631 1.00 34.00 376 GLN A N 1
ATOM 2930 C CA . GLN A 1 376 ? -2.520 -18.180 -10.434 1.00 34.00 376 GLN A CA 1
ATOM 2931 C C . GLN A 1 376 ? -2.208 -17.963 -11.926 1.00 34.00 376 GLN A C 1
ATOM 2933 O O . GLN A 1 376 ? -2.971 -18.419 -12.766 1.00 34.00 376 GLN A O 1
ATOM 2938 N N . TYR A 1 377 ? -1.060 -17.353 -12.256 1.00 36.94 377 TYR A N 1
ATOM 2939 C CA . TYR A 1 377 ? -0.551 -17.234 -13.628 1.00 36.94 377 TYR A CA 1
ATOM 2940 C C . TYR A 1 377 ? 0.571 -18.225 -13.982 1.00 36.94 377 TYR A C 1
ATOM 2942 O O . TYR A 1 377 ? 0.768 -18.541 -15.152 1.00 36.94 377 TYR A O 1
ATOM 2950 N N . ARG A 1 378 ? 1.306 -18.765 -13.006 1.00 40.38 378 ARG A N 1
ATOM 2951 C CA . ARG A 1 378 ? 2.273 -19.849 -13.215 1.00 40.38 378 ARG A CA 1
ATOM 2952 C C . ARG A 1 378 ? 1.624 -21.171 -12.839 1.00 40.38 378 ARG A C 1
ATOM 2954 O O . ARG A 1 378 ? 1.787 -21.623 -11.705 1.00 40.38 378 ARG A O 1
ATOM 2961 N N . ARG A 1 379 ? 0.955 -21.790 -13.822 1.00 40.81 379 ARG A N 1
ATOM 2962 C CA . ARG A 1 379 ? 0.674 -23.235 -13.811 1.00 40.81 379 ARG A CA 1
ATOM 2963 C C . ARG A 1 379 ? 1.915 -23.963 -13.291 1.00 40.81 379 ARG A C 1
ATOM 2965 O O . ARG A 1 379 ? 3.037 -23.658 -13.707 1.00 40.81 379 ARG A O 1
ATOM 2972 N N . THR A 1 380 ? 1.729 -24.905 -12.375 1.00 49.78 380 THR A N 1
ATOM 2973 C CA . THR A 1 380 ? 2.804 -25.833 -12.009 1.00 49.78 380 THR A CA 1
ATOM 2974 C C . THR A 1 380 ? 3.282 -26.580 -13.261 1.00 49.78 380 THR A C 1
ATOM 2976 O O . THR A 1 380 ? 2.507 -26.766 -14.198 1.00 49.78 380 THR A O 1
ATOM 2979 N N . GLU A 1 381 ? 4.542 -27.031 -13.305 1.00 49.88 381 GLU A N 1
ATOM 2980 C CA . GLU A 1 381 ? 5.038 -27.844 -14.436 1.00 49.88 381 GLU A CA 1
ATOM 2981 C C . GLU A 1 381 ? 4.117 -29.042 -14.728 1.00 49.88 381 GLU A C 1
ATOM 2983 O O . GLU A 1 381 ? 3.918 -29.395 -15.883 1.00 49.88 381 GLU A O 1
ATOM 2988 N N . GLN A 1 382 ? 3.492 -29.623 -13.697 1.00 51.53 382 GLN A N 1
ATOM 2989 C CA . GLN A 1 382 ? 2.499 -30.687 -13.856 1.00 51.53 382 GLN A CA 1
ATOM 2990 C C . GLN A 1 382 ? 1.180 -30.206 -14.475 1.00 51.53 382 GLN A C 1
ATOM 2992 O O . G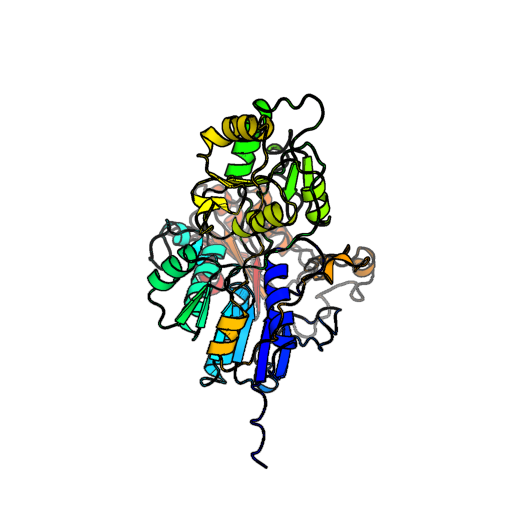LN A 1 382 ? 0.662 -30.890 -15.346 1.00 51.53 382 GLN A O 1
ATOM 2997 N N . GLU A 1 383 ? 0.639 -29.048 -14.093 1.00 51.03 383 GLU A N 1
ATOM 2998 C CA . GLU A 1 383 ? -0.576 -28.488 -14.718 1.00 51.03 383 GLU A CA 1
ATOM 2999 C C . GLU A 1 383 ? -0.332 -28.012 -16.156 1.00 51.03 383 GLU A C 1
ATOM 3001 O O . GLU A 1 383 ? -1.239 -28.057 -16.979 1.00 51.03 383 GLU A O 1
ATOM 3006 N N . ALA A 1 384 ? 0.891 -27.580 -16.480 1.00 49.78 384 ALA A N 1
ATOM 3007 C CA . ALA A 1 384 ? 1.293 -27.263 -17.850 1.00 49.78 384 ALA A CA 1
ATOM 3008 C C . ALA A 1 384 ? 1.383 -28.515 -18.745 1.00 49.78 384 ALA A C 1
ATOM 3010 O O . ALA A 1 384 ? 1.177 -28.417 -19.948 1.00 49.78 384 ALA A O 1
ATOM 3011 N N . LEU A 1 385 ? 1.659 -29.687 -18.162 1.00 54.34 385 LEU A N 1
ATOM 3012 C CA . LEU A 1 385 ? 1.722 -30.972 -18.871 1.00 54.34 385 LEU A CA 1
ATOM 3013 C C . LEU A 1 385 ? 0.348 -31.634 -19.074 1.00 54.34 385 LEU A C 1
ATOM 3015 O O . LEU A 1 385 ? 0.249 -32.580 -19.853 1.00 54.34 385 LEU A O 1
ATOM 3019 N N . VAL A 1 386 ? -0.693 -31.173 -18.373 1.00 54.41 386 VAL A N 1
ATOM 3020 C CA . VAL A 1 386 ? -2.063 -31.721 -18.430 1.00 54.41 386 VAL A CA 1
ATOM 3021 C C . VAL A 1 386 ? -3.012 -30.705 -19.076 1.00 54.41 386 VAL A C 1
ATOM 3023 O O . VAL A 1 386 ? -4.150 -30.541 -18.640 1.00 54.41 386 VAL A O 1
ATOM 3026 N N . ASP A 1 387 ? -2.556 -29.998 -20.112 1.00 51.56 387 ASP A N 1
ATOM 3027 C CA . ASP A 1 387 ? -3.482 -29.245 -20.957 1.00 51.56 387 ASP A CA 1
ATOM 3028 C C . ASP A 1 387 ? -4.331 -30.242 -21.771 1.00 51.56 387 ASP A C 1
ATOM 3030 O O . ASP A 1 387 ? -3.762 -31.072 -22.490 1.00 51.56 387 ASP A O 1
ATOM 3034 N N . PRO A 1 388 ? -5.670 -30.256 -21.626 1.00 52.00 388 PRO A N 1
ATOM 3035 C CA . PRO A 1 388 ? -6.526 -31.142 -22.406 1.00 52.00 388 PRO A CA 1
ATOM 3036 C C . PRO A 1 388 ? -6.546 -30.794 -23.900 1.00 52.00 388 PRO A C 1
ATOM 3038 O O . PRO A 1 388 ? -7.010 -31.630 -24.678 1.00 52.00 388 PRO A O 1
ATOM 3041 N N . ASP A 1 389 ? -6.063 -29.610 -24.297 1.00 56.97 389 ASP A N 1
ATOM 3042 C CA . ASP A 1 389 ? -5.954 -29.215 -25.698 1.00 56.97 389 ASP A CA 1
ATOM 3043 C C . ASP A 1 389 ? -4.500 -29.350 -26.195 1.00 56.97 389 ASP A C 1
ATOM 3045 O O . ASP A 1 389 ? -3.647 -28.527 -25.861 1.00 56.97 389 ASP A O 1
ATOM 3049 N N . PRO A 1 390 ? -4.168 -30.399 -26.972 1.00 57.16 390 PRO A N 1
ATOM 3050 C CA . PRO A 1 390 ? -2.843 -30.545 -27.566 1.00 57.16 390 PRO A CA 1
ATOM 3051 C C . PRO A 1 390 ? -2.581 -29.545 -28.707 1.00 57.16 390 PRO A C 1
ATOM 3053 O O . PRO A 1 390 ? -1.456 -29.519 -29.208 1.00 57.16 390 PRO A O 1
ATOM 3056 N N . ASP A 1 391 ? -3.587 -28.771 -29.137 1.00 59.16 391 ASP A N 1
ATOM 3057 C CA . ASP A 1 391 ? -3.490 -27.806 -30.238 1.00 59.16 391 ASP A CA 1
ATOM 3058 C C . ASP A 1 391 ? -4.373 -26.550 -29.997 1.00 59.16 391 ASP A C 1
ATOM 3060 O O . ASP A 1 391 ? -5.326 -26.289 -30.750 1.00 59.16 391 ASP A O 1
ATOM 3064 N N . PRO A 1 392 ? -4.092 -25.771 -28.929 1.00 62.09 392 PRO A N 1
ATOM 3065 C CA . PRO A 1 392 ? -4.934 -24.662 -28.486 1.00 62.09 392 PRO A CA 1
ATOM 3066 C C . PRO A 1 392 ? -5.133 -23.614 -29.587 1.00 62.09 392 PRO A C 1
ATOM 3068 O O . PRO A 1 392 ? -4.179 -23.092 -30.164 1.00 62.09 392 PRO A O 1
ATOM 3071 N N . GLY A 1 393 ? -6.399 -23.300 -29.880 1.00 57.78 393 GLY A N 1
ATOM 3072 C CA . GLY A 1 393 ? -6.785 -22.261 -30.846 1.00 57.78 393 GLY A CA 1
ATOM 3073 C C . GLY A 1 393 ? -7.049 -22.741 -32.283 1.00 57.78 393 GLY A C 1
ATOM 3074 O O . GLY A 1 393 ? -7.476 -21.938 -33.123 1.00 57.78 393 GLY A O 1
ATOM 3075 N N . THR A 1 394 ? -6.874 -24.035 -32.583 1.00 64.25 394 THR A N 1
ATOM 3076 C CA . THR A 1 394 ? -7.099 -24.605 -33.933 1.00 64.25 394 THR A CA 1
ATOM 3077 C C . THR A 1 394 ? -8.502 -25.176 -34.160 1.00 64.25 394 THR A C 1
ATOM 3079 O O . THR A 1 394 ? -8.936 -25.308 -35.306 1.00 64.25 394 THR A O 1
ATOM 3082 N N . THR A 1 395 ? -9.247 -25.465 -33.088 1.00 69.25 395 THR A N 1
ATOM 3083 C CA . THR A 1 395 ? -10.576 -26.112 -33.139 1.00 69.25 395 THR A CA 1
ATOM 3084 C C . THR A 1 395 ? -11.740 -25.194 -32.747 1.00 69.25 395 THR A C 1
ATOM 3086 O O . THR A 1 395 ? -12.876 -25.650 -32.615 1.00 69.25 395 THR A O 1
ATOM 3089 N N . LEU A 1 396 ? -11.490 -23.890 -32.587 1.00 76.19 396 LEU A N 1
ATOM 3090 C CA . LEU A 1 396 ? -12.514 -22.927 -32.177 1.00 76.19 396 LEU A CA 1
ATOM 3091 C C . LEU A 1 396 ? -13.566 -22.717 -33.283 1.00 76.19 396 LEU A C 1
ATOM 3093 O O . LEU A 1 396 ? -13.238 -22.273 -34.384 1.00 76.19 396 LEU A O 1
ATOM 3097 N N . GLU A 1 397 ? -14.842 -22.981 -32.973 1.00 83.69 397 GLU A N 1
ATOM 3098 C CA . GLU A 1 397 ? -15.975 -22.713 -33.882 1.00 83.69 397 GLU A CA 1
ATOM 3099 C C . GLU A 1 397 ? -16.116 -21.218 -34.215 1.00 83.69 397 GLU A C 1
ATOM 3101 O O . GLU A 1 397 ? -16.556 -20.854 -35.307 1.00 83.69 397 GLU A O 1
ATOM 3106 N N . TYR A 1 398 ? -15.718 -20.350 -33.282 1.00 87.81 398 TYR A N 1
ATOM 3107 C CA . TYR A 1 398 ? -15.695 -18.901 -33.436 1.00 87.81 398 TYR A CA 1
ATOM 3108 C C . TYR A 1 398 ? -14.263 -18.383 -33.313 1.00 87.81 398 TYR A C 1
ATOM 3110 O O . TYR A 1 398 ? -13.596 -18.647 -32.315 1.00 87.81 398 TYR A O 1
ATOM 3118 N N . ARG A 1 399 ? -13.793 -17.642 -34.322 1.00 89.94 399 ARG A N 1
ATOM 3119 C CA . ARG A 1 399 ? -12.421 -17.119 -34.389 1.00 89.94 399 ARG A CA 1
ATOM 3120 C C . ARG A 1 399 ? -12.435 -15.589 -34.500 1.00 89.94 399 ARG A C 1
ATOM 3122 O O . ARG A 1 399 ? -12.285 -15.079 -35.612 1.00 89.94 399 ARG A O 1
ATOM 3129 N N . PRO A 1 400 ? -12.636 -14.846 -33.398 1.00 94.75 400 PRO A N 1
ATOM 3130 C CA . PRO A 1 400 ? -12.638 -13.386 -33.431 1.00 94.75 400 PRO A CA 1
ATOM 3131 C C . PRO A 1 400 ? -11.237 -12.823 -33.696 1.00 94.75 400 PRO A C 1
ATOM 3133 O O . PRO A 1 400 ? -10.234 -13.415 -33.299 1.00 94.75 400 PRO A O 1
ATOM 3136 N N . LEU A 1 401 ? -11.151 -11.665 -34.348 1.00 97.12 401 LEU A N 1
ATOM 3137 C CA . LEU A 1 401 ? -9.871 -10.978 -34.512 1.00 97.12 401 LEU A CA 1
ATOM 3138 C C . LEU A 1 401 ? -9.436 -10.379 -33.166 1.00 97.12 401 LEU A C 1
ATOM 3140 O O . LEU A 1 401 ? -10.199 -9.632 -32.549 1.00 97.12 401 LEU A O 1
ATOM 3144 N N . VAL A 1 402 ? -8.213 -10.696 -32.734 1.00 97.56 402 VAL A N 1
ATOM 3145 C CA . VAL A 1 402 ? -7.579 -10.093 -31.551 1.00 97.56 402 VAL A CA 1
ATOM 3146 C C . VAL A 1 402 ? -6.549 -9.061 -32.007 1.00 97.56 402 VAL A C 1
ATOM 3148 O O . VAL A 1 402 ? -5.560 -9.422 -32.643 1.00 97.56 402 VAL A O 1
ATOM 3151 N N . SER A 1 403 ? -6.759 -7.786 -31.682 1.00 98.56 403 SER A N 1
ATOM 3152 C CA . SER A 1 403 ? -5.773 -6.729 -31.930 1.00 98.56 403 SER A CA 1
ATOM 3153 C C . SER A 1 403 ? -4.889 -6.525 -30.706 1.00 98.56 403 SER A C 1
ATOM 3155 O O . SER A 1 403 ? -5.371 -6.273 -29.603 1.00 98.56 403 SER A O 1
ATOM 3157 N N . ILE A 1 404 ? -3.582 -6.622 -30.908 1.00 98.50 404 ILE A N 1
ATOM 3158 C CA . ILE A 1 404 ? -2.563 -6.538 -29.866 1.00 98.50 404 ILE A CA 1
ATOM 3159 C C . ILE A 1 404 ? -1.935 -5.151 -29.939 1.00 98.50 404 ILE A C 1
ATOM 3161 O O . ILE A 1 404 ? -1.381 -4.764 -30.965 1.00 98.50 404 ILE A O 1
ATOM 3165 N N . ILE A 1 405 ? -2.049 -4.391 -28.861 1.00 98.38 405 ILE A N 1
ATOM 3166 C CA . ILE A 1 405 ? -1.608 -3.003 -28.751 1.00 98.38 405 ILE A CA 1
ATOM 3167 C C . ILE A 1 405 ? -0.216 -2.998 -28.136 1.00 98.38 405 ILE A C 1
ATOM 3169 O O . ILE A 1 405 ? -0.053 -3.416 -26.989 1.00 98.38 405 ILE A O 1
ATOM 3173 N N . THR A 1 406 ? 0.769 -2.505 -28.888 1.00 98.06 406 THR A N 1
ATOM 3174 C CA . THR A 1 406 ? 2.168 -2.485 -28.445 1.00 98.06 406 THR A CA 1
ATOM 3175 C C . THR A 1 406 ? 2.809 -1.126 -28.738 1.00 98.06 406 THR A C 1
ATOM 3177 O O . THR A 1 406 ? 3.283 -0.882 -29.855 1.00 98.06 406 THR A O 1
ATOM 3180 N N . PRO A 1 407 ? 2.820 -0.204 -27.759 1.00 97.25 407 PRO A N 1
ATOM 3181 C CA . PRO A 1 407 ? 3.607 1.020 -27.853 1.00 97.25 407 PRO A CA 1
ATOM 3182 C C . PRO A 1 407 ? 5.105 0.690 -27.761 1.00 97.25 407 PRO A C 1
ATOM 3184 O O . PRO A 1 407 ? 5.499 -0.206 -27.024 1.00 97.25 407 PRO A O 1
ATOM 3187 N N . VAL A 1 408 ? 5.950 1.416 -28.492 1.00 96.19 408 VAL A N 1
ATOM 3188 C CA . VAL A 1 408 ? 7.405 1.207 -28.585 1.00 96.19 408 VAL A CA 1
ATOM 3189 C C . VAL A 1 408 ? 8.120 2.533 -28.332 1.00 96.19 408 VAL A C 1
ATOM 3191 O O . VAL A 1 408 ? 7.789 3.541 -28.955 1.00 96.19 408 VAL A O 1
ATOM 3194 N N . TYR A 1 409 ? 9.115 2.551 -27.440 1.00 93.50 409 TYR A N 1
ATOM 3195 C CA . TYR A 1 409 ? 9.955 3.731 -27.215 1.00 93.50 409 TYR A CA 1
ATOM 3196 C C . TYR A 1 409 ? 11.345 3.348 -26.696 1.00 93.50 409 TYR A C 1
ATOM 3198 O O . TYR A 1 409 ? 11.489 2.863 -25.579 1.00 93.50 409 TYR A O 1
ATOM 3206 N N . ASN A 1 410 ? 12.388 3.603 -27.493 1.00 89.81 410 ASN A N 1
ATOM 3207 C CA . ASN A 1 410 ? 13.792 3.309 -27.159 1.00 89.81 410 ASN A CA 1
ATOM 3208 C C . ASN A 1 410 ? 14.046 1.860 -26.689 1.00 89.81 410 ASN A C 1
ATOM 3210 O O . ASN A 1 410 ? 14.966 1.606 -25.908 1.00 89.81 410 ASN A O 1
ATOM 3214 N N . THR A 1 411 ? 13.247 0.909 -27.167 1.00 87.06 411 THR A N 1
ATOM 3215 C CA . THR A 1 411 ? 13.367 -0.501 -26.799 1.00 87.06 411 THR A CA 1
ATOM 3216 C C . THR A 1 411 ? 14.646 -1.109 -27.392 1.00 87.06 411 THR A C 1
ATOM 3218 O O . THR A 1 411 ? 14.913 -0.901 -28.582 1.00 87.06 411 THR A O 1
ATOM 3221 N N . PRO A 1 412 ? 15.436 -1.881 -26.618 1.00 90.25 412 PRO A N 1
ATOM 3222 C CA . PRO A 1 412 ? 16.545 -2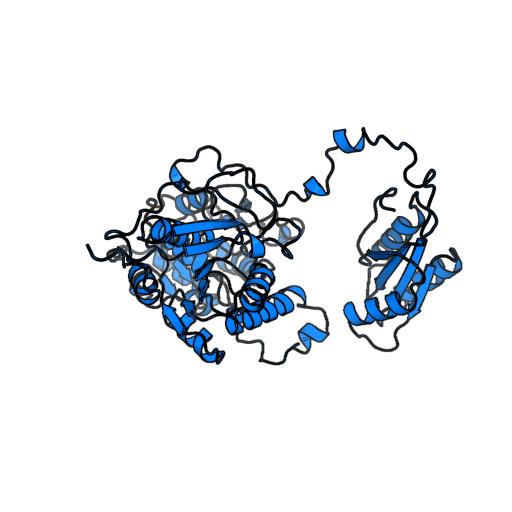.664 -27.161 1.00 90.25 412 PRO A CA 1
ATOM 3223 C C . PRO A 1 412 ? 16.079 -3.590 -28.294 1.00 90.25 412 PRO A C 1
ATOM 3225 O O . PRO A 1 412 ? 15.015 -4.202 -28.209 1.00 90.25 412 PRO A O 1
ATOM 3228 N N . LEU A 1 413 ? 16.860 -3.681 -29.375 1.00 88.69 413 LEU A N 1
ATOM 3229 C CA . LEU A 1 413 ? 16.426 -4.348 -30.610 1.00 88.69 413 LEU A CA 1
ATOM 3230 C C . LEU A 1 413 ? 16.171 -5.845 -30.439 1.00 88.69 413 LEU A C 1
ATOM 3232 O O . LEU A 1 413 ? 15.226 -6.368 -31.019 1.00 88.69 413 LEU A O 1
ATOM 3236 N N . ASP A 1 414 ? 17.007 -6.524 -29.659 1.00 81.94 414 ASP A N 1
ATOM 3237 C CA . ASP A 1 414 ? 16.881 -7.949 -29.359 1.00 81.94 414 ASP A CA 1
ATOM 3238 C C . ASP A 1 414 ? 15.615 -8.248 -28.551 1.00 81.94 414 ASP A C 1
ATOM 3240 O O . ASP A 1 414 ? 14.912 -9.218 -28.833 1.00 81.94 414 ASP A O 1
ATOM 3244 N N . VAL A 1 415 ? 15.289 -7.371 -27.601 1.00 86.31 415 VAL A N 1
ATOM 3245 C CA . VAL A 1 415 ? 14.073 -7.444 -26.786 1.00 86.31 415 VAL A CA 1
ATOM 3246 C C . VAL A 1 415 ? 12.826 -7.203 -27.641 1.00 86.31 415 VAL A C 1
ATOM 3248 O O . VAL A 1 415 ? 11.913 -8.027 -27.639 1.00 86.31 415 VAL A O 1
ATOM 3251 N N . LEU A 1 416 ? 12.818 -6.133 -28.443 1.00 95.50 416 LEU A N 1
ATOM 3252 C CA . LEU A 1 416 ? 11.695 -5.798 -29.323 1.00 95.50 416 LEU A CA 1
ATOM 3253 C C . LEU A 1 416 ? 11.454 -6.881 -30.386 1.00 95.50 416 LEU A C 1
ATOM 3255 O O . LEU A 1 416 ? 10.314 -7.258 -30.657 1.00 95.50 416 LEU A O 1
ATOM 3259 N N . GLU A 1 417 ? 12.523 -7.406 -30.992 1.00 94.38 417 GLU A N 1
ATOM 3260 C CA . GLU A 1 417 ? 12.422 -8.495 -31.965 1.00 94.38 417 GLU A CA 1
ATOM 3261 C C . GLU A 1 417 ? 11.881 -9.773 -31.310 1.00 94.38 417 GLU A C 1
ATOM 3263 O O . GLU A 1 417 ? 11.056 -10.462 -31.915 1.00 94.38 417 GLU A O 1
ATOM 3268 N N . ALA A 1 418 ? 12.286 -10.083 -30.074 1.00 81.69 418 ALA A N 1
ATOM 3269 C CA . ALA A 1 418 ? 11.758 -11.222 -29.331 1.00 81.69 418 ALA A CA 1
ATOM 3270 C C . ALA A 1 418 ? 10.264 -11.055 -29.000 1.00 81.69 418 ALA A C 1
ATOM 3272 O O . ALA A 1 418 ? 9.492 -11.985 -29.246 1.00 81.69 418 ALA A O 1
ATOM 3273 N N . ALA A 1 419 ? 9.840 -9.872 -28.543 1.00 94.19 419 ALA A N 1
ATOM 3274 C CA . ALA A 1 419 ? 8.439 -9.556 -28.259 1.00 94.19 419 ALA A CA 1
ATOM 3275 C C . ALA A 1 419 ? 7.556 -9.726 -29.505 1.00 94.19 419 ALA A C 1
ATOM 3277 O O . ALA A 1 419 ? 6.597 -10.503 -29.493 1.00 94.19 419 ALA A O 1
ATOM 3278 N N . ILE A 1 420 ? 7.933 -9.107 -30.630 1.00 97.12 420 ILE A N 1
ATOM 3279 C CA . ILE A 1 420 ? 7.176 -9.216 -31.887 1.00 97.12 420 ILE A CA 1
ATOM 3280 C C . ILE A 1 420 ? 7.154 -10.667 -32.392 1.00 97.12 420 ILE A C 1
ATOM 3282 O O . ILE A 1 420 ? 6.119 -11.157 -32.845 1.00 97.12 420 ILE A O 1
ATOM 3286 N N . ASN A 1 421 ? 8.271 -11.395 -32.301 1.00 94.25 421 ASN A N 1
ATOM 3287 C CA . ASN A 1 421 ? 8.302 -12.800 -32.710 1.00 94.25 421 ASN A CA 1
ATOM 3288 C C . ASN A 1 421 ? 7.459 -13.706 -31.801 1.00 94.25 421 ASN A C 1
ATOM 3290 O O . ASN A 1 421 ? 6.900 -14.687 -32.295 1.00 94.25 421 ASN A O 1
ATOM 3294 N N . SER A 1 422 ? 7.311 -13.376 -30.515 1.00 93.81 422 SER A N 1
ATOM 3295 C CA . SER A 1 422 ? 6.425 -14.113 -29.607 1.00 93.81 422 SER A CA 1
ATOM 3296 C C . SER A 1 422 ? 4.959 -14.028 -30.048 1.00 93.81 422 SER A C 1
ATOM 3298 O O . SER A 1 422 ? 4.254 -15.031 -30.022 1.00 93.81 422 SER A O 1
ATOM 3300 N N . VAL A 1 423 ? 4.526 -12.882 -30.587 1.00 96.75 423 VAL A N 1
ATOM 3301 C CA . VAL A 1 423 ? 3.200 -12.720 -31.212 1.00 96.75 423 VAL A CA 1
ATOM 3302 C C . VAL A 1 423 ? 3.104 -13.499 -32.526 1.00 96.75 423 VAL A C 1
ATOM 3304 O O . VAL A 1 423 ? 2.128 -14.197 -32.786 1.00 96.75 423 VAL A O 1
ATOM 3307 N N . ARG A 1 424 ? 4.145 -13.435 -33.365 1.00 94.88 424 ARG A N 1
ATOM 3308 C CA . ARG A 1 424 ? 4.152 -14.118 -34.673 1.00 94.88 424 ARG A CA 1
ATOM 3309 C C . ARG A 1 424 ? 4.055 -15.640 -34.582 1.00 94.88 424 ARG A C 1
ATOM 3311 O O . ARG A 1 424 ? 3.689 -16.278 -35.566 1.00 94.88 424 ARG A O 1
ATOM 3318 N N . THR A 1 425 ? 4.426 -16.197 -33.433 1.00 90.44 425 THR A N 1
ATOM 3319 C CA . THR A 1 425 ? 4.497 -17.640 -33.170 1.00 90.44 425 THR A CA 1
ATOM 3320 C C . THR A 1 425 ? 3.341 -18.158 -32.313 1.00 90.44 425 THR A C 1
ATOM 3322 O O . THR A 1 425 ? 3.409 -19.291 -31.842 1.00 90.44 425 THR A O 1
ATOM 3325 N N . GLN A 1 426 ? 2.285 -17.356 -32.131 1.00 88.44 426 GLN A N 1
ATOM 3326 C CA . GLN A 1 426 ? 1.063 -17.793 -31.454 1.00 88.44 426 GLN A CA 1
ATOM 3327 C C . GLN A 1 426 ? 0.358 -18.919 -32.224 1.00 88.44 426 GLN A C 1
ATOM 3329 O O . GLN A 1 426 ? 0.326 -18.898 -33.458 1.00 88.44 426 GLN A O 1
ATOM 3334 N N . THR A 1 427 ? -0.208 -19.889 -31.501 1.00 84.69 427 THR A N 1
ATOM 3335 C CA . THR A 1 427 ? -0.968 -21.011 -32.075 1.00 84.69 427 THR A CA 1
ATOM 3336 C C . THR A 1 427 ? -2.286 -20.541 -32.684 1.00 84.69 427 THR A C 1
ATOM 3338 O O . THR A 1 427 ? -2.687 -21.027 -33.744 1.00 84.69 427 THR A O 1
ATOM 3341 N N . TYR A 1 428 ? -2.937 -19.538 -32.092 1.00 88.44 428 TYR A N 1
ATOM 3342 C CA . TYR A 1 428 ? -4.041 -18.843 -32.737 1.00 88.44 428 TYR A CA 1
ATOM 3343 C C . TYR A 1 428 ? -3.545 -17.871 -33.813 1.00 88.44 428 TYR A C 1
ATOM 3345 O O . TYR A 1 428 ? -2.682 -17.032 -33.576 1.00 88.44 428 TYR A O 1
ATOM 3353 N N . GLU A 1 429 ? -4.107 -17.957 -35.022 1.00 89.31 429 GLU A N 1
ATOM 3354 C CA . GLU A 1 429 ? -3.594 -17.222 -36.189 1.00 89.31 429 GLU A CA 1
ATOM 3355 C C . GLU A 1 429 ? -4.333 -15.910 -36.494 1.00 89.31 429 GLU A C 1
ATOM 3357 O O . GLU A 1 429 ? -3.783 -15.063 -37.206 1.00 89.31 429 GLU A O 1
ATOM 3362 N N . ASN A 1 430 ? -5.572 -15.749 -36.003 1.00 94.62 430 ASN A N 1
ATOM 3363 C CA . ASN A 1 430 ? -6.441 -14.616 -36.344 1.00 94.62 430 ASN A CA 1
ATOM 3364 C C . ASN A 1 430 ? -6.210 -13.423 -35.406 1.00 94.62 430 ASN A C 1
ATOM 3366 O O . ASN A 1 430 ? -7.075 -13.034 -34.620 1.00 94.62 430 ASN A O 1
ATOM 3370 N N . TRP A 1 431 ? -5.014 -12.858 -35.486 1.00 96.75 431 TRP A N 1
ATOM 3371 C CA . TRP A 1 431 ? -4.608 -11.678 -34.733 1.00 96.75 431 TRP A CA 1
ATOM 3372 C C . TRP A 1 431 ? -4.082 -10.583 -35.654 1.00 96.75 431 TRP A C 1
ATOM 3374 O O . TRP A 1 431 ? -3.709 -10.817 -36.806 1.00 96.75 431 TRP A O 1
ATOM 3384 N N . GLN A 1 432 ? -4.021 -9.381 -35.098 1.00 98.38 432 GLN A N 1
ATOM 3385 C CA . GLN A 1 432 ? -3.371 -8.211 -35.664 1.00 98.38 432 GLN A CA 1
ATOM 3386 C C . GLN A 1 432 ? -2.457 -7.617 -34.593 1.00 98.38 432 GLN A C 1
ATOM 3388 O O . GLN A 1 432 ? -2.841 -7.542 -33.430 1.00 98.38 432 GLN A O 1
ATOM 3393 N N . LEU A 1 433 ? -1.258 -7.181 -34.966 1.00 98.62 433 LEU A N 1
ATOM 3394 C CA . LEU A 1 433 ? -0.339 -6.493 -34.063 1.00 98.62 433 LEU A CA 1
ATOM 3395 C C . LEU A 1 433 ? -0.244 -5.020 -34.462 1.00 98.62 433 LEU A C 1
ATOM 3397 O O . LEU A 1 433 ? 0.174 -4.707 -35.572 1.00 98.62 433 LEU A O 1
ATOM 3401 N N . CYS A 1 434 ? -0.620 -4.124 -33.559 1.00 98.62 434 CYS A N 1
ATOM 3402 C CA . CYS A 1 434 ? -0.631 -2.678 -33.745 1.00 98.62 434 CYS A CA 1
ATOM 3403 C C . CYS A 1 434 ? 0.572 -2.066 -33.012 1.00 98.62 434 CYS A C 1
ATOM 3405 O O . CYS A 1 434 ? 0.496 -1.742 -31.825 1.00 98.62 434 CYS A O 1
ATOM 3407 N N . LEU A 1 435 ? 1.688 -1.918 -33.729 1.00 98.44 435 LEU A N 1
ATOM 3408 C CA . LEU A 1 435 ? 2.921 -1.309 -33.230 1.00 98.44 435 LEU A CA 1
ATOM 3409 C C . LEU A 1 435 ? 2.884 0.208 -33.414 1.00 98.44 435 LEU A C 1
ATOM 3411 O O . LEU A 1 435 ? 2.655 0.697 -34.523 1.00 98.44 435 LEU A O 1
ATOM 3415 N N . VAL A 1 436 ? 3.183 0.958 -32.355 1.00 98.31 436 VAL A N 1
ATOM 3416 C CA . VAL A 1 436 ? 3.307 2.420 -32.432 1.00 98.31 436 VAL A CA 1
ATOM 3417 C C . VAL A 1 436 ? 4.617 2.889 -31.826 1.00 98.31 436 VAL A C 1
ATOM 3419 O O . VAL A 1 436 ? 4.811 2.752 -30.624 1.00 98.31 436 VAL A O 1
ATOM 3422 N N . ASP A 1 437 ? 5.495 3.485 -32.636 1.00 98.06 437 ASP A N 1
ATOM 3423 C CA . ASP A 1 437 ? 6.697 4.159 -32.131 1.00 98.06 437 ASP A CA 1
ATOM 3424 C C . ASP A 1 437 ? 6.340 5.544 -31.577 1.00 98.06 437 ASP A C 1
ATOM 3426 O O . ASP A 1 437 ? 5.854 6.407 -32.312 1.00 98.06 437 ASP A O 1
ATOM 3430 N N . ASP A 1 438 ? 6.616 5.777 -30.295 1.00 96.00 438 ASP A N 1
ATOM 3431 C CA . ASP A 1 438 ? 6.373 7.050 -29.605 1.00 96.00 438 ASP A CA 1
ATOM 3432 C C . ASP A 1 438 ? 7.587 7.989 -29.690 1.00 96.00 438 ASP A C 1
ATOM 3434 O O . ASP A 1 438 ? 8.111 8.488 -28.692 1.00 96.00 438 ASP A O 1
ATOM 3438 N N . CYS A 1 439 ? 8.071 8.203 -30.914 1.00 94.19 439 CYS A N 1
ATOM 3439 C CA . CYS A 1 439 ? 9.258 9.002 -31.222 1.00 94.19 439 CYS A CA 1
ATOM 3440 C C . CYS A 1 439 ? 10.546 8.488 -30.560 1.00 94.19 439 CYS A C 1
ATOM 3442 O O . CYS A 1 439 ? 11.242 9.248 -29.878 1.00 94.19 439 CYS A O 1
ATOM 3444 N N . SER A 1 440 ? 10.917 7.224 -30.797 1.00 92.88 440 SER A N 1
ATOM 3445 C CA . SER A 1 440 ? 12.227 6.711 -30.370 1.00 92.88 440 SER A CA 1
ATOM 3446 C C . SER A 1 440 ? 13.369 7.622 -30.838 1.00 92.88 440 SER A C 1
ATOM 3448 O O . SER A 1 440 ? 13.370 8.161 -31.948 1.00 92.88 440 SER A O 1
ATOM 3450 N N . THR A 1 441 ? 14.372 7.789 -29.984 1.00 90.69 441 THR A N 1
ATOM 3451 C CA . THR A 1 441 ? 15.544 8.634 -30.258 1.00 90.69 441 THR A CA 1
ATOM 3452 C C . THR A 1 441 ? 16.456 8.032 -31.327 1.00 90.69 441 THR A C 1
ATOM 3454 O O . THR A 1 441 ? 17.076 8.767 -32.094 1.00 90.69 441 THR A O 1
ATOM 3457 N N . SER A 1 442 ? 16.505 6.700 -31.402 1.00 90.25 442 SER A N 1
ATOM 3458 C CA . SER A 1 442 ? 17.183 5.945 -32.456 1.00 90.25 442 SER A CA 1
ATOM 3459 C C . SER A 1 442 ? 16.208 5.567 -33.571 1.00 90.25 442 SER A C 1
ATOM 3461 O O . SER A 1 442 ? 15.028 5.320 -33.329 1.00 90.25 442 SER A O 1
ATOM 3463 N N . GLU A 1 443 ? 16.723 5.472 -34.795 1.00 95.25 443 GLU A N 1
ATOM 3464 C CA . GLU A 1 443 ? 15.978 5.005 -35.971 1.00 95.25 443 GLU A CA 1
ATOM 3465 C C . GLU A 1 443 ? 15.876 3.472 -36.044 1.00 95.25 443 GLU A C 1
ATOM 3467 O O . GLU A 1 443 ? 15.095 2.918 -36.822 1.00 95.25 443 GLU A O 1
ATOM 3472 N N . GLU A 1 444 ? 16.679 2.761 -35.253 1.00 95.75 444 GLU A N 1
ATOM 3473 C CA . GLU A 1 444 ? 16.792 1.307 -35.338 1.00 95.75 444 GLU A CA 1
ATOM 3474 C C . GLU A 1 444 ? 15.491 0.574 -34.949 1.00 95.75 444 GLU A C 1
ATOM 3476 O O . GLU A 1 444 ? 15.082 -0.296 -35.726 1.00 95.75 444 GLU A O 1
ATOM 3481 N N . PRO A 1 445 ? 14.771 0.931 -33.857 1.00 94.12 445 PRO A N 1
ATOM 3482 C CA . PRO A 1 445 ? 13.486 0.305 -33.530 1.00 94.12 445 PRO A CA 1
ATOM 3483 C C . PRO A 1 445 ? 12.436 0.518 -34.627 1.00 94.12 445 PRO A C 1
ATOM 3485 O O . PRO A 1 445 ? 11.787 -0.434 -35.056 1.00 94.12 445 PRO A O 1
ATOM 3488 N N . ARG A 1 446 ? 12.337 1.741 -35.174 1.00 97.44 446 ARG A N 1
ATOM 3489 C CA . ARG A 1 446 ? 11.443 2.050 -36.305 1.00 97.44 446 ARG A CA 1
ATOM 3490 C C . ARG A 1 446 ? 11.777 1.219 -37.538 1.00 97.44 446 ARG A C 1
ATOM 3492 O O . ARG A 1 446 ? 10.891 0.667 -38.188 1.00 97.44 446 ARG A O 1
ATOM 3499 N N . THR A 1 447 ? 13.065 1.085 -37.845 1.00 97.62 447 THR A N 1
ATOM 3500 C CA . THR A 1 447 ? 13.539 0.271 -38.970 1.00 97.62 447 THR A CA 1
ATOM 3501 C C . THR A 1 447 ? 13.183 -1.205 -38.785 1.00 97.62 447 THR A C 1
ATOM 3503 O O . THR A 1 447 ? 12.737 -1.847 -39.739 1.00 97.62 447 THR A O 1
ATOM 3506 N N . LEU A 1 448 ? 13.326 -1.738 -37.569 1.00 97.00 448 LEU A N 1
ATOM 3507 C CA . LEU A 1 448 ? 12.924 -3.102 -37.231 1.00 97.00 448 LEU A CA 1
ATOM 3508 C C . LEU A 1 448 ? 11.408 -3.300 -37.393 1.00 97.00 448 LEU A C 1
ATOM 3510 O O . LEU A 1 448 ? 11.002 -4.241 -38.077 1.00 97.00 448 LEU A O 1
ATOM 3514 N N . CYS A 1 449 ? 10.587 -2.399 -36.847 1.00 97.62 449 CYS A N 1
ATOM 3515 C CA . CYS A 1 449 ? 9.129 -2.458 -36.965 1.00 97.62 449 CYS A CA 1
ATOM 3516 C C . CYS A 1 449 ? 8.668 -2.388 -38.427 1.00 97.62 449 CYS A C 1
ATOM 3518 O O . CYS A 1 449 ? 7.906 -3.249 -38.863 1.00 97.62 449 CYS A O 1
ATOM 3520 N N . ARG A 1 450 ? 9.194 -1.446 -39.227 1.00 98.12 450 ARG A N 1
ATOM 3521 C CA . ARG A 1 450 ? 8.898 -1.355 -40.672 1.00 98.12 450 ARG A CA 1
ATOM 3522 C C . ARG A 1 450 ? 9.279 -2.630 -41.418 1.00 98.12 450 ARG A C 1
ATOM 3524 O O . ARG A 1 450 ? 8.524 -3.094 -42.271 1.00 98.12 450 ARG A O 1
ATOM 3531 N N . ARG A 1 451 ? 10.437 -3.217 -41.094 1.00 97.56 451 ARG A N 1
ATOM 3532 C CA . ARG A 1 451 ? 10.875 -4.487 -41.688 1.00 97.56 451 ARG A CA 1
ATOM 3533 C C . ARG A 1 451 ? 9.894 -5.609 -41.354 1.00 97.56 451 ARG A C 1
ATOM 3535 O O . ARG A 1 451 ? 9.471 -6.313 -42.265 1.00 97.56 451 ARG A O 1
ATOM 3542 N N . LEU A 1 452 ? 9.524 -5.780 -40.088 1.00 96.06 452 LEU A N 1
ATOM 3543 C CA . LEU A 1 452 ? 8.628 -6.863 -39.673 1.00 96.06 452 LEU A CA 1
ATOM 3544 C C . LEU A 1 452 ? 7.201 -6.677 -40.213 1.00 96.06 452 LEU A C 1
ATOM 3546 O O . LEU A 1 452 ? 6.640 -7.642 -40.724 1.00 96.06 452 LEU A O 1
ATOM 3550 N N . ALA A 1 453 ? 6.680 -5.447 -40.234 1.00 96.69 453 ALA A N 1
ATOM 3551 C CA . ALA A 1 453 ? 5.407 -5.107 -40.878 1.00 96.69 453 ALA A CA 1
ATOM 3552 C C . ALA A 1 453 ? 5.393 -5.423 -42.385 1.00 96.69 453 ALA A C 1
ATOM 3554 O O . ALA A 1 453 ? 4.387 -5.863 -42.931 1.00 96.69 453 ALA A O 1
ATOM 3555 N N . SER A 1 454 ? 6.531 -5.268 -43.073 1.00 96.50 454 SER A N 1
ATOM 3556 C CA . SER A 1 454 ? 6.643 -5.658 -44.488 1.00 96.50 454 SER A CA 1
ATOM 3557 C C . SER A 1 454 ? 6.693 -7.175 -44.720 1.00 96.50 454 SER A C 1
ATOM 3559 O O . SER A 1 454 ? 6.438 -7.629 -45.835 1.00 96.50 454 SER A O 1
ATOM 3561 N N . LEU A 1 455 ? 7.049 -7.954 -43.692 1.00 96.00 455 LEU A N 1
ATOM 3562 C CA . LEU A 1 455 ? 7.196 -9.410 -43.764 1.00 96.00 455 LEU A CA 1
ATOM 3563 C C . LEU A 1 455 ? 5.942 -10.169 -43.316 1.00 96.00 455 LEU A C 1
ATOM 3565 O O . LEU A 1 455 ? 5.757 -11.309 -43.741 1.00 96.00 455 LEU A O 1
ATOM 3569 N N . ASP A 1 456 ? 5.106 -9.576 -42.465 1.00 96.50 456 ASP A N 1
ATOM 3570 C CA . ASP A 1 456 ? 3.866 -10.179 -41.974 1.00 96.50 456 ASP A CA 1
ATOM 3571 C C . ASP A 1 456 ? 2.722 -9.152 -42.056 1.00 96.50 456 ASP A C 1
ATOM 3573 O O . ASP A 1 456 ? 2.734 -8.176 -41.305 1.00 96.50 456 ASP A O 1
ATOM 3577 N N . PRO A 1 457 ? 1.726 -9.347 -42.944 1.00 96.38 457 PRO A N 1
ATOM 3578 C CA . PRO A 1 457 ? 0.666 -8.365 -43.186 1.00 96.38 457 PRO A CA 1
ATOM 3579 C C . PRO A 1 457 ? -0.292 -8.181 -42.003 1.00 96.38 457 PRO A C 1
ATOM 3581 O O . PRO A 1 457 ? -1.127 -7.283 -42.039 1.00 96.38 457 PRO A O 1
ATOM 3584 N N . ARG A 1 458 ? -0.200 -9.022 -40.966 1.00 97.75 458 ARG A N 1
ATOM 3585 C CA . ARG A 1 458 ? -0.956 -8.856 -39.716 1.00 97.75 458 ARG A CA 1
ATOM 3586 C C . ARG A 1 458 ? -0.343 -7.799 -38.796 1.00 97.75 458 ARG A C 1
ATOM 3588 O O . ARG A 1 458 ? -0.954 -7.441 -37.794 1.00 97.75 458 ARG A O 1
ATOM 3595 N N . ILE A 1 459 ? 0.867 -7.326 -39.095 1.00 98.44 459 ILE A N 1
ATOM 3596 C CA . ILE A 1 459 ? 1.576 -6.330 -38.294 1.00 98.44 459 ILE A CA 1
ATOM 3597 C C . ILE A 1 459 ? 1.398 -4.952 -38.932 1.00 98.44 459 ILE A C 1
ATOM 3599 O O . ILE A 1 459 ? 1.947 -4.662 -39.995 1.00 98.44 459 ILE A O 1
ATOM 3603 N N . ASN A 1 460 ? 0.687 -4.079 -38.229 1.00 98.25 460 ASN A N 1
ATOM 3604 C CA . ASN A 1 460 ? 0.528 -2.676 -38.570 1.00 98.25 460 ASN A CA 1
ATOM 3605 C C . ASN A 1 460 ? 1.496 -1.832 -37.747 1.00 98.25 460 ASN A C 1
ATOM 3607 O O . ASN A 1 460 ? 1.658 -2.047 -36.547 1.00 98.25 460 ASN A O 1
ATOM 3611 N N . PHE A 1 461 ? 2.129 -0.857 -38.394 1.00 98.44 461 PHE A N 1
ATOM 3612 C CA . PHE A 1 461 ? 3.094 0.023 -37.751 1.00 98.44 461 PHE A CA 1
ATOM 3613 C C . PHE A 1 461 ? 2.793 1.490 -38.045 1.00 98.44 461 PHE A C 1
ATOM 3615 O O . PHE A 1 461 ? 2.583 1.862 -39.202 1.00 98.44 461 PHE A O 1
ATOM 3622 N N . LEU A 1 462 ? 2.824 2.316 -37.001 1.00 98.12 462 LEU A N 1
ATOM 3623 C CA . LEU A 1 462 ? 2.680 3.764 -37.087 1.00 98.12 462 LEU A CA 1
ATOM 3624 C C . LEU A 1 462 ? 3.766 4.469 -36.272 1.00 98.12 462 LEU A C 1
ATOM 3626 O O . LEU A 1 462 ? 4.106 4.073 -35.161 1.00 98.12 462 LEU A O 1
ATOM 3630 N N . GLU A 1 463 ? 4.298 5.547 -36.836 1.00 97.62 463 GLU A N 1
ATOM 3631 C CA . GLU A 1 463 ? 5.262 6.427 -36.180 1.00 97.62 463 GLU A CA 1
ATOM 3632 C C . GLU A 1 463 ? 4.528 7.688 -35.720 1.00 97.62 463 GLU A C 1
ATOM 3634 O O . GLU A 1 463 ? 3.891 8.373 -36.527 1.00 97.62 463 GLU A O 1
ATOM 3639 N N . ARG A 1 464 ? 4.594 8.003 -34.425 1.00 96.69 464 ARG A N 1
ATOM 3640 C CA . ARG A 1 464 ? 4.042 9.258 -33.906 1.00 96.69 464 ARG A CA 1
ATOM 3641 C C . ARG A 1 464 ? 4.972 10.420 -34.239 1.00 96.69 464 ARG A C 1
ATOM 3643 O O . ARG A 1 464 ? 6.189 10.265 -34.312 1.00 96.69 464 ARG A O 1
ATOM 3650 N N . SER A 1 465 ? 4.389 11.603 -34.433 1.00 94.31 465 SER A N 1
ATOM 3651 C CA . SER A 1 465 ? 5.132 12.841 -34.708 1.00 94.31 465 SER A CA 1
ATOM 3652 C C . SER A 1 465 ? 5.666 13.528 -33.450 1.00 94.31 465 SER A C 1
ATOM 3654 O O . SER A 1 465 ? 6.553 14.373 -33.547 1.00 94.31 465 SER A O 1
ATOM 3656 N N . GLU A 1 466 ? 5.106 13.198 -32.287 1.00 92.06 466 GLU A N 1
ATOM 3657 C CA . GLU A 1 466 ? 5.522 13.705 -30.982 1.00 92.06 466 GLU A CA 1
ATOM 3658 C C . GLU A 1 466 ? 5.426 12.613 -29.910 1.00 92.06 466 GLU A C 1
ATOM 3660 O O . GLU A 1 466 ? 4.506 11.785 -29.932 1.00 92.06 466 GLU A O 1
ATOM 3665 N N . ASN A 1 467 ? 6.376 12.637 -28.970 1.00 92.19 467 ASN A N 1
ATOM 3666 C CA . ASN A 1 467 ? 6.389 11.739 -27.822 1.00 92.19 467 ASN A CA 1
ATOM 3667 C C . ASN A 1 467 ? 5.251 12.133 -26.870 1.00 92.19 467 ASN A C 1
ATOM 3669 O O . ASN A 1 467 ? 5.249 13.243 -26.334 1.00 92.19 467 ASN A O 1
ATOM 3673 N N . GLY A 1 468 ? 4.275 11.242 -26.702 1.00 83.62 468 GLY A N 1
ATOM 3674 C CA . GLY A 1 468 ? 3.108 11.443 -25.837 1.00 83.62 468 GLY A CA 1
ATOM 3675 C C . GLY A 1 468 ? 3.035 10.462 -24.665 1.00 83.62 468 GLY A C 1
ATOM 3676 O O . GLY A 1 468 ? 2.024 10.421 -23.960 1.00 83.62 468 GLY A O 1
ATOM 3677 N N . GLY A 1 469 ? 4.073 9.649 -24.479 1.00 84.25 469 GLY A N 1
ATOM 3678 C CA . GLY A 1 469 ? 4.129 8.574 -23.504 1.00 84.25 469 GLY A CA 1
ATOM 3679 C C . GLY A 1 469 ? 3.288 7.353 -23.890 1.00 84.25 469 GLY A C 1
ATOM 3680 O O . GLY A 1 469 ? 2.518 7.342 -24.856 1.00 84.25 469 GLY A O 1
ATOM 3681 N N . ILE A 1 470 ? 3.396 6.311 -23.058 1.00 80.38 470 ILE A N 1
ATOM 3682 C CA . ILE A 1 470 ? 2.764 5.000 -23.275 1.00 80.38 470 ILE A CA 1
ATOM 3683 C C . ILE A 1 470 ? 1.248 5.085 -23.501 1.00 80.38 470 ILE A C 1
ATOM 3685 O O . ILE A 1 470 ? 0.708 4.354 -24.326 1.00 80.38 470 ILE A O 1
ATOM 3689 N N . ALA A 1 471 ? 0.556 6.007 -22.822 1.00 82.88 471 ALA A N 1
ATOM 3690 C CA . ALA A 1 471 ? -0.891 6.170 -22.941 1.00 82.88 471 ALA A CA 1
ATOM 3691 C C . ALA A 1 471 ? -1.301 6.718 -24.317 1.00 82.88 471 ALA A C 1
ATOM 3693 O O . ALA A 1 471 ? -2.197 6.169 -24.957 1.00 82.88 471 ALA A O 1
ATOM 3694 N N . ALA A 1 472 ? -0.635 7.771 -24.803 1.00 87.62 472 ALA A N 1
ATOM 3695 C CA . ALA A 1 472 ? -0.936 8.338 -26.115 1.00 87.62 472 ALA A CA 1
ATOM 3696 C C . ALA A 1 472 ? -0.551 7.372 -27.244 1.00 87.62 472 ALA A C 1
ATOM 3698 O O . ALA A 1 472 ? -1.301 7.221 -28.208 1.00 87.62 472 ALA A O 1
ATOM 3699 N N . ALA A 1 473 ? 0.578 6.676 -27.098 1.00 92.19 473 ALA A N 1
ATOM 3700 C CA . ALA A 1 473 ? 1.012 5.650 -28.037 1.00 92.19 473 ALA A CA 1
ATOM 3701 C C . ALA A 1 473 ? 0.040 4.462 -28.098 1.00 92.19 473 ALA A C 1
ATOM 3703 O O . ALA A 1 473 ? -0.341 4.041 -29.189 1.00 92.19 473 ALA A O 1
ATOM 3704 N N . SER A 1 474 ? -0.438 3.990 -26.942 1.00 93.81 474 SER A N 1
ATOM 3705 C CA . SER A 1 474 ? -1.453 2.932 -26.861 1.00 93.81 474 SER A CA 1
ATOM 3706 C C . SER A 1 474 ? -2.778 3.355 -27.494 1.00 93.81 474 SER A C 1
ATOM 3708 O O . SER A 1 474 ? -3.388 2.564 -28.202 1.00 93.81 474 SER A O 1
ATOM 3710 N N . ASN A 1 475 ? -3.208 4.608 -27.306 1.00 96.31 475 ASN A N 1
ATOM 3711 C CA . ASN A 1 475 ? -4.420 5.126 -27.947 1.00 96.31 475 ASN A CA 1
ATOM 3712 C C . ASN A 1 475 ? -4.280 5.193 -29.475 1.00 96.31 475 ASN A C 1
ATOM 3714 O O . ASN A 1 475 ? -5.194 4.785 -30.181 1.00 96.31 475 ASN A O 1
ATOM 3718 N N . SER A 1 476 ? -3.129 5.626 -30.000 1.00 97.19 476 SER A N 1
ATOM 3719 C CA . SER A 1 476 ? -2.871 5.577 -31.448 1.00 97.19 476 SER A CA 1
ATOM 3720 C C . SER A 1 476 ? -2.834 4.147 -31.990 1.00 97.19 476 SER A C 1
ATOM 3722 O O . SER A 1 476 ? -3.288 3.900 -33.102 1.00 97.19 476 SER A O 1
ATOM 3724 N N . ALA A 1 477 ? -2.316 3.191 -31.215 1.00 97.38 477 ALA A N 1
ATOM 3725 C CA . ALA A 1 477 ? -2.349 1.780 -31.587 1.00 97.38 477 ALA A CA 1
ATOM 3726 C C . ALA A 1 477 ? -3.789 1.244 -31.582 1.00 97.38 477 ALA A C 1
ATOM 3728 O O . ALA A 1 477 ? -4.172 0.520 -32.498 1.00 97.38 477 ALA A O 1
ATOM 3729 N N . LEU A 1 478 ? -4.600 1.655 -30.603 1.00 97.06 478 LEU A N 1
ATOM 3730 C CA . LEU A 1 478 ? -6.018 1.313 -30.504 1.00 97.06 478 LEU A CA 1
ATOM 3731 C C . LEU A 1 478 ? -6.839 1.887 -31.668 1.00 97.06 478 LEU A C 1
ATOM 3733 O O . LEU A 1 478 ? -7.740 1.219 -32.157 1.00 97.06 478 LEU A O 1
ATOM 3737 N N . GLU A 1 479 ? -6.512 3.082 -32.162 1.00 97.81 479 GLU A N 1
ATOM 3738 C CA . GLU A 1 479 ? -7.148 3.665 -33.356 1.00 97.81 479 GLU A CA 1
ATOM 3739 C C . GLU A 1 479 ? -6.895 2.847 -34.638 1.00 97.81 479 GLU A C 1
ATOM 3741 O O . GLU A 1 479 ? -7.693 2.916 -35.571 1.00 97.81 479 GLU A O 1
ATOM 3746 N N . MET A 1 480 ? -5.811 2.061 -34.691 1.00 95.88 480 MET A N 1
ATOM 3747 C CA . MET A 1 480 ? -5.502 1.146 -35.801 1.00 95.88 480 MET A CA 1
ATOM 3748 C C . MET A 1 480 ? -6.078 -0.265 -35.620 1.00 95.88 480 MET A C 1
ATOM 3750 O O . MET A 1 480 ? -5.943 -1.094 -36.524 1.00 95.88 480 MET A O 1
ATOM 3754 N N . ALA A 1 481 ? -6.632 -0.569 -34.447 1.00 97.75 481 ALA A N 1
ATOM 3755 C CA . ALA A 1 481 ? -7.115 -1.898 -34.113 1.00 97.75 481 ALA A CA 1
ATOM 3756 C C . ALA A 1 481 ? -8.456 -2.185 -34.800 1.00 97.75 481 ALA A C 1
ATOM 3758 O O . ALA A 1 481 ? -9.401 -1.405 -34.702 1.00 97.75 481 ALA A O 1
ATOM 3759 N N . GLU A 1 482 ? -8.547 -3.335 -35.466 1.00 97.69 482 GLU A N 1
ATOM 3760 C CA . GLU A 1 482 ? -9.767 -3.797 -36.146 1.00 97.69 482 GLU A CA 1
ATOM 3761 C C . GLU A 1 482 ? -10.429 -4.989 -35.432 1.00 97.69 482 GLU A C 1
ATOM 3763 O O . GLU A 1 482 ? -11.490 -5.463 -35.841 1.00 97.69 482 GLU A O 1
ATOM 3768 N N . GLY A 1 483 ? -9.792 -5.497 -34.376 1.00 95.94 483 GLY A N 1
ATOM 3769 C CA . GLY A 1 483 ? -10.217 -6.663 -33.620 1.00 95.94 483 GLY A CA 1
ATOM 3770 C C . GLY A 1 483 ? -11.441 -6.421 -32.749 1.00 95.94 483 GLY A C 1
ATOM 3771 O O . GLY A 1 483 ? -11.669 -5.329 -32.233 1.00 95.94 483 GLY A O 1
ATOM 3772 N N . GLU A 1 484 ? -12.216 -7.483 -32.539 1.00 94.69 484 GLU A N 1
ATOM 3773 C CA . GLU A 1 484 ? -13.307 -7.488 -31.557 1.00 94.69 484 GLU A CA 1
ATOM 3774 C C . GLU A 1 484 ? -12.758 -7.480 -30.126 1.00 94.69 484 GLU A C 1
ATOM 3776 O O . GLU A 1 484 ? -13.361 -6.905 -29.219 1.00 94.69 484 GLU A O 1
ATOM 3781 N N . TYR A 1 485 ? -11.588 -8.094 -29.940 1.00 95.75 485 TYR A N 1
ATOM 3782 C CA . TYR A 1 485 ? -10.882 -8.133 -28.671 1.00 95.75 485 TYR A CA 1
ATOM 3783 C C . TYR A 1 485 ? -9.565 -7.379 -28.767 1.00 95.75 485 TYR A C 1
ATOM 3785 O O . TYR A 1 485 ? -8.864 -7.440 -29.777 1.00 95.75 485 TYR A O 1
ATOM 3793 N N . ILE A 1 486 ? -9.223 -6.708 -27.671 1.00 97.25 486 ILE A N 1
ATOM 3794 C CA . ILE A 1 486 ? -7.987 -5.950 -27.522 1.00 97.25 486 ILE A CA 1
ATOM 3795 C C . ILE A 1 486 ? -7.113 -6.633 -26.472 1.00 97.25 486 ILE A C 1
ATOM 3797 O O . ILE A 1 486 ? -7.555 -6.853 -25.344 1.00 97.25 486 ILE A O 1
ATOM 3801 N N . ALA A 1 487 ? -5.871 -6.935 -26.840 1.00 95.06 487 ALA A N 1
ATOM 3802 C CA . ALA A 1 487 ? -4.824 -7.385 -25.931 1.00 95.06 487 ALA A CA 1
ATOM 3803 C C . ALA A 1 487 ? -3.766 -6.284 -25.785 1.00 95.06 487 ALA A C 1
ATOM 3805 O O . ALA A 1 487 ? -3.441 -5.604 -26.754 1.00 95.06 487 ALA A O 1
ATOM 3806 N N . LEU A 1 488 ? -3.225 -6.102 -24.582 1.00 94.19 488 LEU A N 1
ATOM 3807 C CA . LEU A 1 488 ? -2.119 -5.175 -24.333 1.00 94.19 488 LEU A CA 1
ATOM 3808 C C . LEU A 1 488 ? -0.832 -5.987 -24.189 1.00 94.19 488 LEU A C 1
ATOM 3810 O O . LEU A 1 488 ? -0.827 -6.983 -23.464 1.00 94.19 488 LEU A O 1
ATOM 3814 N N . LEU A 1 489 ? 0.228 -5.572 -24.877 1.00 95.62 489 LEU A N 1
ATOM 3815 C CA . LEU A 1 489 ? 1.541 -6.202 -24.796 1.00 95.62 489 LEU A CA 1
ATOM 3816 C C . LEU A 1 489 ? 2.616 -5.120 -24.727 1.00 95.62 489 LEU A C 1
ATOM 3818 O O . LEU A 1 489 ? 2.755 -4.335 -25.670 1.00 95.62 489 LEU A O 1
ATOM 3822 N N . ASP A 1 490 ? 3.384 -5.118 -23.641 1.00 91.44 490 ASP A N 1
ATOM 3823 C CA . ASP A 1 490 ? 4.538 -4.239 -23.492 1.00 91.44 490 ASP A CA 1
ATOM 3824 C C . ASP A 1 490 ? 5.671 -4.692 -24.428 1.00 91.44 490 ASP A C 1
ATOM 3826 O O . ASP A 1 490 ? 5.870 -5.880 -24.689 1.00 91.44 490 ASP A O 1
ATOM 3830 N N . HIS A 1 491 ? 6.414 -3.730 -24.981 1.00 88.50 491 HIS A N 1
ATOM 3831 C CA . HIS A 1 491 ? 7.434 -3.974 -26.009 1.00 88.50 491 HIS A CA 1
ATOM 3832 C C . HIS A 1 491 ? 8.635 -4.813 -25.529 1.00 88.50 491 HIS A C 1
ATOM 3834 O O . HIS A 1 491 ? 9.521 -5.132 -26.323 1.00 88.50 491 HIS A O 1
ATOM 3840 N N . ASP A 1 492 ? 8.712 -5.094 -24.229 1.00 88.12 492 ASP A N 1
ATOM 3841 C CA . ASP A 1 492 ? 9.724 -5.894 -23.546 1.00 88.12 492 ASP A CA 1
ATOM 3842 C C . ASP A 1 492 ? 9.183 -7.165 -22.870 1.00 88.12 492 ASP A C 1
ATOM 3844 O O . ASP A 1 492 ? 9.944 -7.874 -22.208 1.00 88.12 492 ASP A O 1
ATOM 3848 N N . ASP A 1 493 ? 7.918 -7.509 -23.127 1.00 88.81 493 ASP A N 1
ATOM 3849 C CA . ASP A 1 493 ? 7.295 -8.755 -22.689 1.00 88.81 493 ASP A CA 1
ATOM 3850 C C . ASP A 1 493 ? 7.254 -9.822 -23.797 1.00 88.81 493 ASP A C 1
ATOM 3852 O O . ASP A 1 493 ? 7.272 -9.544 -24.999 1.00 88.81 493 ASP A O 1
ATOM 3856 N N . LEU A 1 494 ? 7.178 -11.090 -23.378 1.00 83.31 494 LEU A N 1
ATOM 3857 C CA . LEU A 1 494 ? 7.029 -12.244 -24.267 1.00 83.31 494 LEU A CA 1
ATOM 3858 C C . LEU A 1 494 ? 5.699 -12.945 -24.011 1.00 83.31 494 LEU A C 1
ATOM 3860 O O . LEU A 1 494 ? 5.397 -13.327 -22.877 1.00 83.31 494 LEU A O 1
ATOM 3864 N N . LEU A 1 495 ? 4.953 -13.216 -25.080 1.00 82.94 495 LEU A N 1
ATOM 3865 C CA . LEU A 1 495 ? 3.823 -14.133 -25.020 1.00 82.94 495 LEU A CA 1
ATOM 3866 C C . LEU A 1 495 ? 4.310 -15.584 -25.074 1.00 82.94 495 LEU A C 1
ATOM 3868 O O . LEU A 1 495 ? 5.185 -15.948 -25.863 1.00 82.94 495 LEU A O 1
ATOM 3872 N N . ARG A 1 496 ? 3.708 -16.443 -24.247 1.00 82.69 496 ARG A N 1
ATOM 3873 C CA . ARG A 1 496 ? 3.822 -17.899 -24.419 1.00 82.69 496 ARG A CA 1
ATOM 3874 C C . ARG A 1 496 ? 3.142 -18.280 -25.737 1.00 82.69 496 ARG A C 1
ATOM 3876 O O . ARG A 1 496 ? 2.200 -17.606 -26.122 1.00 82.69 496 ARG A O 1
ATOM 3883 N N . SER A 1 497 ? 3.605 -19.315 -26.434 1.00 78.81 497 SER A N 1
ATOM 3884 C CA . SER A 1 497 ? 3.135 -19.651 -27.794 1.00 78.81 497 SER A CA 1
ATOM 3885 C C . SER A 1 497 ? 1.638 -19.974 -27.908 1.00 78.81 497 SER A C 1
ATOM 3887 O O . SER A 1 497 ? 1.104 -19.949 -29.001 1.00 78.81 497 SER A O 1
ATOM 3889 N N . ASP A 1 498 ? 0.980 -20.295 -26.803 1.00 77.25 498 ASP A N 1
ATOM 3890 C CA . ASP A 1 498 ? -0.436 -20.654 -26.658 1.00 77.25 498 ASP A CA 1
ATOM 3891 C C . ASP A 1 498 ? -1.202 -19.611 -25.816 1.00 77.25 498 ASP A C 1
ATOM 3893 O O . ASP A 1 498 ? -2.143 -19.947 -25.095 1.00 77.25 498 ASP A O 1
ATOM 3897 N N . ALA A 1 499 ? -0.734 -18.357 -25.797 1.00 82.75 499 ALA A N 1
ATOM 3898 C CA . ALA A 1 499 ? -1.384 -17.284 -25.047 1.00 82.75 499 ALA A CA 1
ATOM 3899 C C . ALA A 1 499 ? -2.633 -16.746 -25.764 1.00 82.75 499 ALA A C 1
ATOM 3901 O O . ALA A 1 499 ? -3.571 -16.312 -25.092 1.00 82.75 499 ALA A O 1
ATOM 3902 N N . LEU A 1 500 ? -2.621 -16.765 -27.101 1.00 82.06 500 LEU A N 1
ATOM 3903 C CA . LEU A 1 500 ? -3.770 -16.545 -27.981 1.00 82.06 500 LEU A CA 1
ATOM 3904 C C . LEU A 1 500 ? -4.251 -17.891 -28.513 1.00 82.06 500 LEU A C 1
ATOM 3906 O O . LEU A 1 500 ? -5.487 -18.091 -28.520 1.00 82.06 500 LEU A O 1
#

Sequence (500 aa):
MKQKPSPIGVAVVLTTIPRPGIDPTGWRSEQICKEMIASNAEVSLILNGPPDDADTLYGKRLEATGLDSAEWWKTNRRDIFVFCGDSSAYRAVSLCRKHNPEAVIVIDRSSLLTLQRPDLTDGLVAHEELAGRDTVASLRRQRDREMISLADQIWACSNTERTEIEALNSEATVKVVRPPDIKLGTATGNRPLLLAAPHREFGEPDLESIQYFNHQIVPALDTASEPPFLVTERDFGLWRQHTQNIETIERNDSLGEACQRASMVISARQNGGTAWTHLIAARAFGLPIIATPHAAAHVDDSNQWDLHIAQRNEIASTMARVAGRRRVPIRPEPQKSGISEALEELDIEAANTESEITEWLLAPDATKRHRMDLKQYRRTEQEALVDPDPDPGTTLEYRPLVSIITPVYNTPLDVLEAAINSVRTQTYENWQLCLVDDCSTSEEPRTLCRRLASLDPRINFLERSENGGIAAASNSALEMAEGEYIALLDHDDLLRSDAL

pLDDT: mean 76.87, std 16.65, range [31.83, 98.62]

Foldseek 3Di:
DPPDDDAFEEEEEEQDALFFFQPLLSQQSLLLVQFQVQWSHRYAYEHAEADDPDQDDPNHGYHYCYPDVQCSCVVRDGQEYEYRDFLSCLVVLVNCCVPPVNHAYEYEQQYYLLQFCPVQDPPLDDVVCLAVNCVPSSVRNVSRLSSQQSHQAYEAQAPLRQVVSVVSVHNHHYHHQHGFQAADEAADADAEEEEQEDDPPHDDTPLVLLLLCQPPQQVLDPCVDHAHEYEYCDPPVVCVVSQVRHHYHHVLDHVLVVLSNHQAYEALDPTANRLVSSQSSCSNNVHQYEYECRSCSRPHDCLQRNYHYDHSNCSNVVVVVSSPDPDDRDHDDTDHSCVCVVCVVVVMHTRPDRDHPCPSVPDPPSSDDPDVPVVVVVPDPVSVVPDPDPQAQPPDPDQWEEEEQEEDEQDDPVQLVQAVVLVVLASHDRYAYQYEYLPHPDCRSVVSLVVVCVVDVSYHYYYDPHRRPPVVSRVVSVVVDPTPHYHYDYSRDHDDNHND